Protein AF-A0A7R9JEZ6-F1 (afdb_monomer)

Mean predicted aligned error: 14.41 Å

Solvent-accessible surface area (backbone atoms only — not comparable to full-atom values): 34793 Å² total; per-residue (Å²): 112,79,79,60,68,73,66,76,79,74,76,56,50,63,34,74,40,75,50,72,48,70,44,98,86,70,51,74,44,49,34,39,36,42,35,44,41,56,74,39,32,42,36,40,36,55,45,48,84,86,49,89,56,50,50,27,62,48,76,48,73,52,80,99,43,62,64,50,47,42,46,36,68,46,82,54,100,70,31,49,39,39,42,44,51,43,76,38,36,46,51,51,71,42,77,93,61,84,51,25,67,49,52,76,70,44,72,68,62,64,67,28,66,74,34,28,44,74,63,80,74,88,66,91,84,65,77,74,64,78,37,41,31,43,46,76,42,98,83,64,37,37,36,38,40,36,20,24,79,73,36,50,36,39,38,35,41,31,36,55,88,79,54,52,71,49,76,45,68,50,39,78,70,58,91,67,79,84,80,76,84,78,86,82,75,91,82,62,96,59,74,56,64,51,56,16,48,60,22,54,48,70,49,72,63,90,96,44,46,31,38,37,30,37,25,71,66,51,31,41,37,32,28,35,62,89,75,31,31,40,74,48,71,47,77,68,71,65,98,80,72,90,60,90,70,54,71,22,102,52,75,44,44,55,47,70,29,63,24,88,89,77,68,46,81,45,76,51,59,42,42,39,29,69,89,54,58,51,36,99,73,73,78,98,52,53,74,65,35,61,40,55,54,76,53,35,41,37,40,35,30,35,42,98,86,72,43,81,44,41,34,37,28,51,58,70,92,83,54,99,69,72,50,72,77,42,76,54,92,70,87,77,79,80,64,74,66,83,83,75,83,55,87,87,55,55,55,70,57,53,53,55,49,52,59,69,32,89,87,67,52,60,68,70,39,51,42,51,29,48,22,58,75,70,72,37,85,84,48,75,84,60,93,68,53,72,68,61,47,52,53,52,51,51,54,51,45,52,52,48,40,60,61,73,51,66,94,58,92,66,52,74,66,58,45,50,56,46,46,38,52,46,50,47,55,53,50,32,39,33,45,52,49,42,56,64,31,61,39,77,56,39,54,44,78,47,97,86,77,40,39,36,43,34,24,70,75,51,69,45,80,47,67,86,74,50,72,69,55,45,48,65,77,40,65,58,92,80,62,58,49,77,80,31,54,85,39,95,79,40,36,82,43,58,69,54,28,46,32,35,50,52,51,40,38,55,51,46,54,47,60,76,68,50,57,65,70,54,55,52,52,43,50,50,38,49,74,71,66,45,57,65,74,58,44,51,50,52,50,52,51,51,35,65,73,68,61,70,61,59,69,70,57,54,53,52,53,51,53,56,60,69,70,39,90,51,64,66,61,22,51,52,48,51,52,50,63,77,39,41,70,83,75,44,79,78,62,79,82,72,84,78,133

Organism: Timema californicum (NCBI:txid61474)

pLDDT: mean 72.67, std 17.17, range [20.12, 94.19]

InterPro domains:
  IPR021717 Nucleoporin Nup120/160 [PTHR21286] (34-541)
  IPR056547 NUP160, helical domain [PF23345] (493-583)
  IPR059141 Nucleoporin Nup120/160, beta-propeller domain [PF11715] (38-469)

Radius of gyration: 29.45 Å; Cα contacts (8 Å, |Δi|>4): 927; chains: 1; bounding box: 60×65×95 Å

Foldseek 3Di:
DVVVVVPLFPPWQKEKDWDFDQDPVRDTWTKIWIWTDDFQKTKIAIDTPVADADQRIDMDGHPPKGWAHAWYWDDDPFAIFIFTDILKTFGAGDGDDSHHSRNPDDPCNGPDLLGMARDDDPPPDFDAFRHKHWDQAPVSWIWMWTWGLLLWIKIWTADSRVRDIDIDIQDEDDPPPPPDPPDDPDPDPDSPSQNTFPEWDWDDDPRWIKIWTQTNVQKIWITTPVVSYTDDIDHPDDPPPPDPFAAAPDDKYKDWEAAPVPRDIDIWIWGGTNVDTDGLDDDDFAWQEWDDYPFKIWTWGQHPVRDIWIWMWTDDPPDSDTGDIDTADDDDQDDLFDDPLDPVDQLLCRLLCQCLPPPRADPLLLQVLLCVLQVHPPRNPDPDDSVVSSVSVVVSLVVVLVVVCPPDPDDPVRSSVSSNVSSSSSSSSSSVSVVQQQQFNYKDDDPQAAIWTDGNNDIDGGHDAAPLRCLLPDDLVPDALVVCCLPPQSVPDRLLNNLLSLVSNLVNLCVVLDDSNLVVQLVVCVVVVHDSVVSVVVSVVVCVVVVSDDPVNVVVSVVSNVPRPDPVSSVVSVVCVVCVCVPCVPPVSPRDD

Nearest PDB structures (foldseek):
  7r5j-assembly1_R0  TM=8.105E-01  e=9.663E-37  Homo sapiens
  7wb4-assembly1_E  TM=8.056E-01  e=6.459E-35  Xenopus laevis
  7fik-assembly1_E  TM=7.883E-01  e=1.724E-33  Xenopus laevis
  7wb4-assembly1_e  TM=7.750E-01  e=3.337E-34  Xenopus laevis
  7tdz-assembly1_a  TM=7.354E-01  e=5.235E-30  Xenopus laevis

Sequence (593 aa):
MQRMLELSDLLLANALVVLSSTAEDGEIEVRISVGRISQDVLELVEHSLDLNLSGNTVRYKFQDTHILEGITIHETFNNVVILIATDHTFSLYPDLGTQSIFAGVTLDAAQNSSTFHVINHPVTNTCLPHACVTWLAMKEEALFALAYNTGLVLLIRLDPMSGMAVTQELKQDTLVPRFLSGIAGALRGKASDDLVAVSMVLHEIGLETYLFAVCQDGYLRMWSCSRAQLVAYTSLLSDGTEHGSTQGAQHHVIRKAICPKTSELLLGVFLCYESQSEFCIVKPADLVDFCLSPTEVWAVWISAQMETVVSRACITKEDGEGDTWHPVILEQPMESKLEITDPCLNPWRAYTNYIFHPGQFPVVIITKALSLFCRSTTLSDVNLSLSVLKDQVCVAVETEIRKEAKECELSDDEYLDLAESCWAKFYACCVHYHRAASKPVGLVLLRQTGLVLVKKHHFSLIRPMDALEHLFFTDPTKVFPEQFGQTLLLGDDPDMCADLIKIMGVLVDLEERLPEETKLAFNKELFHLSNPDEAMRDCVKEMVNSQSLETEFLDQFEESLLGLQDLHSGMMKLVEALTLDLNCPGRMVGGGE

Structure (mmCIF, N/CA/C/O backbone):
data_AF-A0A7R9JEZ6-F1
#
_entry.id   AF-A0A7R9JEZ6-F1
#
loop_
_atom_site.group_PDB
_atom_site.id
_atom_site.type_symbol
_atom_site.label_atom_id
_atom_site.label_alt_id
_atom_site.label_comp_id
_atom_site.label_asym_id
_atom_site.label_entity_id
_atom_site.label_seq_id
_atom_site.pdbx_PDB_ins_code
_atom_site.Cartn_x
_atom_site.Cartn_y
_atom_site.Cartn_z
_atom_site.occupancy
_atom_site.B_iso_or_equiv
_atom_site.auth_seq_id
_atom_site.auth_comp_id
_atom_site.auth_asym_id
_atom_site.auth_atom_id
_atom_site.pdbx_PDB_model_num
ATOM 1 N N . MET A 1 1 ? -21.093 18.553 -17.105 1.00 22.52 1 MET A N 1
ATOM 2 C CA . MET A 1 1 ? -19.945 19.424 -16.764 1.00 22.52 1 MET A CA 1
ATOM 3 C C . MET A 1 1 ? -19.412 19.157 -15.359 1.00 22.52 1 MET A C 1
ATOM 5 O O . MET A 1 1 ? -18.221 18.946 -15.241 1.00 22.52 1 MET A O 1
ATOM 9 N N . GLN A 1 2 ? -20.259 19.040 -14.330 1.00 20.12 2 GLN A N 1
ATOM 10 C CA . GLN A 1 2 ? -19.832 18.658 -12.968 1.00 20.12 2 GLN A CA 1
ATOM 11 C C . GLN A 1 2 ? -19.355 17.188 -12.857 1.00 20.12 2 GLN A C 1
ATOM 13 O O . GLN A 1 2 ? -18.426 16.904 -12.122 1.00 20.12 2 GLN A O 1
ATOM 18 N N . ARG A 1 3 ? -19.873 16.289 -13.711 1.00 20.81 3 ARG A N 1
ATOM 19 C CA . ARG A 1 3 ? -19.375 14.906 -13.904 1.00 20.81 3 ARG A CA 1
ATOM 20 C C . ARG A 1 3 ? -18.082 14.765 -14.733 1.00 20.81 3 ARG A C 1
ATOM 22 O O . ARG A 1 3 ? -17.578 13.660 -14.847 1.00 20.81 3 ARG A O 1
ATOM 29 N N . MET A 1 4 ? -17.558 15.840 -15.339 1.00 20.62 4 MET A N 1
ATOM 30 C CA . MET A 1 4 ? -16.272 15.798 -16.072 1.00 20.62 4 MET A CA 1
ATOM 31 C C . MET A 1 4 ? -15.078 16.251 -15.219 1.00 20.62 4 MET A C 1
ATOM 33 O O . MET A 1 4 ? -13.945 16.043 -15.627 1.00 20.62 4 MET A O 1
ATOM 37 N N . LEU A 1 5 ? -15.320 16.840 -14.043 1.00 22.58 5 LEU A N 1
ATOM 38 C CA . LEU A 1 5 ? -14.270 17.260 -13.106 1.00 22.58 5 LEU A CA 1
ATOM 39 C C . LEU A 1 5 ? -13.916 16.176 -12.072 1.00 22.58 5 LEU A C 1
ATOM 41 O O . LEU A 1 5 ? -12.908 16.296 -11.393 1.00 22.58 5 LEU A O 1
ATOM 45 N N . GLU A 1 6 ? -14.705 15.102 -11.976 1.00 23.45 6 GLU A N 1
ATOM 46 C CA . GLU A 1 6 ? -14.412 13.954 -11.099 1.00 23.45 6 GLU A CA 1
ATOM 47 C C . GLU A 1 6 ? -13.598 12.850 -11.803 1.00 23.45 6 GLU A C 1
ATOM 49 O O . GLU A 1 6 ? -13.118 11.931 -11.149 1.00 23.45 6 GLU A O 1
ATOM 54 N N . LEU A 1 7 ? -13.397 12.955 -13.124 1.00 22.20 7 LEU A N 1
ATOM 55 C CA . LEU A 1 7 ? -12.634 11.994 -13.938 1.00 22.20 7 LEU A CA 1
ATOM 56 C C . LEU A 1 7 ? -11.225 12.484 -14.322 1.00 22.20 7 LEU A C 1
ATOM 58 O O . LEU A 1 7 ? -10.460 11.723 -14.902 1.00 22.20 7 LEU A O 1
ATOM 62 N N . SER A 1 8 ? -10.844 13.718 -13.973 1.00 22.61 8 SER A N 1
ATOM 63 C CA . SER A 1 8 ? -9.495 14.262 -14.222 1.00 22.61 8 SER A CA 1
ATOM 64 C C . SER A 1 8 ? -8.471 13.938 -13.122 1.00 22.61 8 SER A C 1
ATOM 66 O O . SER A 1 8 ? -7.347 14.425 -13.174 1.00 22.61 8 SER A O 1
ATOM 68 N N . ASP A 1 9 ? -8.854 13.126 -12.134 1.00 23.98 9 ASP A N 1
ATOM 69 C CA . ASP A 1 9 ? -8.094 12.872 -10.900 1.00 23.98 9 ASP A CA 1
ATOM 70 C C . ASP A 1 9 ? -7.556 11.426 -10.788 1.00 23.98 9 ASP A C 1
ATOM 72 O O . ASP A 1 9 ? -7.153 10.999 -9.703 1.00 23.98 9 ASP A O 1
ATOM 76 N N . LEU A 1 10 ? -7.595 10.656 -11.886 1.00 24.81 10 LEU A N 1
ATOM 77 C CA . LEU A 1 10 ? -7.506 9.185 -11.869 1.00 24.81 10 LEU A CA 1
ATOM 78 C C . LEU A 1 10 ? -6.378 8.552 -12.705 1.00 24.81 10 LEU A C 1
ATOM 80 O O . LEU A 1 10 ? -6.354 7.335 -12.835 1.00 24.81 10 LEU A O 1
ATOM 84 N N . LEU A 1 11 ? -5.412 9.327 -13.199 1.00 27.28 11 LEU A N 1
ATOM 85 C CA . LEU A 1 11 ? -4.155 8.786 -13.743 1.00 27.28 11 LEU A CA 1
ATOM 86 C C . LEU A 1 11 ? -3.026 9.067 -12.746 1.00 27.28 11 LEU A C 1
ATOM 88 O O . LEU A 1 11 ? -2.280 10.035 -12.876 1.00 27.28 11 LEU A O 1
ATOM 92 N N . LEU A 1 12 ? -2.967 8.265 -11.682 1.00 33.06 12 LEU A N 1
ATOM 93 C CA . LEU A 1 12 ? -1.810 8.215 -10.790 1.00 33.06 12 LEU A CA 1
ATOM 94 C C . LEU A 1 12 ? -0.908 7.074 -11.263 1.00 33.06 12 LEU A C 1
ATOM 96 O O . LEU A 1 12 ? -1.033 5.946 -10.793 1.00 33.06 12 LEU A O 1
ATOM 100 N N . ALA A 1 13 ? 0.026 7.368 -12.166 1.00 38.94 13 ALA A N 1
ATOM 101 C CA . ALA A 1 13 ? 1.181 6.500 -12.326 1.00 38.94 13 ALA A CA 1
ATOM 102 C C . ALA A 1 13 ? 2.110 6.700 -11.131 1.00 38.94 13 ALA A C 1
ATOM 104 O O . ALA A 1 13 ? 2.686 7.770 -10.939 1.00 38.94 13 ALA A O 1
ATOM 105 N N . ASN A 1 14 ? 2.249 5.657 -10.323 1.00 46.59 14 ASN A N 1
ATOM 106 C CA . ASN A 1 14 ? 3.156 5.662 -9.189 1.00 46.59 14 ASN A CA 1
ATOM 107 C C . ASN A 1 14 ? 4.351 4.766 -9.498 1.00 46.59 14 ASN A C 1
ATOM 109 O O . ASN A 1 14 ? 4.194 3.605 -9.869 1.00 46.59 14 ASN A O 1
ATOM 113 N N . ALA A 1 15 ? 5.550 5.306 -9.307 1.00 46.75 15 ALA A N 1
ATOM 114 C CA . ALA A 1 15 ? 6.767 4.516 -9.214 1.00 46.75 15 ALA A CA 1
ATOM 115 C C . ALA A 1 15 ? 7.159 4.445 -7.743 1.00 46.75 15 ALA A C 1
ATOM 117 O O . ALA A 1 15 ? 7.379 5.475 -7.109 1.00 46.75 15 ALA A O 1
ATOM 118 N N . LEU A 1 16 ? 7.232 3.236 -7.197 1.00 46.56 16 LEU A N 1
ATOM 119 C CA . LEU A 1 16 ? 7.836 2.990 -5.895 1.00 46.56 16 LEU A CA 1
ATOM 120 C C . LEU A 1 16 ? 9.151 2.264 -6.133 1.00 46.56 16 LEU A C 1
ATOM 122 O O . LEU A 1 16 ? 9.181 1.281 -6.875 1.00 46.56 16 LEU A O 1
ATOM 126 N N . VAL A 1 17 ? 10.211 2.702 -5.466 1.00 49.78 17 VAL A N 1
ATOM 127 C CA . VAL A 1 17 ? 11.402 1.874 -5.302 1.00 49.78 17 VAL A CA 1
ATOM 128 C C . VAL A 1 17 ? 11.732 1.722 -3.845 1.00 49.78 17 VAL A C 1
ATOM 130 O O . VAL A 1 17 ? 11.617 2.644 -3.044 1.00 49.78 17 VAL A O 1
ATOM 133 N N . VAL A 1 18 ? 12.121 0.501 -3.528 1.00 47.81 18 VAL A N 1
ATOM 134 C CA . VAL A 1 18 ? 12.556 0.088 -2.211 1.00 47.81 18 VAL A CA 1
ATOM 135 C C . VAL A 1 18 ? 14.055 -0.081 -2.342 1.00 47.81 18 VAL A C 1
ATOM 137 O O . VAL A 1 18 ? 14.523 -0.998 -3.017 1.00 47.81 18 VAL A O 1
ATOM 140 N N . LEU A 1 19 ? 14.777 0.868 -1.768 1.00 49.47 19 LEU A N 1
ATOM 141 C CA . LEU A 1 19 ? 16.216 0.822 -1.598 1.00 49.47 19 LEU A CA 1
ATOM 142 C C . LEU A 1 19 ? 16.459 0.056 -0.296 1.00 49.47 19 LEU A C 1
ATOM 144 O O . LEU A 1 19 ? 15.976 0.447 0.765 1.00 49.47 19 LEU A O 1
ATOM 148 N N . SER A 1 20 ? 17.149 -1.074 -0.384 1.00 42.38 20 SER A N 1
ATOM 149 C CA . SER A 1 20 ? 17.608 -1.815 0.790 1.00 42.38 20 SER A CA 1
ATOM 150 C C . SER A 1 20 ? 19.124 -1.703 0.819 1.00 42.38 20 SER A C 1
ATOM 152 O O . SER A 1 20 ? 19.787 -2.385 0.033 1.00 42.38 20 SER A O 1
ATOM 154 N N . SER A 1 21 ? 19.673 -0.852 1.683 1.00 40.03 21 SER A N 1
ATOM 155 C CA . SER A 1 21 ? 21.123 -0.779 1.874 1.00 40.03 21 SER A CA 1
ATOM 156 C C . SER A 1 21 ? 21.502 -1.550 3.128 1.00 40.03 21 SER A C 1
ATOM 158 O O . SER A 1 21 ? 21.000 -1.266 4.211 1.00 40.03 21 SER A O 1
ATOM 160 N N . THR A 1 22 ? 22.406 -2.515 3.004 1.00 34.28 22 THR A N 1
ATOM 161 C CA . THR A 1 22 ? 23.068 -3.109 4.169 1.00 34.28 22 THR A CA 1
ATOM 162 C C . THR A 1 22 ? 24.071 -2.100 4.719 1.00 34.28 22 THR A C 1
ATOM 164 O O . THR A 1 22 ? 25.031 -1.765 4.021 1.00 34.28 22 THR A O 1
ATOM 167 N N . ALA A 1 23 ? 23.858 -1.613 5.940 1.00 35.91 23 ALA A N 1
ATOM 168 C CA . ALA A 1 23 ? 24.855 -0.830 6.660 1.00 35.91 23 ALA A CA 1
ATOM 169 C C . ALA A 1 23 ? 26.106 -1.689 6.941 1.00 35.91 23 ALA A C 1
ATOM 171 O O . ALA A 1 23 ? 26.022 -2.919 6.994 1.00 35.91 23 ALA A O 1
ATOM 172 N N . GLU A 1 24 ? 27.268 -1.051 7.140 1.00 35.72 24 GLU A N 1
ATOM 173 C CA . GLU A 1 24 ? 28.551 -1.735 7.414 1.00 35.72 24 GLU A CA 1
ATOM 174 C C . GLU A 1 24 ? 28.497 -2.674 8.640 1.00 35.72 24 GLU A C 1
ATOM 176 O O . GLU A 1 24 ? 29.283 -3.618 8.717 1.00 35.72 24 GLU A O 1
ATOM 181 N N . ASP A 1 25 ? 27.528 -2.475 9.541 1.00 34.50 25 ASP A N 1
ATOM 182 C CA . ASP A 1 25 ? 27.308 -3.284 10.747 1.00 34.50 25 ASP A CA 1
ATOM 183 C C . ASP A 1 25 ? 26.332 -4.468 10.553 1.00 34.50 25 ASP A C 1
ATOM 185 O O . ASP A 1 25 ? 26.047 -5.203 11.499 1.00 34.50 25 ASP A O 1
ATOM 189 N N . GLY A 1 26 ? 25.832 -4.702 9.334 1.00 31.62 26 GLY A N 1
ATOM 190 C CA . GLY A 1 26 ? 24.917 -5.810 9.033 1.00 31.62 26 GLY A CA 1
ATOM 191 C C . GLY A 1 26 ? 23.436 -5.533 9.320 1.00 31.62 26 GLY A C 1
ATOM 192 O O . GLY A 1 26 ? 22.615 -6.429 9.128 1.00 31.62 26 GLY A O 1
ATOM 193 N N . GLU A 1 27 ? 23.073 -4.312 9.725 1.00 37.22 27 GLU A N 1
ATOM 194 C CA . GLU A 1 27 ? 21.677 -3.856 9.761 1.00 37.22 27 GLU A CA 1
ATOM 195 C C . GLU A 1 27 ? 21.188 -3.532 8.338 1.00 37.22 27 GLU A C 1
ATOM 197 O O . GLU A 1 27 ? 21.860 -2.842 7.566 1.00 37.22 27 GLU A O 1
ATOM 202 N N . ILE A 1 28 ? 20.028 -4.075 7.962 1.00 41.41 28 ILE A N 1
ATOM 203 C CA . ILE A 1 28 ? 19.375 -3.792 6.679 1.00 41.41 28 ILE A CA 1
ATOM 204 C C . ILE A 1 28 ? 18.572 -2.507 6.861 1.00 41.41 28 ILE A C 1
ATOM 206 O O . ILE A 1 28 ? 17.538 -2.537 7.519 1.00 41.41 28 ILE A O 1
ATOM 210 N N . GLU A 1 29 ? 19.016 -1.406 6.258 1.00 53.06 29 GLU A N 1
ATOM 211 C CA . GLU A 1 29 ? 18.229 -0.176 6.228 1.00 53.06 29 GLU A CA 1
ATOM 212 C C . GLU A 1 29 ? 17.209 -0.256 5.084 1.00 53.06 29 GLU A C 1
ATOM 214 O O . GLU A 1 29 ? 17.583 -0.363 3.907 1.00 53.06 29 GLU A O 1
ATOM 219 N N . VAL A 1 30 ? 15.913 -0.220 5.413 1.00 50.88 30 VAL A N 1
ATOM 220 C CA . VAL A 1 30 ? 14.837 -0.248 4.407 1.00 50.88 30 VAL A CA 1
ATOM 221 C C . VAL A 1 30 ? 14.352 1.172 4.143 1.00 50.88 30 VAL A C 1
ATOM 223 O O . VAL A 1 30 ? 13.620 1.763 4.939 1.00 50.88 30 VAL A O 1
ATOM 226 N N . ARG A 1 31 ? 14.716 1.704 2.975 1.00 62.66 31 ARG A N 1
ATOM 227 C CA . ARG A 1 31 ? 14.286 3.014 2.481 1.00 62.66 31 ARG A CA 1
ATOM 228 C C . ARG A 1 31 ? 13.289 2.844 1.340 1.00 62.66 31 ARG A C 1
ATOM 230 O O . ARG A 1 31 ? 13.566 2.231 0.316 1.00 62.66 31 ARG A O 1
ATOM 237 N N . ILE A 1 32 ? 12.105 3.415 1.490 1.00 57.34 32 ILE A N 1
ATOM 238 C CA . ILE A 1 32 ? 11.022 3.369 0.511 1.00 57.34 32 ILE A CA 1
ATOM 239 C C . ILE A 1 32 ? 10.880 4.754 -0.114 1.00 57.34 32 ILE A C 1
ATOM 241 O O . ILE A 1 32 ? 10.501 5.709 0.557 1.00 57.34 32 ILE A O 1
ATOM 245 N N . SER A 1 33 ? 11.147 4.862 -1.412 1.00 57.50 33 SER A N 1
ATOM 246 C CA . SER A 1 33 ? 10.934 6.077 -2.199 1.00 57.50 33 SER A CA 1
ATOM 247 C C . SER A 1 33 ? 9.642 5.973 -3.006 1.00 57.50 33 SER A C 1
ATOM 249 O O . SER A 1 33 ? 9.534 5.135 -3.901 1.00 57.50 33 SER A O 1
ATOM 251 N N . VAL A 1 34 ? 8.669 6.834 -2.700 1.00 58.28 34 VAL A N 1
ATOM 252 C CA . VAL A 1 34 ? 7.345 6.915 -3.336 1.00 58.28 34 VAL A CA 1
ATOM 253 C C . VAL A 1 34 ? 7.295 8.093 -4.297 1.00 58.28 34 VAL A C 1
ATOM 255 O O . VAL A 1 34 ? 7.373 9.238 -3.863 1.00 58.28 34 VAL A O 1
ATOM 258 N N . GLY A 1 35 ? 7.093 7.818 -5.585 1.00 57.16 35 GLY A N 1
ATOM 259 C CA . GLY A 1 35 ? 6.707 8.803 -6.589 1.00 57.16 35 GLY A CA 1
ATOM 260 C C . GLY A 1 35 ? 5.193 8.897 -6.736 1.00 57.16 35 GLY A C 1
ATOM 261 O O . GLY A 1 35 ? 4.526 7.883 -6.939 1.00 57.16 35 GLY A O 1
ATOM 262 N N . ARG A 1 36 ? 4.660 10.116 -6.649 1.00 63.22 36 ARG A N 1
ATOM 263 C CA . ARG A 1 36 ? 3.255 10.454 -6.899 1.00 63.22 36 ARG A CA 1
ATOM 264 C C . ARG A 1 36 ? 3.172 11.476 -8.018 1.00 63.22 36 ARG A C 1
ATOM 266 O O . ARG A 1 36 ? 3.790 12.535 -7.929 1.00 63.22 36 ARG A O 1
ATOM 273 N N . ILE A 1 37 ? 2.375 11.184 -9.036 1.00 61.78 37 ILE A N 1
ATOM 274 C CA . ILE A 1 37 ? 2.090 12.125 -10.119 1.00 61.78 37 ILE A CA 1
ATOM 275 C C . ILE A 1 37 ? 0.716 12.750 -9.888 1.00 61.78 37 ILE A C 1
ATOM 277 O O . ILE A 1 37 ? -0.278 12.053 -9.704 1.00 61.78 37 ILE A O 1
ATOM 281 N N . SER A 1 38 ? 0.650 14.076 -9.928 1.00 63.50 38 SER A N 1
ATOM 282 C CA . SER A 1 38 ? -0.595 14.836 -9.943 1.00 63.50 38 SER A CA 1
ATOM 283 C C . SER A 1 38 ? -0.529 15.855 -11.072 1.00 63.50 38 SER A C 1
ATOM 285 O O . SER A 1 38 ? 0.020 16.938 -10.886 1.00 63.50 38 SER A O 1
ATOM 287 N N . GLN A 1 39 ? -1.111 15.518 -12.225 1.00 69.06 39 GLN A N 1
ATOM 288 C CA . GLN A 1 39 ? -1.108 16.344 -13.440 1.00 69.06 39 GLN A CA 1
ATOM 289 C C . GLN A 1 39 ? 0.311 16.691 -13.928 1.00 69.06 39 GLN A C 1
ATOM 291 O O . GLN A 1 39 ? 0.928 15.893 -14.629 1.00 69.06 39 GLN A O 1
ATOM 296 N N . ASP A 1 40 ? 0.805 17.875 -13.570 1.00 69.12 40 ASP A N 1
ATOM 297 C CA . ASP A 1 40 ? 2.101 18.443 -13.939 1.00 69.12 40 ASP A CA 1
ATOM 298 C C . ASP A 1 40 ? 3.118 18.390 -12.785 1.00 69.12 40 ASP A C 1
ATOM 300 O O . ASP A 1 40 ? 4.238 18.882 -12.912 1.00 69.12 40 ASP A O 1
ATOM 304 N N . VAL A 1 41 ? 2.747 17.806 -11.641 1.00 72.62 41 VAL A N 1
ATOM 305 C CA . VAL A 1 41 ? 3.602 17.709 -10.455 1.00 72.62 41 VAL A CA 1
ATOM 306 C C . VAL A 1 41 ? 4.012 16.265 -10.193 1.00 72.62 41 VAL A C 1
ATOM 308 O O . VAL A 1 41 ? 3.157 15.391 -10.061 1.00 72.62 41 VAL A O 1
ATOM 311 N N . LEU A 1 42 ? 5.316 16.032 -10.040 1.00 75.75 42 LEU A N 1
ATOM 312 C CA . LEU A 1 42 ? 5.873 14.809 -9.465 1.00 75.75 42 LEU A CA 1
ATOM 313 C C . LEU A 1 42 ? 6.335 15.088 -8.036 1.00 75.75 42 LEU A C 1
ATOM 315 O O . LEU A 1 42 ? 7.228 15.904 -7.815 1.00 75.75 42 LEU A O 1
ATOM 319 N N . GLU A 1 43 ? 5.763 14.382 -7.071 1.00 75.75 43 GLU A N 1
ATOM 320 C CA . GLU A 1 43 ? 6.213 14.371 -5.684 1.00 75.75 43 GLU A CA 1
ATOM 321 C C . GLU A 1 43 ? 6.956 13.068 -5.390 1.00 75.75 43 GLU A C 1
ATOM 323 O O . GLU A 1 43 ? 6.422 11.986 -5.607 1.00 75.75 43 GLU A O 1
ATOM 328 N N . LEU A 1 44 ? 8.182 13.177 -4.887 1.00 75.25 44 LEU A N 1
ATOM 329 C CA . LEU A 1 44 ? 9.005 12.063 -4.433 1.00 75.25 44 LEU A CA 1
ATOM 330 C C . LEU A 1 44 ? 9.157 12.160 -2.918 1.00 75.25 44 LEU A C 1
ATOM 332 O O . LEU A 1 44 ? 9.568 13.206 -2.411 1.00 75.25 44 LEU A O 1
ATOM 336 N N . VAL A 1 45 ? 8.830 11.087 -2.202 1.00 72.62 45 VAL A N 1
ATOM 337 C CA . VAL A 1 45 ? 8.945 11.010 -0.740 1.00 72.62 45 VAL A CA 1
ATOM 338 C C . VAL A 1 45 ? 9.752 9.786 -0.348 1.00 72.62 45 VAL A C 1
ATOM 340 O O . VAL A 1 45 ? 9.406 8.679 -0.745 1.00 72.62 45 VAL A O 1
ATOM 343 N N . GLU A 1 46 ? 10.797 9.980 0.449 1.00 73.25 46 GLU A N 1
ATOM 344 C CA . GLU A 1 46 ? 11.591 8.907 1.041 1.00 73.25 46 GLU A CA 1
ATOM 345 C C . GLU A 1 46 ? 11.097 8.622 2.464 1.00 73.25 46 GLU A C 1
ATOM 347 O O . GLU A 1 46 ? 10.909 9.528 3.280 1.00 73.25 46 GLU A O 1
ATOM 352 N N . HIS A 1 47 ? 10.896 7.349 2.768 1.00 71.12 47 HIS A N 1
ATOM 353 C CA . HIS A 1 47 ? 10.560 6.845 4.088 1.00 71.12 47 HIS A CA 1
ATOM 354 C C . HIS A 1 47 ? 11.631 5.841 4.506 1.00 71.12 47 HIS A C 1
ATOM 356 O O . HIS A 1 47 ? 11.857 4.882 3.781 1.00 71.12 47 HIS A O 1
ATOM 362 N N . SER A 1 48 ? 12.266 6.032 5.659 1.00 68.25 48 SER A N 1
ATOM 363 C CA . SER A 1 48 ? 13.079 4.993 6.302 1.00 68.25 48 SER A CA 1
ATOM 364 C C . SER A 1 48 ? 12.277 4.418 7.467 1.00 68.25 48 SER A C 1
ATOM 366 O O . SER A 1 48 ? 11.567 5.163 8.150 1.00 68.25 48 SER A O 1
ATOM 368 N N . LEU A 1 49 ? 12.326 3.097 7.644 1.00 65.94 49 LEU A N 1
ATOM 369 C CA . LEU A 1 49 ? 11.716 2.434 8.802 1.00 65.94 49 LEU A CA 1
ATOM 370 C C . LEU A 1 49 ? 12.611 2.528 10.047 1.00 65.94 49 LEU A C 1
ATOM 372 O O . LEU A 1 49 ? 12.112 2.423 11.164 1.00 65.94 49 LEU A O 1
ATOM 376 N N . ASP A 1 50 ? 13.900 2.796 9.842 1.00 62.09 50 ASP A N 1
ATOM 377 C CA . ASP A 1 50 ? 14.928 2.763 10.881 1.00 62.09 50 ASP A CA 1
ATOM 378 C C . ASP A 1 50 ? 15.294 4.174 11.366 1.00 62.09 50 ASP A C 1
ATOM 380 O O . ASP A 1 50 ? 15.617 4.386 12.537 1.00 62.09 50 ASP A O 1
ATOM 384 N N . LEU A 1 51 ? 15.212 5.172 10.475 1.00 62.75 51 LEU A N 1
ATOM 385 C CA . LEU A 1 51 ? 15.662 6.539 10.734 1.00 62.75 51 LEU A CA 1
ATOM 386 C C . LEU A 1 51 ? 14.595 7.594 10.420 1.00 62.75 51 LEU A C 1
ATOM 388 O O . LEU A 1 51 ? 13.916 7.576 9.395 1.00 62.75 51 LEU A O 1
ATOM 392 N N . ASN A 1 52 ? 14.531 8.619 11.271 1.00 64.44 52 ASN A N 1
ATOM 393 C CA . ASN A 1 52 ? 13.776 9.834 10.976 1.00 64.44 52 ASN A CA 1
ATOM 394 C C . ASN A 1 52 ? 14.573 10.718 10.008 1.00 64.44 52 ASN A C 1
ATOM 396 O O . ASN A 1 52 ? 15.428 11.503 10.423 1.00 64.44 52 ASN A O 1
ATOM 400 N N . LEU A 1 53 ? 14.290 10.590 8.713 1.00 67.56 53 LEU A N 1
ATOM 401 C CA . LEU A 1 53 ? 14.953 11.370 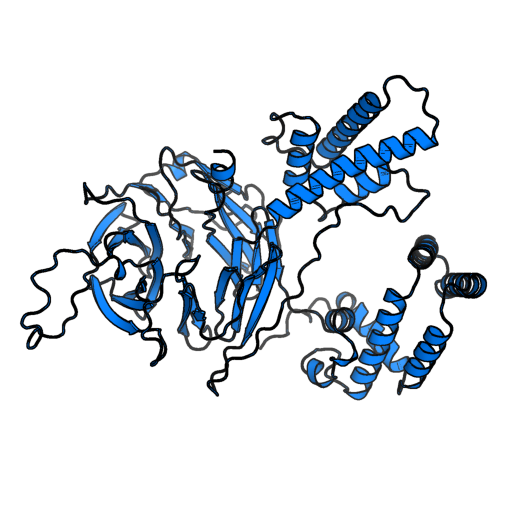7.671 1.00 67.56 53 LEU A CA 1
ATOM 402 C C . LEU A 1 53 ? 14.467 12.827 7.659 1.00 67.56 53 LEU A C 1
ATOM 404 O O . LEU A 1 53 ? 13.278 13.114 7.791 1.00 67.56 53 LEU A O 1
ATOM 408 N N . SER A 1 54 ? 15.393 13.760 7.434 1.00 67.00 54 SER A N 1
ATOM 409 C CA . SER A 1 54 ? 15.087 15.174 7.174 1.00 67.00 54 SER A CA 1
ATOM 410 C C . SER A 1 54 ? 15.364 15.517 5.711 1.00 67.00 54 SER A C 1
ATOM 412 O O . SER A 1 54 ? 16.292 14.972 5.117 1.00 67.00 54 SER A O 1
ATOM 414 N N . GLY A 1 55 ? 14.550 16.396 5.111 1.00 68.50 55 GLY A N 1
ATOM 415 C CA . GLY A 1 55 ? 14.657 16.712 3.678 1.00 68.50 55 GLY A CA 1
ATOM 416 C C . GLY A 1 55 ? 14.229 15.552 2.773 1.00 68.50 55 GLY A C 1
ATOM 417 O O . GLY A 1 55 ? 14.762 15.383 1.683 1.00 68.50 55 GLY A O 1
ATOM 418 N N . ASN A 1 56 ? 13.294 14.723 3.236 1.00 71.56 56 ASN A N 1
ATOM 419 C CA . ASN A 1 56 ? 12.840 13.479 2.610 1.00 71.56 56 ASN A CA 1
ATOM 420 C C . ASN A 1 56 ? 11.726 13.656 1.577 1.00 71.56 56 ASN A C 1
ATOM 422 O O . ASN A 1 56 ? 11.059 12.694 1.216 1.00 71.56 56 ASN A O 1
ATOM 426 N N . THR A 1 57 ? 11.475 14.879 1.116 1.00 74.94 57 THR A N 1
ATOM 427 C CA . THR A 1 57 ? 10.438 15.155 0.122 1.00 74.94 57 THR A CA 1
ATOM 428 C C . THR A 1 57 ? 10.926 16.172 -0.891 1.00 74.94 57 THR A C 1
ATOM 430 O O . THR A 1 57 ? 11.423 17.234 -0.519 1.00 74.94 57 THR A O 1
ATOM 433 N N . VAL A 1 58 ? 10.714 15.870 -2.169 1.00 75.00 58 VAL A N 1
ATOM 434 C CA . VAL A 1 58 ? 10.967 16.769 -3.296 1.00 75.00 58 VAL A CA 1
ATOM 435 C C . VAL A 1 58 ? 9.731 16.824 -4.182 1.00 75.00 58 VAL A C 1
ATOM 437 O O . VAL A 1 58 ? 9.096 15.807 -4.445 1.00 75.00 58 VAL A O 1
ATOM 440 N N . ARG A 1 59 ? 9.391 18.024 -4.664 1.00 77.06 59 ARG A N 1
ATOM 441 C CA . ARG A 1 59 ? 8.330 18.225 -5.656 1.00 77.06 59 ARG A CA 1
ATOM 442 C C . ARG A 1 59 ? 8.880 18.922 -6.888 1.00 77.06 59 ARG A C 1
ATOM 444 O O . ARG A 1 59 ? 9.396 20.034 -6.788 1.00 77.06 59 ARG A O 1
ATOM 451 N N . TYR A 1 60 ? 8.698 18.294 -8.040 1.00 74.75 60 TYR A N 1
ATOM 452 C CA . TYR A 1 60 ? 8.956 18.876 -9.349 1.00 74.75 60 TYR A CA 1
ATOM 453 C C . TYR A 1 60 ? 7.647 19.310 -9.978 1.00 74.75 60 TYR A C 1
ATOM 455 O O . TYR A 1 60 ? 6.703 18.529 -10.023 1.00 74.75 60 TYR A O 1
ATOM 463 N N . LYS A 1 61 ? 7.602 20.542 -10.483 1.00 78.81 61 LYS A N 1
ATOM 464 C CA . LYS A 1 61 ? 6.498 21.036 -11.302 1.00 78.81 61 LYS A CA 1
ATOM 465 C C . LYS A 1 61 ? 6.995 21.221 -12.728 1.00 78.81 61 LYS A C 1
ATOM 467 O O . LYS A 1 61 ? 7.864 22.059 -12.969 1.00 78.81 61 LYS A O 1
ATOM 472 N N . PHE A 1 62 ? 6.448 20.443 -13.646 1.00 73.81 62 PHE A N 1
ATOM 473 C CA . PHE A 1 62 ? 6.756 20.506 -15.064 1.00 73.81 62 PHE A CA 1
ATOM 474 C C . PHE A 1 62 ? 5.874 21.573 -15.713 1.00 73.81 62 PHE A C 1
ATOM 476 O O . PHE A 1 62 ? 4.676 21.638 -15.470 1.00 73.81 62 PHE A O 1
ATOM 483 N N . GLN A 1 63 ? 6.464 22.477 -16.492 1.00 70.31 63 GLN A N 1
ATOM 484 C CA . GLN A 1 63 ? 5.689 23.509 -17.182 1.00 70.31 63 GLN A CA 1
ATOM 485 C C . GLN A 1 63 ? 5.166 22.946 -18.504 1.00 70.31 63 GLN A C 1
ATOM 487 O O . GLN A 1 63 ? 5.929 22.343 -19.255 1.00 70.31 63 GLN A O 1
ATOM 492 N N . ASP A 1 64 ? 3.869 23.134 -18.758 1.00 64.69 64 ASP A N 1
ATOM 493 C CA . ASP A 1 64 ? 3.192 22.852 -20.033 1.00 64.69 64 ASP A CA 1
ATOM 494 C C . ASP A 1 64 ? 3.350 21.416 -20.581 1.00 64.69 64 ASP A C 1
ATOM 496 O O . ASP A 1 64 ? 3.159 21.183 -21.774 1.00 64.69 64 ASP A O 1
ATOM 500 N N . THR A 1 65 ? 3.672 20.438 -19.727 1.00 66.75 65 THR A N 1
ATOM 501 C CA . THR A 1 65 ? 3.935 19.045 -20.124 1.00 66.75 65 THR A CA 1
ATOM 502 C C . THR A 1 65 ? 3.252 18.055 -19.183 1.00 66.75 65 THR A C 1
ATOM 504 O O . THR A 1 65 ? 3.223 18.238 -17.966 1.00 66.75 65 THR A O 1
ATOM 507 N N . HIS A 1 66 ? 2.683 16.992 -19.756 1.00 66.94 66 HIS A N 1
ATOM 508 C CA . HIS A 1 66 ? 2.102 15.885 -18.998 1.00 66.94 66 HIS A CA 1
ATOM 509 C C . HIS A 1 66 ? 3.162 14.816 -18.733 1.00 66.94 66 HIS A C 1
ATOM 511 O O . HIS A 1 66 ? 3.955 14.483 -19.615 1.00 66.94 66 HIS A O 1
ATOM 517 N N . ILE A 1 67 ? 3.156 14.259 -17.523 1.00 70.25 67 ILE A N 1
ATOM 518 C CA . ILE A 1 67 ? 4.019 13.129 -17.177 1.00 70.25 67 ILE A CA 1
ATOM 519 C C . ILE A 1 67 ? 3.358 11.844 -17.671 1.00 70.25 67 ILE A C 1
ATOM 521 O O . ILE A 1 67 ? 2.213 11.564 -17.316 1.00 70.25 67 ILE A O 1
ATOM 525 N N . LEU A 1 68 ? 4.068 11.078 -18.503 1.00 72.88 68 LEU A N 1
ATOM 526 C CA . LEU A 1 68 ? 3.596 9.773 -18.957 1.00 72.88 68 LEU A CA 1
ATOM 527 C C . LEU A 1 68 ? 3.751 8.739 -17.843 1.00 72.88 68 LEU A C 1
ATOM 529 O O . LEU A 1 68 ? 4.687 8.782 -17.041 1.00 72.88 68 LEU A O 1
ATOM 533 N N . GLU A 1 69 ? 2.850 7.763 -17.835 1.00 69.38 69 GLU A N 1
ATOM 534 C CA . GLU A 1 69 ? 2.985 6.589 -16.981 1.00 69.38 69 GLU A CA 1
ATOM 535 C C . GLU A 1 69 ? 4.234 5.776 -17.363 1.00 69.38 69 GLU A C 1
ATOM 537 O O . GLU A 1 69 ? 4.611 5.740 -18.533 1.00 69.38 69 GLU A O 1
ATOM 542 N N . GLY A 1 70 ? 4.880 5.116 -16.394 1.00 69.38 70 GLY A N 1
ATOM 543 C CA . GLY A 1 70 ? 6.089 4.312 -16.645 1.00 69.38 70 GLY A CA 1
ATOM 544 C C . GLY A 1 70 ? 7.399 4.900 -16.110 1.00 69.38 70 GLY A C 1
ATOM 545 O O . GLY A 1 70 ? 8.475 4.571 -16.622 1.00 69.38 70 GLY A O 1
ATOM 546 N N . ILE A 1 71 ? 7.326 5.751 -15.078 1.00 74.00 71 ILE A N 1
ATOM 547 C CA . ILE A 1 71 ? 8.498 6.166 -14.293 1.00 74.00 71 ILE A CA 1
ATOM 548 C C . ILE A 1 71 ? 9.185 4.919 -13.724 1.00 74.00 71 ILE A C 1
ATOM 550 O O . ILE A 1 71 ? 8.527 4.035 -13.175 1.00 74.00 71 ILE A O 1
ATOM 554 N N . THR A 1 72 ? 10.511 4.856 -13.819 1.00 72.62 72 THR A N 1
ATOM 555 C CA . THR A 1 72 ? 11.303 3.841 -13.115 1.00 72.62 72 THR A CA 1
ATOM 556 C C . THR A 1 72 ? 12.397 4.493 -12.295 1.00 72.62 72 THR A C 1
ATOM 558 O O . THR A 1 72 ? 12.928 5.541 -12.653 1.00 72.62 72 THR A O 1
ATOM 561 N N . ILE A 1 73 ? 12.721 3.875 -11.168 1.00 71.12 73 ILE A N 1
ATOM 562 C CA . ILE A 1 73 ? 13.818 4.290 -10.302 1.00 71.12 73 ILE A CA 1
ATOM 563 C C . ILE A 1 73 ? 14.807 3.116 -10.269 1.00 71.12 73 ILE A C 1
ATOM 565 O O . ILE A 1 73 ? 14.396 1.957 -10.205 1.00 71.12 73 ILE A O 1
ATOM 569 N N . HIS A 1 74 ? 16.099 3.403 -10.371 1.00 70.19 74 HIS A N 1
ATOM 570 C CA . HIS A 1 74 ? 17.174 2.415 -10.429 1.00 70.19 74 HIS A CA 1
ATOM 571 C C . HIS A 1 74 ? 18.259 2.789 -9.436 1.00 70.19 74 HIS A C 1
ATOM 573 O O . HIS A 1 74 ? 18.657 3.948 -9.349 1.00 70.19 74 HIS A O 1
ATOM 579 N N . GLU A 1 75 ? 18.754 1.800 -8.710 1.00 66.44 75 GLU A N 1
ATOM 580 C CA . GLU A 1 75 ? 19.902 1.959 -7.826 1.00 66.44 75 GLU A CA 1
ATOM 581 C C . GLU A 1 75 ? 21.168 1.511 -8.563 1.00 66.44 75 GLU A C 1
ATOM 583 O O . GLU A 1 75 ? 21.212 0.436 -9.165 1.00 66.44 75 GLU A O 1
ATOM 588 N N . THR A 1 76 ? 22.188 2.358 -8.533 1.00 66.44 76 THR A N 1
ATOM 589 C CA . THR A 1 76 ? 23.544 2.084 -9.023 1.00 66.44 76 THR A CA 1
ATOM 590 C C . THR A 1 76 ? 24.505 2.109 -7.837 1.00 66.44 76 THR A C 1
ATOM 592 O O . THR A 1 76 ? 24.114 2.483 -6.737 1.00 66.44 76 THR A O 1
ATOM 595 N N . PHE A 1 77 ? 25.777 1.758 -8.046 1.00 61.97 77 PHE A N 1
ATOM 596 C CA . PHE A 1 77 ? 26.756 1.676 -6.953 1.00 61.97 77 PHE A CA 1
ATOM 597 C C . PHE A 1 77 ? 26.888 2.976 -6.136 1.00 61.97 77 PHE A C 1
ATOM 599 O O . PHE A 1 77 ? 27.153 2.912 -4.943 1.00 61.97 77 PHE A O 1
ATOM 606 N N . ASN A 1 78 ? 26.678 4.136 -6.769 1.00 61.12 78 ASN A N 1
ATOM 607 C CA . ASN A 1 78 ? 26.811 5.441 -6.115 1.00 61.12 78 ASN A CA 1
ATOM 608 C C . ASN A 1 78 ? 25.533 6.291 -6.143 1.00 61.12 78 ASN A C 1
ATOM 610 O O . ASN A 1 78 ? 25.492 7.311 -5.468 1.00 61.12 78 ASN A O 1
ATOM 614 N N . ASN A 1 79 ? 24.527 5.947 -6.958 1.00 63.53 79 ASN A N 1
ATOM 615 C CA . ASN A 1 79 ? 23.442 6.879 -7.292 1.00 63.53 79 ASN A CA 1
ATOM 616 C C . ASN A 1 79 ? 22.075 6.203 -7.394 1.00 63.53 79 ASN A C 1
ATOM 618 O O . ASN A 1 79 ? 21.967 5.048 -7.810 1.00 63.53 79 ASN A O 1
ATOM 622 N N . VAL A 1 80 ? 21.027 6.993 -7.156 1.00 67.00 80 VAL A N 1
ATOM 623 C CA . VAL A 1 80 ? 19.633 6.635 -7.444 1.00 67.00 80 VAL A CA 1
ATOM 624 C C . VAL A 1 80 ? 19.166 7.384 -8.693 1.00 67.00 80 VAL A C 1
ATOM 626 O O . VAL A 1 80 ? 18.939 8.592 -8.665 1.00 67.00 80 VAL A O 1
ATOM 629 N N . VAL A 1 81 ? 18.992 6.663 -9.797 1.00 70.06 81 VAL A N 1
ATOM 630 C CA . VAL A 1 81 ? 18.593 7.210 -11.099 1.00 70.06 81 VAL A CA 1
ATOM 631 C C . VAL A 1 81 ? 17.079 7.106 -11.263 1.00 70.06 81 VAL A C 1
ATOM 633 O O . VAL A 1 81 ? 16.525 6.011 -11.230 1.00 70.06 81 VAL A O 1
ATOM 636 N N . ILE A 1 82 ? 16.398 8.233 -11.480 1.00 73.31 82 ILE A N 1
ATOM 637 C CA . ILE A 1 82 ? 14.949 8.275 -11.726 1.00 73.31 82 ILE A CA 1
ATOM 638 C C . ILE A 1 82 ? 14.700 8.623 -13.187 1.00 73.31 82 ILE A C 1
ATOM 640 O O . ILE A 1 82 ? 14.929 9.756 -13.592 1.00 73.31 82 ILE A O 1
ATOM 644 N N . LEU A 1 83 ? 14.194 7.669 -13.963 1.00 74.06 83 LEU A N 1
ATOM 645 C CA . LEU A 1 83 ? 13.848 7.864 -15.365 1.00 74.06 83 LEU A CA 1
ATOM 646 C C . LEU A 1 83 ? 12.379 8.259 -15.482 1.00 74.06 83 LEU A C 1
ATOM 648 O O . LEU A 1 83 ? 11.481 7.503 -15.110 1.00 74.06 83 LEU A O 1
ATOM 652 N N . ILE A 1 84 ? 12.145 9.450 -16.022 1.00 73.88 84 ILE A N 1
ATOM 653 C CA . ILE A 1 84 ? 10.816 10.032 -16.208 1.00 73.88 84 ILE A CA 1
ATOM 654 C C . ILE A 1 84 ? 10.663 10.351 -17.688 1.00 73.88 84 ILE A C 1
ATOM 656 O O . ILE A 1 84 ? 11.535 10.996 -18.269 1.00 73.88 84 ILE A O 1
ATOM 660 N N . ALA A 1 85 ? 9.556 9.916 -18.283 1.00 71.50 85 ALA A N 1
ATOM 661 C CA . ALA A 1 85 ? 9.152 10.354 -19.608 1.00 71.50 85 ALA A CA 1
ATOM 662 C C . ALA A 1 85 ? 8.142 11.500 -19.469 1.00 71.50 85 ALA A C 1
ATOM 664 O O . ALA A 1 85 ? 6.958 11.298 -19.207 1.00 71.50 85 ALA A O 1
ATOM 665 N N . THR A 1 86 ? 8.638 12.718 -19.622 1.00 63.16 86 THR A N 1
ATOM 666 C CA . THR A 1 86 ? 7.832 13.864 -20.068 1.00 63.16 86 THR A CA 1
ATOM 667 C C . THR A 1 86 ? 8.250 14.139 -21.521 1.00 63.16 86 THR A C 1
ATOM 669 O O . THR A 1 86 ? 9.019 13.355 -22.080 1.00 63.16 86 THR A O 1
ATOM 672 N N . ASP A 1 87 ? 7.913 15.274 -22.134 1.00 49.50 87 ASP A N 1
ATOM 673 C CA . ASP A 1 87 ? 8.692 15.743 -23.305 1.00 49.50 87 ASP A CA 1
ATOM 674 C C . ASP A 1 87 ? 10.200 15.963 -22.964 1.00 49.50 87 ASP A C 1
ATOM 676 O O . ASP A 1 87 ? 11.009 16.397 -23.793 1.00 49.50 87 ASP A O 1
ATOM 680 N N . HIS A 1 88 ? 10.602 15.656 -21.723 1.00 39.97 88 HIS A N 1
ATOM 681 C CA . HIS A 1 88 ? 11.919 15.784 -21.127 1.00 39.97 88 HIS A CA 1
ATOM 682 C C . HIS A 1 88 ? 12.271 14.579 -20.215 1.00 39.97 88 HIS A C 1
ATOM 684 O O . HIS A 1 88 ? 11.393 13.870 -19.715 1.00 39.97 88 HIS A O 1
ATOM 690 N N . THR A 1 89 ? 13.564 14.359 -19.970 1.00 38.03 89 THR A N 1
ATOM 691 C CA . THR A 1 89 ? 14.124 13.280 -19.123 1.00 38.03 89 THR A CA 1
ATOM 692 C C . THR A 1 89 ? 14.928 13.855 -17.957 1.00 38.03 89 THR A C 1
ATOM 694 O O . THR A 1 89 ? 15.410 14.979 -18.068 1.00 38.03 89 THR A O 1
ATOM 697 N N . PHE A 1 90 ? 15.051 13.116 -16.846 1.00 43.91 90 PHE A N 1
ATOM 698 C CA . PHE A 1 90 ? 15.643 13.576 -15.577 1.00 43.91 90 PHE A CA 1
ATOM 699 C C . PHE A 1 90 ? 16.556 12.510 -14.931 1.00 43.91 90 PHE A C 1
ATOM 701 O O . PHE A 1 90 ? 16.462 11.338 -15.286 1.00 43.91 90 PHE A O 1
ATOM 708 N N . SER A 1 91 ? 17.434 12.890 -13.991 1.00 42.75 91 SER A N 1
ATOM 709 C CA . SER A 1 91 ? 18.274 11.989 -13.172 1.00 42.75 91 SER A CA 1
ATOM 710 C C . SER A 1 91 ? 18.703 12.664 -11.856 1.00 42.75 91 SER A C 1
ATOM 712 O O . SER A 1 91 ? 18.930 13.873 -11.831 1.00 42.75 91 SER A O 1
ATOM 714 N N . LEU A 1 92 ? 18.824 11.897 -10.762 1.00 44.56 92 LEU A N 1
ATOM 715 C CA . LEU A 1 92 ? 19.189 12.372 -9.413 1.00 44.56 92 LEU A CA 1
ATOM 716 C C . LEU A 1 92 ? 20.480 11.722 -8.889 1.00 44.56 92 LEU A C 1
ATOM 718 O O . LEU A 1 92 ? 20.857 10.643 -9.333 1.00 44.56 92 LEU A O 1
ATOM 722 N N . TYR A 1 93 ? 21.142 12.394 -7.939 1.00 45.84 93 TYR A N 1
ATOM 723 C CA . TYR A 1 93 ? 22.409 11.974 -7.321 1.00 45.84 93 TYR A CA 1
ATOM 724 C C . TYR A 1 93 ? 22.414 12.300 -5.821 1.00 45.84 93 TYR A C 1
ATOM 726 O O . TYR A 1 93 ? 22.237 13.473 -5.474 1.00 45.84 93 TYR A O 1
ATOM 734 N N . PRO A 1 94 ? 22.619 11.300 -4.944 1.00 46.56 94 PRO A N 1
ATOM 73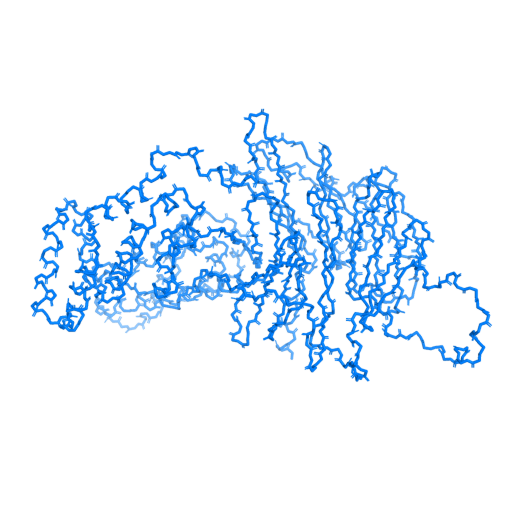5 C CA . PRO A 1 94 ? 23.113 11.601 -3.595 1.00 46.56 94 PRO A CA 1
ATOM 736 C C . PRO A 1 94 ? 24.004 10.520 -2.938 1.00 46.56 94 PRO A C 1
ATOM 738 O O . PRO A 1 94 ? 23.807 9.323 -3.124 1.00 46.56 94 PRO A O 1
ATOM 741 N N . ASP A 1 95 ? 24.929 10.988 -2.089 1.00 36.25 95 ASP A N 1
ATOM 742 C CA . ASP A 1 95 ? 25.748 10.201 -1.150 1.00 36.25 95 ASP A CA 1
ATOM 743 C C . ASP A 1 95 ? 24.922 9.725 0.065 1.00 36.25 95 ASP A C 1
ATOM 745 O O . ASP A 1 95 ? 24.084 10.462 0.595 1.00 36.25 95 ASP A O 1
ATOM 749 N N . LEU A 1 96 ? 25.197 8.507 0.543 1.00 44.00 96 LEU A N 1
ATOM 750 C CA . LEU A 1 96 ? 24.506 7.863 1.667 1.00 44.00 96 LEU A CA 1
ATOM 751 C C . LEU A 1 96 ? 24.981 8.415 3.027 1.00 44.00 96 LEU A C 1
ATOM 753 O O . LEU A 1 96 ? 26.127 8.231 3.433 1.00 44.00 96 LEU A O 1
ATOM 757 N N . GLY A 1 97 ? 24.068 9.059 3.761 1.00 53.00 97 GLY A N 1
ATOM 758 C CA . GLY A 1 97 ? 24.226 9.455 5.165 1.00 53.00 97 GLY A CA 1
ATOM 759 C C . GLY A 1 97 ? 22.888 9.419 5.923 1.00 53.00 97 GLY A C 1
ATOM 760 O O . GLY A 1 97 ? 21.889 8.923 5.407 1.00 53.00 97 GLY A O 1
ATOM 761 N N . THR A 1 98 ? 22.839 9.990 7.134 1.00 55.09 98 THR A N 1
ATOM 762 C CA . THR A 1 98 ? 21.610 10.192 7.949 1.00 55.09 98 THR A CA 1
ATOM 763 C C . THR A 1 98 ? 20.640 11.237 7.373 1.00 55.09 98 THR A C 1
ATOM 765 O O . THR A 1 98 ? 19.580 11.499 7.944 1.00 55.09 98 THR A O 1
ATOM 768 N N . GLN A 1 99 ? 21.003 11.870 6.257 1.00 59.91 99 GLN A N 1
ATOM 769 C CA . GLN A 1 99 ? 20.139 12.761 5.489 1.00 59.91 99 GLN A CA 1
ATOM 770 C C . GLN A 1 99 ? 19.445 11.978 4.373 1.00 59.91 99 GLN A C 1
ATOM 772 O O . GLN A 1 99 ? 19.983 10.999 3.862 1.00 59.91 99 GLN A O 1
ATOM 777 N N . SER A 1 100 ? 18.248 12.427 4.000 1.00 68.12 100 SER A N 1
ATOM 778 C CA . SER A 1 100 ? 17.512 11.854 2.871 1.00 68.12 100 SER A CA 1
ATOM 779 C C . SER A 1 100 ? 18.313 11.940 1.567 1.00 68.12 100 SER A C 1
ATOM 781 O O . SER A 1 100 ? 19.050 12.908 1.355 1.00 68.12 100 SER A O 1
ATOM 783 N N . ILE A 1 101 ? 18.083 10.997 0.648 1.00 66.50 101 ILE A N 1
ATOM 784 C CA . ILE A 1 101 ? 18.615 11.032 -0.725 1.00 66.50 101 ILE A CA 1
ATOM 785 C C . ILE A 1 101 ? 18.189 12.317 -1.461 1.00 66.50 101 ILE A C 1
ATOM 787 O O . ILE A 1 101 ? 18.862 12.813 -2.359 1.00 66.50 101 ILE A O 1
ATOM 791 N N . PHE A 1 102 ? 17.080 12.922 -1.051 1.00 68.12 102 PHE A N 1
ATOM 792 C CA . PHE A 1 102 ? 16.570 14.169 -1.607 1.00 68.12 102 PHE A CA 1
ATOM 793 C C . PHE A 1 102 ? 17.118 15.436 -0.934 1.00 68.12 102 PHE A C 1
ATOM 795 O O . PHE A 1 102 ? 16.889 16.533 -1.444 1.00 68.12 102 PHE A O 1
ATOM 802 N N . ALA A 1 103 ? 17.856 15.331 0.176 1.00 65.81 103 ALA A N 1
ATOM 803 C CA . ALA A 1 103 ? 18.284 16.498 0.952 1.00 65.81 103 ALA A CA 1
ATOM 804 C C . ALA A 1 103 ? 19.238 17.433 0.178 1.00 65.81 103 ALA A C 1
ATOM 806 O O . ALA A 1 103 ? 19.258 18.638 0.428 1.00 65.81 103 ALA A O 1
ATOM 807 N N . GLY A 1 104 ? 20.002 16.892 -0.779 1.00 64.38 104 GLY A N 1
ATOM 808 C CA . GLY A 1 104 ? 20.934 17.644 -1.630 1.00 64.38 104 GLY A CA 1
ATOM 809 C C . GLY A 1 104 ? 20.329 18.207 -2.922 1.00 64.38 104 GLY A C 1
ATOM 810 O O . GLY A 1 104 ? 21.044 18.824 -3.714 1.00 64.38 104 GLY A O 1
ATOM 811 N N . VAL A 1 105 ? 19.034 17.996 -3.172 1.00 68.88 105 VAL A N 1
ATOM 812 C CA . VAL A 1 105 ? 18.393 18.403 -4.428 1.00 68.88 105 VAL A CA 1
ATOM 813 C C . VAL A 1 105 ? 18.218 19.918 -4.474 1.00 68.88 105 VAL A C 1
ATOM 815 O O . VAL A 1 105 ? 17.575 20.523 -3.619 1.00 68.88 105 VAL A O 1
ATOM 818 N N . THR A 1 106 ? 18.755 20.538 -5.523 1.00 69.06 106 THR A N 1
ATOM 819 C CA . THR A 1 106 ? 18.631 21.977 -5.783 1.00 69.06 106 THR A CA 1
ATOM 820 C C . THR A 1 106 ? 17.998 22.230 -7.146 1.00 69.06 106 THR A C 1
ATOM 822 O O . THR A 1 106 ? 18.055 21.382 -8.038 1.00 69.06 106 THR A O 1
ATOM 825 N N . LEU A 1 107 ? 17.414 23.419 -7.328 1.00 69.12 107 LEU A N 1
ATOM 826 C CA . LEU A 1 107 ? 16.852 23.830 -8.618 1.00 69.12 107 LEU A CA 1
ATOM 827 C C . LEU A 1 107 ? 17.917 23.820 -9.727 1.00 69.12 107 LEU A C 1
ATOM 829 O O . LEU A 1 107 ? 17.636 23.377 -10.836 1.00 69.12 107 LEU A O 1
ATOM 83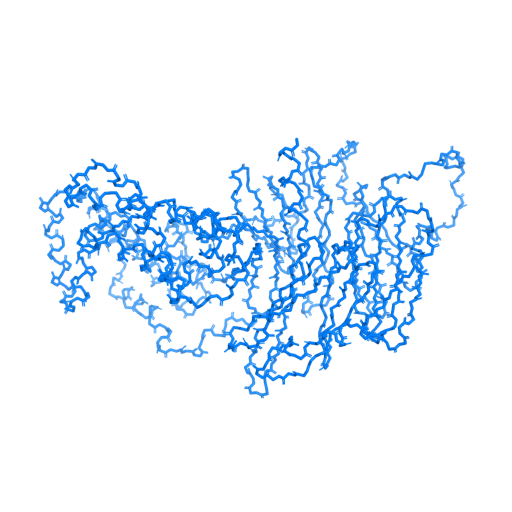3 N N . ASP A 1 108 ? 19.143 24.239 -9.406 1.00 67.81 108 ASP A N 1
ATOM 834 C CA . ASP A 1 108 ? 20.261 24.267 -10.353 1.00 67.81 108 ASP A CA 1
ATOM 835 C C . ASP A 1 108 ? 20.687 22.853 -10.771 1.00 67.81 108 ASP A C 1
ATOM 837 O O . ASP A 1 108 ? 20.930 22.606 -11.950 1.00 67.81 108 ASP A O 1
ATOM 841 N N . ALA A 1 109 ? 20.717 21.898 -9.831 1.00 67.12 109 ALA A N 1
ATOM 842 C CA . ALA A 1 109 ? 20.976 20.491 -10.144 1.00 67.12 109 ALA A CA 1
ATOM 843 C C . ALA A 1 109 ? 19.855 19.874 -10.996 1.00 67.12 109 ALA A C 1
ATOM 845 O O . ALA A 1 109 ? 20.127 19.030 -11.850 1.00 67.12 109 ALA A O 1
ATOM 846 N N . ALA A 1 110 ? 18.610 20.316 -10.793 1.00 65.25 110 ALA A N 1
ATOM 847 C CA . ALA A 1 110 ? 17.461 19.828 -11.542 1.00 65.25 110 ALA A CA 1
ATOM 848 C C . ALA A 1 110 ? 17.368 20.396 -12.974 1.00 65.25 110 ALA A C 1
ATOM 850 O O . ALA A 1 110 ? 16.796 19.769 -13.860 1.00 65.25 110 ALA A O 1
ATOM 851 N N . GLN A 1 111 ? 17.928 21.580 -13.215 1.00 66.12 111 GLN A N 1
ATOM 852 C CA . GLN A 1 111 ? 17.989 22.200 -14.545 1.00 66.12 111 GLN A CA 1
ATOM 853 C C . GLN A 1 111 ? 19.318 21.938 -15.260 1.00 66.12 111 GLN A C 1
ATOM 855 O O . GLN A 1 111 ? 19.548 22.449 -16.359 1.00 66.12 111 GLN A O 1
ATOM 860 N N . ASN A 1 112 ? 20.208 21.159 -14.645 1.00 65.56 112 ASN A N 1
ATOM 861 C CA . ASN A 1 112 ? 21.500 20.850 -15.221 1.00 65.56 112 ASN A CA 1
ATOM 862 C C . ASN A 1 112 ? 21.323 19.979 -16.471 1.00 65.56 112 ASN A C 1
ATOM 864 O O . ASN A 1 112 ? 20.753 18.895 -16.427 1.00 65.56 112 ASN A O 1
ATOM 868 N N . SER A 1 113 ? 21.869 20.423 -17.599 1.00 57.88 113 SER A N 1
ATOM 869 C CA . SER A 1 113 ? 21.803 19.694 -18.867 1.00 57.88 113 SER A CA 1
ATOM 870 C C . SER A 1 113 ? 22.562 18.360 -18.866 1.00 57.88 113 SER A C 1
ATOM 872 O O . SER A 1 113 ? 22.511 17.645 -19.860 1.00 57.88 113 SER A O 1
ATOM 874 N N . SER A 1 114 ? 23.320 18.048 -17.807 1.00 55.78 114 SER A N 1
ATOM 875 C CA . SER A 1 114 ? 23.943 16.733 -17.594 1.00 55.78 114 SER A CA 1
ATOM 876 C C . SER A 1 114 ? 23.027 15.725 -16.888 1.00 55.78 114 SER A C 1
ATOM 878 O O . SER A 1 114 ? 23.408 14.574 -16.724 1.00 55.78 114 SER A O 1
ATOM 880 N N . THR A 1 115 ? 21.871 16.163 -16.389 1.00 58.19 115 THR A N 1
ATOM 881 C CA . THR A 1 115 ? 20.880 15.329 -15.685 1.00 58.19 115 THR A CA 1
ATOM 882 C C . THR A 1 115 ? 19.494 15.448 -16.310 1.00 58.19 115 THR A C 1
ATOM 884 O O . THR A 1 115 ? 18.667 14.553 -16.156 1.00 58.19 115 THR A O 1
ATOM 887 N N . PHE A 1 116 ? 19.254 16.539 -17.040 1.00 62.25 116 PHE A N 1
ATOM 888 C CA . PHE A 1 116 ? 18.027 16.839 -17.751 1.00 62.25 116 PHE A CA 1
ATOM 889 C C . PHE A 1 116 ? 18.259 16.886 -19.264 1.00 62.25 116 PHE A C 1
ATOM 891 O O . PHE A 1 116 ? 19.054 17.696 -19.751 1.00 62.25 116 PHE A O 1
ATOM 898 N N . HIS A 1 117 ? 17.523 16.067 -20.024 1.00 61.78 117 HIS A N 1
ATOM 899 C CA . HIS A 1 117 ? 17.620 16.051 -21.487 1.00 61.78 117 HIS A CA 1
ATOM 900 C C . HIS A 1 117 ? 16.252 16.191 -22.154 1.00 61.78 117 HIS A C 1
ATOM 902 O O . HIS A 1 117 ? 15.307 15.456 -21.863 1.00 61.78 117 HIS A O 1
ATOM 908 N N . VAL A 1 118 ? 16.156 17.132 -23.093 1.00 59.34 118 VAL A N 1
ATOM 909 C CA . VAL A 1 118 ? 14.964 17.349 -23.919 1.00 59.34 118 VAL A CA 1
ATOM 910 C C . VAL A 1 118 ? 15.125 16.579 -25.219 1.00 59.34 118 VAL A C 1
ATOM 912 O O . VAL A 1 118 ? 16.014 16.880 -26.018 1.00 59.34 118 VAL A O 1
ATOM 915 N N . ILE A 1 119 ? 14.262 15.592 -25.446 1.00 61.47 119 ILE A N 1
ATOM 916 C CA . ILE A 1 119 ? 14.279 14.811 -26.681 1.00 61.47 119 ILE A CA 1
ATOM 917 C C . ILE A 1 119 ? 13.233 15.409 -27.617 1.00 61.47 119 ILE A C 1
ATOM 919 O O . ILE A 1 119 ? 12.040 15.157 -27.490 1.00 61.47 119 ILE A O 1
ATOM 923 N N . ASN A 1 120 ? 13.684 16.215 -28.579 1.00 54.53 120 ASN A N 1
ATOM 924 C CA . ASN A 1 120 ? 12.792 16.761 -29.598 1.00 54.53 120 ASN A CA 1
ATOM 925 C C . ASN A 1 120 ? 12.288 15.627 -30.498 1.00 54.53 120 ASN A C 1
ATOM 927 O O . ASN A 1 120 ? 13.071 15.000 -31.217 1.00 54.53 120 ASN A O 1
ATOM 931 N N . HIS A 1 121 ? 10.980 15.372 -30.467 1.00 56.47 121 HIS A N 1
ATOM 932 C CA . HIS A 1 121 ? 10.353 14.349 -31.295 1.00 56.47 121 HIS A CA 1
ATOM 933 C C . HIS A 1 121 ? 10.607 14.608 -32.795 1.00 56.47 121 HIS A C 1
ATOM 935 O O . HIS A 1 121 ? 10.255 15.674 -33.304 1.00 56.47 121 HIS A O 1
ATOM 941 N N . PRO A 1 122 ? 11.162 13.637 -33.548 1.00 50.62 122 PRO A N 1
ATOM 942 C CA . PRO A 1 122 ? 11.390 13.796 -34.985 1.00 50.62 122 PRO A CA 1
ATOM 943 C C . PRO A 1 122 ? 10.107 13.639 -35.821 1.00 50.62 122 PRO A C 1
ATOM 945 O O . PRO A 1 122 ? 10.107 13.949 -37.013 1.00 50.62 122 PRO A O 1
ATOM 948 N N . VAL A 1 123 ? 9.011 13.152 -35.226 1.00 54.06 123 VAL A N 1
ATOM 949 C CA . VAL A 1 123 ? 7.761 12.852 -35.936 1.00 54.06 123 VAL A CA 1
ATOM 950 C C . VAL A 1 123 ? 6.796 14.028 -35.798 1.00 54.06 123 VAL A C 1
ATOM 952 O O . VAL A 1 123 ? 5.993 14.110 -34.878 1.00 54.06 123 VAL A O 1
ATOM 955 N N . THR A 1 124 ? 6.877 14.963 -36.739 1.00 47.81 124 THR A N 1
ATOM 956 C CA . THR A 1 124 ? 6.190 16.266 -36.710 1.00 47.81 124 THR A CA 1
ATOM 957 C C . THR A 1 124 ? 4.662 16.229 -36.890 1.00 47.81 124 THR A C 1
ATOM 959 O O . THR A 1 124 ? 4.066 17.284 -37.067 1.00 47.81 124 THR A O 1
ATOM 962 N N . ASN A 1 125 ? 4.004 15.060 -36.853 1.00 52.03 125 ASN A N 1
ATOM 963 C CA . ASN A 1 125 ? 2.563 14.922 -37.146 1.00 52.03 125 ASN A CA 1
ATOM 964 C C . ASN A 1 125 ? 1.836 13.770 -36.410 1.00 52.03 125 ASN A C 1
ATOM 966 O O . ASN A 1 125 ? 0.715 13.431 -36.790 1.00 52.03 125 ASN A O 1
ATOM 970 N N . THR A 1 126 ? 2.431 13.126 -35.401 1.00 55.69 126 THR A N 1
ATOM 971 C CA . THR A 1 126 ? 1.766 12.038 -34.649 1.00 55.69 126 THR A CA 1
ATOM 972 C C . THR A 1 126 ? 1.138 12.533 -33.348 1.00 55.69 126 THR A C 1
ATOM 974 O O . THR A 1 126 ? 1.645 13.468 -32.733 1.00 55.69 126 THR A O 1
ATOM 977 N N . CYS A 1 127 ? 0.035 11.899 -32.929 1.00 63.94 127 CYS A N 1
ATOM 978 C CA . CYS A 1 127 ? -0.567 12.093 -31.606 1.00 63.94 127 CYS A CA 1
ATOM 979 C C . CYS A 1 127 ? 0.462 11.857 -30.486 1.00 63.94 127 CYS A C 1
ATOM 981 O O . CYS A 1 127 ? 1.460 11.174 -30.700 1.00 63.94 127 CYS A O 1
ATOM 983 N N . LEU A 1 128 ? 0.209 12.408 -29.297 1.00 74.19 128 LEU A N 1
ATOM 984 C CA . LEU A 1 128 ? 1.022 12.142 -28.107 1.00 74.19 128 LEU A CA 1
ATOM 985 C C . LEU A 1 128 ? 1.078 10.628 -27.817 1.00 74.19 128 LEU A C 1
ATOM 987 O O . LEU A 1 128 ? 0.084 9.935 -28.067 1.00 74.19 128 LEU A O 1
ATOM 991 N N . PRO A 1 129 ? 2.214 10.105 -27.318 1.00 80.25 129 PRO A N 1
ATOM 992 C CA . PRO A 1 129 ? 2.293 8.714 -26.885 1.00 80.25 129 PRO A CA 1
ATOM 993 C C . PRO A 1 129 ? 1.282 8.456 -25.760 1.00 80.25 129 PRO A C 1
ATOM 995 O O . PRO A 1 129 ? 1.082 9.307 -24.894 1.00 80.25 129 PRO A O 1
ATOM 998 N N . HIS A 1 130 ? 0.636 7.289 -25.774 1.00 82.06 130 HIS A N 1
ATOM 999 C CA . HIS A 1 130 ? -0.370 6.921 -24.767 1.00 82.06 130 HIS A CA 1
ATOM 1000 C C . HIS A 1 130 ? 0.175 5.983 -23.686 1.00 82.06 130 HIS A C 1
ATOM 1002 O O . HIS A 1 130 ? -0.448 5.857 -22.640 1.00 82.06 130 HIS A O 1
ATOM 1008 N N . ALA A 1 131 ? 1.317 5.330 -23.921 1.00 84.19 131 ALA A N 1
ATOM 1009 C CA . ALA A 1 131 ? 1.987 4.489 -22.931 1.00 84.19 131 ALA A CA 1
ATOM 1010 C C . ALA A 1 131 ? 3.512 4.607 -23.051 1.00 84.19 131 ALA A C 1
ATOM 1012 O O . ALA A 1 131 ? 4.055 4.744 -24.152 1.00 84.19 131 ALA A O 1
ATOM 1013 N N . CYS A 1 132 ? 4.209 4.517 -21.918 1.00 86.38 132 CYS A N 1
ATOM 1014 C CA . CYS A 1 132 ? 5.664 4.535 -21.853 1.00 86.38 132 CYS A CA 1
ATOM 1015 C C . CYS A 1 132 ? 6.190 3.441 -20.914 1.00 86.38 132 CYS A C 1
ATOM 1017 O O . CYS A 1 132 ? 5.523 3.016 -19.974 1.00 86.38 132 CYS A O 1
ATOM 1019 N N . VAL A 1 133 ? 7.406 2.970 -21.183 1.00 87.69 133 VAL A N 1
ATOM 1020 C CA . VAL A 1 133 ? 8.214 2.222 -20.220 1.00 87.69 133 VAL A CA 1
ATOM 1021 C C . VAL A 1 133 ? 9.660 2.698 -20.279 1.00 87.69 133 VAL A C 1
ATOM 1023 O O . VAL A 1 133 ? 10.186 2.987 -21.356 1.00 87.69 133 VAL A O 1
ATOM 1026 N N . THR A 1 134 ? 10.307 2.757 -19.118 1.00 87.12 134 THR A N 1
ATOM 1027 C CA . THR A 1 134 ? 11.703 3.178 -18.973 1.00 87.12 134 THR A CA 1
ATOM 1028 C C . THR A 1 134 ? 12.565 2.069 -18.362 1.00 87.12 134 THR A C 1
ATOM 1030 O O . THR A 1 134 ? 12.055 1.177 -17.681 1.00 87.12 134 THR A O 1
ATOM 1033 N N . TRP A 1 135 ? 13.868 2.059 -18.655 1.00 87.25 135 TRP A N 1
ATOM 1034 C CA . TRP A 1 135 ? 14.815 1.063 -18.134 1.00 87.25 135 TRP A CA 1
ATOM 1035 C C . TRP A 1 135 ? 16.245 1.599 -18.139 1.00 87.25 135 TRP A C 1
ATOM 1037 O O . TRP A 1 135 ? 16.656 2.215 -19.119 1.00 87.25 135 TRP A O 1
ATOM 1047 N N . LEU A 1 136 ? 17.019 1.312 -17.093 1.00 84.50 136 LEU A N 1
ATOM 1048 C CA . LEU A 1 136 ? 18.463 1.529 -17.080 1.00 84.50 136 LEU A CA 1
ATOM 1049 C C . LEU A 1 136 ? 19.164 0.213 -17.445 1.00 84.50 136 LEU A C 1
ATOM 1051 O O . LEU A 1 136 ? 19.079 -0.767 -16.708 1.00 84.50 136 LEU A O 1
ATOM 1055 N N . ALA A 1 137 ? 19.808 0.163 -18.611 1.00 84.38 137 ALA A N 1
ATOM 1056 C CA . ALA A 1 137 ? 20.532 -1.024 -19.068 1.00 84.38 137 ALA A CA 1
ATOM 1057 C C . ALA A 1 137 ? 21.889 -1.177 -18.355 1.00 84.38 137 ALA A C 1
ATOM 1059 O O . ALA A 1 137 ? 22.439 -0.200 -17.851 1.00 84.38 137 ALA A O 1
ATOM 1060 N N . MET A 1 138 ? 22.485 -2.377 -18.389 1.00 72.94 138 MET A N 1
ATOM 1061 C CA . MET A 1 138 ? 23.784 -2.695 -17.754 1.00 72.94 138 MET A CA 1
ATOM 1062 C C . MET A 1 138 ? 24.948 -1.740 -18.086 1.00 72.94 138 MET A C 1
ATOM 1064 O O . MET A 1 138 ? 25.917 -1.668 -17.339 1.00 72.94 138 MET A O 1
ATOM 1068 N N . LYS A 1 139 ? 24.891 -1.021 -19.213 1.00 71.50 139 LYS A N 1
ATOM 1069 C CA . LYS A 1 139 ? 25.906 -0.026 -19.616 1.00 71.50 139 LYS A CA 1
ATOM 1070 C C . LYS A 1 139 ? 25.596 1.394 -19.131 1.00 71.50 139 LYS A C 1
ATOM 1072 O O . LYS A 1 139 ? 26.134 2.340 -19.694 1.00 71.50 139 LYS A O 1
ATOM 1077 N N . GLU A 1 140 ? 24.686 1.527 -18.169 1.00 75.19 140 GLU A N 1
ATOM 1078 C CA . GLU A 1 140 ? 24.119 2.802 -17.716 1.00 75.19 140 GLU A CA 1
ATOM 1079 C C . GLU A 1 140 ? 23.441 3.591 -18.853 1.00 75.19 140 GLU A C 1
ATOM 1081 O O . GLU A 1 140 ? 23.244 4.794 -18.767 1.00 75.19 140 GLU A O 1
ATOM 1086 N N . GLU A 1 141 ? 23.038 2.912 -19.932 1.00 83.81 141 GLU A N 1
ATOM 1087 C CA . GLU A 1 141 ? 22.255 3.508 -21.017 1.00 83.81 141 GLU A CA 1
ATOM 1088 C C . GLU A 1 141 ? 20.783 3.561 -20.592 1.00 83.81 141 GLU A C 1
ATOM 1090 O O . GLU A 1 141 ? 20.188 2.533 -20.250 1.00 83.81 141 GLU A O 1
ATOM 1095 N N . ALA A 1 142 ? 20.183 4.750 -20.624 1.00 85.44 142 ALA A N 1
ATOM 1096 C CA . ALA A 1 142 ? 18.775 4.932 -20.307 1.00 85.44 142 ALA A CA 1
ATOM 1097 C C . ALA A 1 142 ? 17.915 4.665 -21.550 1.00 85.44 142 ALA A C 1
ATOM 1099 O O . ALA A 1 142 ? 18.105 5.257 -22.614 1.00 85.44 142 ALA A O 1
ATOM 1100 N N . LEU A 1 143 ? 16.949 3.762 -21.418 1.00 88.81 143 LEU A N 1
ATOM 1101 C CA . LEU A 1 143 ? 16.036 3.358 -22.478 1.00 88.81 143 LEU A CA 1
ATOM 1102 C C . LEU A 1 143 ? 14.626 3.857 -22.184 1.00 88.81 143 LEU A C 1
ATOM 1104 O O . LEU A 1 143 ? 14.131 3.710 -21.068 1.00 88.81 143 LEU A O 1
ATOM 1108 N N . PHE A 1 144 ? 13.959 4.365 -23.216 1.00 88.12 144 PHE A N 1
ATOM 1109 C CA . PHE A 1 144 ? 12.559 4.777 -23.174 1.00 88.12 144 PHE A CA 1
ATOM 1110 C C . PHE A 1 144 ? 11.839 4.148 -24.362 1.00 88.12 144 PHE A C 1
ATOM 1112 O O . PHE A 1 144 ? 12.238 4.366 -25.502 1.00 88.12 144 PHE A O 1
ATOM 1119 N N . ALA A 1 145 ? 10.786 3.372 -24.130 1.00 90.88 145 ALA A N 1
ATOM 1120 C CA . ALA A 1 145 ? 9.905 2.911 -25.197 1.00 90.88 145 ALA A CA 1
ATOM 1121 C C . ALA A 1 145 ? 8.568 3.648 -25.097 1.00 90.88 145 ALA A C 1
ATOM 1123 O O . ALA A 1 145 ? 7.933 3.638 -24.045 1.00 90.88 145 ALA A O 1
ATOM 1124 N N . LEU A 1 146 ? 8.161 4.296 -26.188 1.00 89.06 146 LEU A N 1
ATOM 1125 C CA . LEU A 1 146 ? 6.941 5.092 -26.301 1.00 89.06 146 LEU A CA 1
ATOM 1126 C C . LEU A 1 146 ? 5.997 4.430 -27.300 1.00 89.06 146 LEU A C 1
ATOM 1128 O O . LEU A 1 146 ? 6.362 4.249 -28.462 1.00 89.06 146 LEU A O 1
ATOM 1132 N N . ALA A 1 147 ? 4.794 4.080 -26.857 1.00 89.00 147 ALA A N 1
ATOM 1133 C CA . ALA A 1 147 ? 3.750 3.530 -27.710 1.00 89.00 147 ALA A CA 1
ATOM 1134 C C . ALA A 1 147 ? 2.759 4.620 -28.122 1.00 89.00 147 ALA A C 1
ATOM 1136 O O . ALA A 1 147 ? 2.385 5.481 -27.324 1.00 89.00 147 ALA A O 1
ATOM 1137 N N . TYR A 1 148 ? 2.322 4.550 -29.376 1.00 86.56 148 TYR A N 1
ATOM 1138 C CA . TYR A 1 148 ? 1.372 5.479 -29.973 1.00 86.56 148 TYR A CA 1
ATOM 1139 C C . TYR A 1 148 ? 0.092 4.760 -30.386 1.00 86.56 148 TYR A C 1
ATOM 1141 O O . TYR A 1 148 ? 0.102 3.581 -30.751 1.00 86.56 148 TYR A O 1
ATOM 1149 N N . ASN A 1 149 ? -1.003 5.516 -30.441 1.00 83.00 149 ASN A N 1
ATOM 1150 C CA . ASN A 1 149 ? -2.299 5.050 -30.939 1.00 83.00 149 ASN A CA 1
ATOM 1151 C C . ASN A 1 149 ? -2.281 4.626 -32.421 1.00 83.00 149 ASN A C 1
ATOM 1153 O O . ASN A 1 149 ? -3.231 4.024 -32.898 1.00 83.00 149 ASN A O 1
ATOM 1157 N N . THR A 1 150 ? -1.203 4.914 -33.152 1.00 81.00 150 THR A N 1
ATOM 1158 C CA . THR A 1 150 ? -0.982 4.455 -34.529 1.00 81.00 150 THR A CA 1
ATOM 1159 C C . THR A 1 150 ? -0.433 3.026 -34.618 1.00 81.00 150 THR A C 1
ATOM 1161 O O . THR A 1 150 ? -0.245 2.522 -35.725 1.00 81.00 150 THR A O 1
ATOM 1164 N N . GLY A 1 151 ? -0.115 2.386 -33.484 1.00 81.06 151 GLY A N 1
ATOM 1165 C CA . GLY A 1 151 ? 0.595 1.102 -33.423 1.00 81.06 151 GLY A CA 1
ATOM 1166 C C . GLY A 1 151 ? 2.122 1.229 -33.496 1.00 81.06 151 GLY A C 1
ATOM 1167 O O . GLY A 1 151 ? 2.833 0.228 -33.386 1.00 81.06 151 GLY A O 1
ATOM 1168 N N . LEU A 1 152 ? 2.639 2.453 -33.658 1.00 86.31 152 LEU A N 1
ATOM 1169 C CA . LEU A 1 152 ? 4.067 2.753 -33.608 1.00 86.31 152 LEU A CA 1
ATOM 1170 C C . LEU A 1 152 ? 4.601 2.565 -32.183 1.00 86.31 152 LEU A C 1
ATOM 1172 O O . LEU A 1 152 ? 4.016 3.076 -31.227 1.00 86.31 152 LEU A O 1
ATOM 1176 N N . VAL A 1 153 ? 5.758 1.909 -32.062 1.00 90.25 153 VAL A N 1
ATOM 1177 C CA . VAL A 1 153 ? 6.556 1.907 -30.831 1.00 90.25 153 VAL A CA 1
ATOM 1178 C C . VAL A 1 153 ? 7.936 2.486 -31.128 1.00 90.25 153 VAL A C 1
ATOM 1180 O O . VAL A 1 153 ? 8.690 1.957 -31.948 1.00 90.25 153 VAL A O 1
ATOM 1183 N N . LEU A 1 154 ? 8.258 3.592 -30.465 1.00 90.06 154 LEU A N 1
ATOM 1184 C CA . LEU A 1 154 ? 9.510 4.321 -30.611 1.00 90.06 154 LEU A CA 1
ATOM 1185 C C . LEU A 1 154 ? 10.426 4.005 -29.429 1.00 90.06 154 LEU A C 1
ATOM 1187 O O . LEU A 1 154 ? 10.059 4.243 -28.284 1.00 90.06 154 LEU A O 1
ATOM 1191 N N . LEU A 1 155 ? 11.620 3.493 -29.707 1.00 90.69 155 LEU A N 1
ATOM 1192 C CA . LEU A 1 155 ? 12.672 3.287 -28.721 1.00 90.69 155 LEU A CA 1
ATOM 1193 C C . LEU A 1 155 ? 13.629 4.481 -28.739 1.00 90.69 155 LEU A C 1
ATOM 1195 O O . LEU A 1 155 ? 14.158 4.851 -29.787 1.00 90.69 155 LEU A O 1
ATOM 1199 N N . ILE A 1 156 ? 13.885 5.051 -27.571 1.00 88.12 156 ILE A N 1
ATOM 1200 C CA . ILE A 1 156 ? 14.858 6.109 -27.349 1.00 88.12 156 ILE A CA 1
ATOM 1201 C C . ILE A 1 156 ? 15.962 5.564 -26.457 1.00 88.12 156 ILE A C 1
ATOM 1203 O O . ILE A 1 156 ? 15.701 4.928 -25.438 1.00 88.12 156 ILE A O 1
ATOM 1207 N N . ARG A 1 157 ? 17.193 5.822 -26.874 1.00 87.44 157 ARG A N 1
ATOM 1208 C CA . ARG A 1 157 ? 18.432 5.445 -26.211 1.00 87.44 157 ARG A CA 1
ATOM 1209 C C . ARG A 1 157 ? 19.155 6.708 -25.809 1.00 87.44 157 ARG A C 1
ATOM 1211 O O . ARG A 1 157 ? 19.554 7.465 -26.690 1.00 87.44 157 ARG A O 1
ATOM 1218 N N . LEU A 1 158 ? 19.280 6.945 -24.518 1.00 84.25 158 LEU A N 1
ATOM 1219 C CA . LEU A 1 158 ? 19.931 8.115 -23.962 1.00 84.25 158 LEU A CA 1
ATOM 1220 C C . LEU A 1 158 ? 21.214 7.675 -23.264 1.00 84.25 158 LEU A C 1
ATOM 1222 O O . LEU A 1 158 ? 21.183 6.875 -22.330 1.00 84.25 158 LEU A O 1
ATOM 1226 N N . ASP A 1 159 ? 22.334 8.219 -23.724 1.00 81.12 159 ASP A N 1
ATOM 1227 C CA . ASP A 1 159 ? 23.588 8.156 -22.984 1.00 81.12 159 ASP A CA 1
ATOM 1228 C C . ASP A 1 159 ? 23.582 9.281 -21.934 1.00 81.12 159 ASP A C 1
ATOM 1230 O O . ASP A 1 159 ? 23.634 10.454 -22.319 1.00 81.12 159 ASP A O 1
ATOM 1234 N N . PRO A 1 160 ? 23.509 8.963 -20.629 1.00 70.62 160 PRO A N 1
ATOM 1235 C CA . PRO A 1 160 ? 23.422 9.977 -19.581 1.00 70.62 160 PRO A CA 1
ATOM 1236 C C . PRO A 1 160 ? 24.703 10.810 -19.454 1.00 70.62 160 PRO A C 1
ATOM 1238 O O . PRO A 1 160 ? 24.655 11.931 -18.960 1.00 70.62 160 PRO A O 1
ATOM 1241 N N . MET A 1 161 ? 25.851 10.306 -19.924 1.00 71.38 161 MET A N 1
ATOM 1242 C CA . MET A 1 161 ? 27.123 11.025 -19.819 1.00 71.38 161 MET A CA 1
ATOM 1243 C C . MET A 1 161 ? 27.273 12.085 -20.909 1.00 71.38 161 MET A C 1
ATOM 1245 O O . MET A 1 161 ? 27.782 13.177 -20.652 1.00 71.38 161 MET A O 1
ATOM 1249 N N . SER A 1 162 ? 26.854 11.771 -22.138 1.00 74.88 162 SER A N 1
ATOM 1250 C CA . SER A 1 162 ? 26.923 12.710 -23.266 1.00 74.88 162 SER A CA 1
ATOM 1251 C C . SER A 1 162 ? 25.642 13.518 -23.473 1.00 74.88 162 SER A C 1
ATOM 1253 O O . SER A 1 162 ? 25.670 14.536 -24.167 1.00 74.88 162 SER A O 1
ATOM 1255 N N . GLY A 1 163 ? 24.518 13.062 -22.918 1.00 72.00 163 GLY A N 1
ATOM 1256 C CA . GLY A 1 163 ? 23.189 13.607 -23.177 1.00 72.00 163 GLY A CA 1
ATOM 1257 C C . GLY A 1 163 ? 22.683 13.375 -24.600 1.00 72.00 163 GLY A C 1
ATOM 1258 O O . GLY A 1 163 ? 21.679 13.965 -25.004 1.00 72.00 163 GLY A O 1
ATOM 1259 N N . MET A 1 164 ? 23.378 12.552 -25.392 1.00 76.06 164 MET A N 1
ATOM 1260 C CA . MET A 1 164 ? 22.961 12.231 -26.750 1.00 76.06 164 MET A CA 1
ATOM 1261 C C . MET A 1 164 ? 21.851 11.183 -26.731 1.00 76.06 164 MET A C 1
ATOM 1263 O O . MET A 1 164 ? 22.009 10.100 -26.168 1.00 76.06 164 MET A O 1
ATOM 1267 N N . ALA A 1 165 ? 20.749 11.497 -27.411 1.00 80.69 165 ALA A N 1
ATOM 1268 C CA . ALA A 1 165 ? 19.636 10.582 -27.603 1.00 80.69 165 ALA A CA 1
ATOM 1269 C C . ALA A 1 165 ? 19.597 10.047 -29.041 1.00 80.69 165 ALA A C 1
ATOM 1271 O O . ALA A 1 165 ? 19.645 10.813 -30.007 1.00 80.69 165 ALA A O 1
ATOM 1272 N N . VAL A 1 166 ? 19.459 8.731 -29.189 1.00 84.81 166 VAL A N 1
ATOM 1273 C CA . VAL A 1 166 ? 19.210 8.053 -30.465 1.00 84.81 166 VAL A CA 1
ATOM 1274 C C . VAL A 1 166 ? 17.794 7.497 -30.455 1.00 84.81 166 VAL A C 1
ATOM 1276 O O 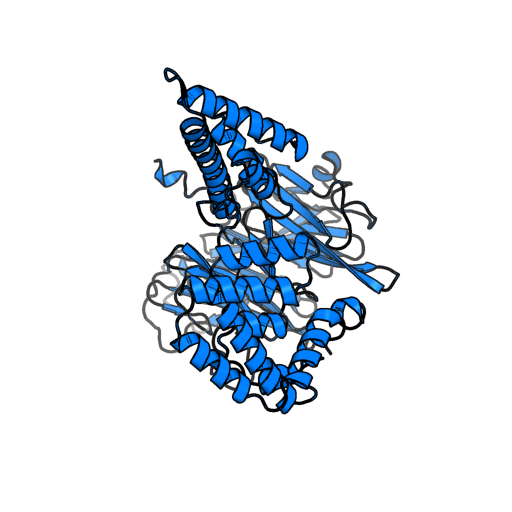. VAL A 1 166 ? 17.401 6.777 -29.543 1.00 84.81 166 VAL A O 1
ATOM 1279 N N . THR A 1 167 ? 17.024 7.829 -31.486 1.00 85.44 167 THR A N 1
ATOM 1280 C CA . THR A 1 167 ? 15.632 7.400 -31.654 1.00 85.44 167 THR A CA 1
ATOM 1281 C C . THR A 1 167 ? 15.531 6.334 -32.740 1.00 85.44 167 THR A C 1
ATOM 1283 O O . THR A 1 167 ? 16.100 6.490 -33.822 1.00 85.44 167 THR A O 1
ATOM 1286 N N . GLN A 1 168 ? 14.784 5.263 -32.483 1.00 89.00 168 GLN A N 1
ATOM 1287 C CA . GLN A 1 168 ? 14.603 4.159 -33.419 1.00 89.00 168 GLN A CA 1
ATOM 1288 C C . GLN A 1 168 ? 13.191 3.576 -33.335 1.00 89.00 168 GLN A C 1
ATOM 1290 O O . GLN A 1 168 ? 12.705 3.236 -32.263 1.00 89.00 168 GLN A O 1
ATOM 1295 N N . GLU A 1 169 ? 12.534 3.417 -34.480 1.00 90.25 169 GLU A N 1
ATOM 1296 C CA . GLU A 1 169 ? 11.250 2.718 -34.572 1.00 90.25 169 GLU A CA 1
ATOM 1297 C C . GLU A 1 169 ? 11.443 1.198 -3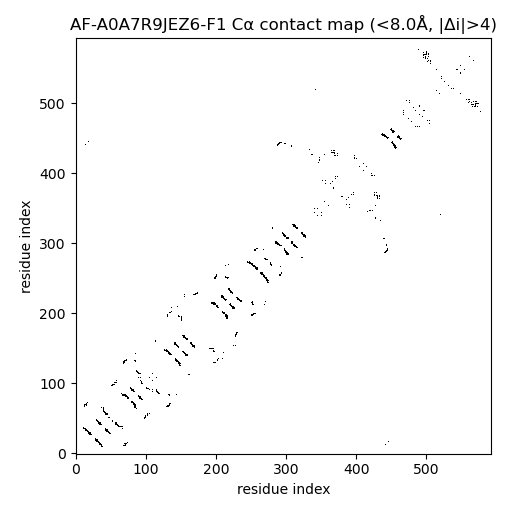4.470 1.00 90.25 169 GLU A C 1
ATOM 1299 O O . GLU A 1 169 ? 12.275 0.618 -35.179 1.00 90.25 169 GLU A O 1
ATOM 1304 N N . LEU A 1 170 ? 10.651 0.550 -33.611 1.00 89.94 170 LEU A N 1
ATOM 1305 C CA . LEU A 1 170 ? 10.619 -0.903 -33.482 1.00 89.94 170 LEU A CA 1
ATOM 1306 C C . LEU A 1 170 ? 9.757 -1.509 -34.591 1.00 89.94 170 LEU A C 1
ATOM 1308 O O . LEU A 1 170 ? 8.530 -1.421 -34.583 1.00 89.94 170 LEU A O 1
ATOM 1312 N N . LYS A 1 171 ? 10.410 -2.160 -35.555 1.00 86.75 171 LYS A N 1
ATOM 1313 C CA . LYS A 1 171 ? 9.734 -2.720 -36.728 1.00 86.75 171 LYS A CA 1
ATOM 1314 C C . LYS A 1 171 ? 8.975 -3.994 -36.380 1.00 86.75 171 LYS A C 1
ATOM 1316 O O . LYS A 1 171 ? 9.476 -4.855 -35.655 1.00 86.75 171 LYS A O 1
ATOM 1321 N N . GLN A 1 172 ? 7.793 -4.140 -36.973 1.00 75.12 172 GLN A N 1
ATOM 1322 C CA . GLN A 1 172 ? 6.948 -5.328 -36.821 1.00 75.12 172 GLN A CA 1
ATOM 1323 C C . GLN A 1 172 ? 7.228 -6.439 -37.852 1.00 75.12 172 GLN A C 1
ATOM 1325 O O . GLN A 1 172 ? 6.725 -7.549 -37.702 1.00 75.12 172 GLN A O 1
ATOM 1330 N N . ASP A 1 173 ? 8.029 -6.176 -38.892 1.00 65.69 173 ASP A N 1
ATOM 1331 C CA . ASP A 1 173 ? 8.345 -7.175 -39.920 1.00 65.69 173 ASP A CA 1
ATOM 1332 C C . ASP A 1 173 ? 9.163 -8.346 -39.335 1.00 65.69 173 ASP A C 1
ATOM 1334 O O . ASP A 1 173 ? 10.269 -8.160 -38.824 1.00 65.69 173 ASP A O 1
ATOM 1338 N N . THR A 1 174 ? 8.638 -9.569 -39.455 1.00 54.50 174 THR A N 1
ATOM 1339 C CA . THR A 1 174 ? 9.344 -10.810 -39.102 1.00 54.50 174 THR A CA 1
ATOM 1340 C C . THR A 1 174 ? 10.262 -11.262 -40.244 1.00 54.50 174 THR A C 1
ATOM 1342 O O . THR A 1 174 ? 9.925 -11.142 -41.420 1.00 54.50 174 THR A O 1
ATOM 1345 N N . LEU A 1 175 ? 11.424 -11.845 -39.919 1.00 49.44 175 LEU A N 1
ATOM 1346 C CA . LEU A 1 175 ? 12.389 -12.407 -40.887 1.00 49.44 175 LEU A CA 1
ATOM 1347 C C . LEU A 1 175 ? 11.910 -13.704 -41.574 1.00 49.44 175 LEU A C 1
ATOM 1349 O O . LEU A 1 175 ? 12.731 -14.462 -42.091 1.00 49.44 175 LEU A O 1
ATOM 1353 N N . VAL A 1 176 ? 10.606 -13.991 -41.609 1.00 45.47 176 VAL A N 1
ATOM 1354 C CA . VAL A 1 176 ? 10.103 -15.114 -42.408 1.00 45.47 176 VAL A CA 1
ATOM 1355 C C . VAL A 1 176 ? 10.113 -14.669 -43.876 1.00 45.47 176 VAL A C 1
ATOM 1357 O O . VAL A 1 176 ? 9.418 -13.708 -44.220 1.00 45.47 176 VAL A O 1
ATOM 1360 N N . PRO A 1 177 ? 10.891 -15.312 -44.770 1.00 38.12 177 PRO A N 1
ATOM 1361 C CA . PRO A 1 177 ? 10.929 -14.926 -46.174 1.00 38.12 177 PRO A CA 1
ATOM 1362 C C . PRO A 1 177 ? 9.514 -14.984 -46.756 1.00 38.12 177 PRO A C 1
ATOM 1364 O O . PRO A 1 177 ? 8.859 -16.026 -46.708 1.00 38.12 177 PRO A O 1
ATOM 1367 N N . ARG A 1 178 ? 9.037 -13.858 -47.301 1.00 48.41 178 ARG A N 1
ATOM 1368 C CA . ARG A 1 178 ? 7.721 -13.708 -47.943 1.00 48.41 178 ARG A CA 1
ATOM 1369 C C . ARG A 1 178 ? 7.615 -14.554 -49.217 1.00 48.41 178 ARG A C 1
ATOM 1371 O O . ARG A 1 178 ? 7.601 -14.011 -50.316 1.00 48.41 178 ARG A O 1
ATOM 1378 N N . PHE A 1 179 ? 7.499 -15.871 -49.081 1.00 45.81 179 PHE A N 1
ATOM 1379 C CA . PHE A 1 179 ? 7.214 -16.754 -50.213 1.00 45.81 179 PHE A CA 1
ATOM 1380 C C . PHE A 1 179 ? 5.766 -17.248 -50.291 1.00 45.81 179 PHE A C 1
ATOM 1382 O O . PHE A 1 179 ? 5.446 -17.935 -51.252 1.00 45.81 179 PHE A O 1
ATOM 1389 N N . LEU A 1 180 ? 4.862 -16.842 -49.385 1.00 49.16 180 LEU A N 1
ATOM 1390 C CA . LEU A 1 180 ? 3.428 -17.183 -49.492 1.00 49.16 180 LEU A CA 1
ATOM 1391 C C . LEU A 1 180 ? 2.427 -16.055 -49.146 1.00 49.16 180 LEU A C 1
ATOM 1393 O O . LEU A 1 180 ? 1.226 -16.295 -49.171 1.00 49.16 180 LEU A O 1
ATOM 1397 N N . SER A 1 181 ? 2.856 -14.806 -48.916 1.00 42.97 181 SER A N 1
ATOM 1398 C CA . SER A 1 181 ? 1.928 -13.664 -48.717 1.00 42.97 181 SER A CA 1
ATOM 1399 C C . SER A 1 181 ? 1.518 -13.019 -50.051 1.00 42.97 181 SER A C 1
ATOM 1401 O O . SER A 1 181 ? 1.707 -11.830 -50.307 1.00 42.97 181 SER A O 1
ATOM 1403 N N . GLY A 1 182 ? 1.020 -13.844 -50.969 1.00 46.12 182 GLY A N 1
ATOM 1404 C CA . GLY A 1 182 ? 0.477 -13.382 -52.238 1.00 46.12 182 GLY A CA 1
ATOM 1405 C C . GLY A 1 182 ? -1.002 -13.028 -52.098 1.00 46.12 182 GLY A C 1
ATOM 1406 O O . GLY A 1 182 ? -1.827 -13.922 -51.983 1.00 46.12 182 GLY A O 1
ATOM 1407 N N . ILE A 1 183 ? -1.319 -11.733 -52.227 1.00 48.91 183 ILE A N 1
ATOM 1408 C CA . ILE A 1 183 ? -2.584 -11.170 -52.763 1.00 48.91 183 ILE A CA 1
ATOM 1409 C C . ILE A 1 183 ? -3.648 -10.626 -51.770 1.00 48.91 183 ILE A C 1
ATOM 1411 O O . ILE A 1 183 ? -4.531 -9.906 -52.222 1.00 48.91 183 ILE A O 1
ATOM 1415 N N . ALA A 1 184 ? -3.556 -10.765 -50.440 1.00 38.59 184 ALA A N 1
ATOM 1416 C CA . ALA A 1 184 ? -4.611 -10.204 -49.555 1.00 38.59 184 ALA A CA 1
ATOM 1417 C C . ALA A 1 184 ? -4.286 -8.875 -48.826 1.00 38.59 184 ALA A C 1
ATOM 1419 O O . ALA A 1 184 ? -5.203 -8.132 -48.486 1.00 38.59 184 ALA A O 1
ATOM 1420 N N . GLY A 1 185 ? -3.013 -8.535 -48.587 1.00 42.47 185 GLY A N 1
ATOM 1421 C CA . GLY A 1 185 ? -2.656 -7.436 -47.666 1.00 42.47 185 GLY A CA 1
ATOM 1422 C C . GLY A 1 185 ? -2.412 -6.052 -48.285 1.00 42.47 185 GLY A C 1
ATOM 1423 O O . GLY A 1 185 ? -2.370 -5.059 -47.569 1.00 42.47 185 GLY A O 1
ATOM 1424 N N . ALA A 1 186 ? -2.244 -5.944 -49.605 1.00 37.00 186 ALA A N 1
ATOM 1425 C CA . ALA A 1 186 ? -1.690 -4.734 -50.230 1.00 37.00 186 ALA A CA 1
ATOM 1426 C C . ALA A 1 186 ? -2.716 -3.633 -50.587 1.00 37.00 186 ALA A C 1
ATOM 1428 O O . ALA A 1 186 ? -2.346 -2.648 -51.220 1.00 37.00 186 ALA A O 1
ATOM 1429 N N . LEU A 1 187 ? -3.995 -3.772 -50.211 1.00 36.78 187 LEU A N 1
ATOM 1430 C CA . LEU A 1 187 ? -5.058 -2.825 -50.604 1.00 36.78 187 LEU A CA 1
ATOM 1431 C C . LEU A 1 187 ? -5.857 -2.212 -49.446 1.00 36.78 187 LEU A C 1
ATOM 1433 O O . LEU A 1 187 ? -6.818 -1.484 -49.691 1.00 36.78 187 LEU A O 1
ATOM 1437 N N . ARG A 1 188 ? -5.459 -2.423 -48.188 1.00 39.91 188 ARG A N 1
ATOM 1438 C CA . ARG A 1 188 ? -6.104 -1.758 -47.048 1.00 39.91 188 ARG A CA 1
ATOM 1439 C C . ARG A 1 188 ? -5.067 -1.003 -46.231 1.00 39.91 188 ARG A C 1
ATOM 1441 O O . ARG A 1 188 ? -4.579 -1.494 -45.227 1.00 39.91 188 ARG A O 1
ATOM 1448 N N . GLY A 1 189 ? -4.757 0.217 -46.667 1.00 36.72 189 GLY A N 1
ATOM 1449 C CA . GLY A 1 189 ? -3.999 1.210 -45.900 1.00 36.72 189 GLY A CA 1
ATOM 1450 C C . GLY A 1 189 ? -4.763 1.737 -44.678 1.00 36.72 189 GLY A C 1
ATOM 1451 O O . GLY A 1 189 ? -4.892 2.944 -44.513 1.00 36.72 189 GLY A O 1
ATOM 1452 N N . LYS A 1 190 ? -5.310 0.844 -43.847 1.00 37.72 190 LYS A N 1
ATOM 1453 C CA . LYS A 1 190 ? -5.676 1.163 -42.469 1.00 37.72 190 LYS A CA 1
ATOM 1454 C C . LYS A 1 190 ? -4.507 0.697 -41.611 1.00 37.72 190 LYS A C 1
ATOM 1456 O O . LYS A 1 190 ? -4.208 -0.493 -41.629 1.00 37.72 190 LYS A O 1
ATOM 1461 N N . ALA A 1 191 ? -3.857 1.613 -40.892 1.00 40.94 191 ALA A N 1
ATOM 1462 C CA . ALA A 1 191 ? -3.165 1.221 -39.669 1.00 40.94 191 ALA A CA 1
ATOM 1463 C C . ALA A 1 191 ? -4.196 0.420 -38.859 1.00 40.94 191 ALA A C 1
ATOM 1465 O O . ALA A 1 191 ? -5.301 0.914 -38.638 1.00 40.94 191 ALA A O 1
ATOM 1466 N N . SER A 1 192 ? -3.944 -0.863 -38.610 1.00 53.16 192 SER A N 1
ATOM 1467 C CA . SER A 1 192 ? -4.885 -1.665 -37.837 1.00 53.16 192 SER A CA 1
ATOM 1468 C C . SER A 1 192 ? -4.732 -1.237 -36.386 1.00 53.16 192 SER A C 1
ATOM 1470 O O . SER A 1 192 ? -3.703 -1.536 -35.778 1.00 53.16 192 SER A O 1
ATOM 1472 N N . ASP A 1 193 ? -5.735 -0.524 -35.871 1.00 54.34 193 ASP A N 1
ATOM 1473 C CA . ASP A 1 193 ? -5.839 -0.094 -34.469 1.00 54.34 193 ASP A CA 1
ATOM 1474 C C . ASP A 1 193 ? -5.552 -1.261 -33.489 1.00 54.34 193 ASP A C 1
ATOM 1476 O O . ASP A 1 193 ? -4.984 -1.064 -32.422 1.00 54.34 193 ASP A O 1
ATOM 1480 N N . ASP A 1 194 ? -5.794 -2.501 -33.920 1.00 61.28 194 ASP A N 1
ATOM 1481 C CA . ASP A 1 194 ? -5.532 -3.750 -33.193 1.00 61.28 194 ASP A CA 1
ATOM 1482 C C . ASP A 1 194 ? -4.050 -3.971 -32.784 1.00 61.28 194 ASP A C 1
ATOM 1484 O O . ASP A 1 194 ? -3.758 -4.721 -31.853 1.00 61.28 194 ASP A O 1
ATOM 1488 N N . LEU A 1 195 ? -3.086 -3.304 -33.438 1.00 74.88 195 LEU A N 1
ATOM 1489 C CA . LEU A 1 195 ? -1.642 -3.457 -33.169 1.00 74.88 195 LEU A CA 1
ATOM 1490 C C . LEU A 1 195 ? -1.103 -2.508 -32.089 1.00 74.88 195 LEU A C 1
ATOM 1492 O O . LEU A 1 195 ? 0.102 -2.487 -31.821 1.00 74.88 195 LEU A O 1
ATOM 1496 N N . VAL A 1 196 ? -1.967 -1.697 -31.482 1.00 86.75 196 VAL A N 1
ATOM 1497 C CA . VAL A 1 196 ? -1.576 -0.722 -30.464 1.00 86.75 196 VAL A CA 1
ATOM 1498 C C . VAL A 1 196 ? -1.103 -1.444 -29.203 1.00 86.75 196 VAL A C 1
ATOM 1500 O O . VAL A 1 196 ? -1.865 -2.162 -28.559 1.00 86.75 196 VAL A O 1
ATOM 1503 N N . ALA A 1 197 ? 0.168 -1.251 -28.837 1.00 88.62 197 ALA A N 1
ATOM 1504 C CA . ALA A 1 197 ? 0.714 -1.706 -27.560 1.00 88.62 197 ALA A CA 1
ATOM 1505 C C . ALA A 1 197 ? 0.046 -0.939 -26.410 1.00 88.62 197 ALA A C 1
ATOM 1507 O O . ALA A 1 197 ? 0.137 0.286 -26.357 1.00 88.62 197 ALA A O 1
ATOM 1508 N N . VAL A 1 198 ? -0.628 -1.644 -25.501 1.00 88.44 198 VAL A N 1
ATOM 1509 C CA . VAL A 1 198 ? -1.366 -1.035 -24.377 1.00 88.44 198 VAL A CA 1
ATOM 1510 C C . VAL A 1 198 ? -0.594 -1.083 -23.067 1.00 88.44 198 VAL A C 1
ATOM 1512 O O . VAL A 1 198 ? -0.739 -0.189 -22.243 1.00 88.44 198 VAL A O 1
ATOM 1515 N N . SER A 1 199 ? 0.267 -2.083 -22.887 1.00 88.62 199 SER A N 1
ATOM 1516 C CA . SER A 1 199 ? 1.124 -2.204 -21.710 1.00 88.62 199 SER A CA 1
ATOM 1517 C C . SER A 1 199 ? 2.456 -2.835 -22.101 1.00 88.62 199 SER A C 1
ATOM 1519 O O . SER A 1 199 ? 2.498 -3.727 -22.952 1.00 88.62 199 SER A O 1
ATOM 1521 N N . MET A 1 200 ? 3.552 -2.345 -21.518 1.00 91.62 200 MET A N 1
ATOM 1522 C CA . MET A 1 200 ? 4.915 -2.689 -21.921 1.00 91.62 200 MET A CA 1
ATOM 1523 C C . MET A 1 200 ? 5.830 -2.920 -20.719 1.00 91.62 200 MET A C 1
ATOM 1525 O O . MET A 1 200 ? 5.732 -2.222 -19.713 1.00 91.62 200 MET A O 1
ATOM 1529 N N . VAL A 1 201 ? 6.781 -3.845 -20.858 1.00 89.50 201 VAL A N 1
ATOM 1530 C CA . VAL A 1 201 ? 7.888 -4.050 -19.915 1.00 89.50 201 VAL A CA 1
ATOM 1531 C C . VAL A 1 201 ? 9.208 -4.226 -20.668 1.00 89.50 201 VAL A C 1
ATOM 1533 O O . VAL A 1 201 ? 9.295 -4.983 -21.632 1.00 89.50 201 VAL A O 1
ATOM 1536 N N . LEU A 1 202 ? 10.259 -3.541 -20.220 1.00 90.38 202 LEU A N 1
ATOM 1537 C CA . LEU A 1 202 ? 11.631 -3.740 -20.700 1.00 90.38 202 LEU A CA 1
ATOM 1538 C C . LEU A 1 202 ? 12.365 -4.692 -19.763 1.00 90.38 202 LEU A C 1
ATOM 1540 O O . LEU A 1 202 ? 12.227 -4.564 -18.550 1.00 90.38 202 LEU A O 1
ATOM 1544 N N . HIS A 1 203 ? 13.155 -5.628 -20.281 1.00 87.12 203 HIS A N 1
ATOM 1545 C CA . HIS A 1 203 ? 14.010 -6.483 -19.458 1.00 87.12 203 HIS A CA 1
ATOM 1546 C C . HIS A 1 203 ? 15.256 -6.942 -20.214 1.00 87.12 203 HIS A C 1
ATOM 1548 O O . HIS A 1 203 ? 15.230 -7.124 -21.429 1.00 87.12 203 HIS A O 1
ATOM 1554 N N . GLU A 1 204 ? 16.348 -7.133 -19.484 1.00 86.38 204 GLU A N 1
ATOM 1555 C CA . GLU A 1 204 ? 17.626 -7.567 -20.033 1.00 86.38 204 GLU A CA 1
ATOM 1556 C C . GLU A 1 204 ? 17.804 -9.073 -19.838 1.00 86.38 204 GLU A C 1
ATOM 1558 O O . GLU A 1 204 ? 17.733 -9.572 -18.719 1.00 86.38 204 GLU A O 1
ATOM 1563 N N . ILE A 1 205 ? 18.016 -9.795 -20.941 1.00 81.31 205 ILE A N 1
ATOM 1564 C CA . ILE A 1 205 ? 18.285 -11.235 -20.943 1.00 81.31 205 ILE A CA 1
ATOM 1565 C C . ILE A 1 205 ? 19.687 -11.424 -21.523 1.00 81.31 205 ILE A C 1
ATOM 1567 O O . ILE A 1 205 ? 19.915 -11.239 -22.722 1.00 81.31 205 ILE A O 1
ATOM 1571 N N . GLY A 1 206 ? 20.645 -11.779 -20.667 1.00 80.81 206 GLY A N 1
ATOM 1572 C CA . GLY A 1 206 ? 22.060 -11.799 -21.037 1.00 80.81 206 GLY A CA 1
ATOM 1573 C C . GLY A 1 206 ? 22.609 -10.379 -21.202 1.00 80.81 206 GLY A C 1
ATOM 1574 O O . GLY A 1 206 ? 22.646 -9.635 -20.234 1.00 80.81 206 GLY A O 1
ATOM 1575 N N . LEU A 1 207 ? 23.047 -10.023 -22.415 1.00 83.19 207 LEU A N 1
ATOM 1576 C CA . LEU A 1 207 ? 23.572 -8.687 -22.768 1.00 83.19 207 LEU A CA 1
ATOM 1577 C C . LEU A 1 207 ? 22.625 -7.903 -23.695 1.00 83.19 207 LEU A C 1
ATOM 1579 O O . LEU A 1 207 ? 23.009 -6.904 -24.303 1.00 83.19 207 LEU A O 1
ATOM 1583 N N . GLU A 1 208 ? 21.415 -8.421 -23.890 1.00 87.00 208 GLU A N 1
ATOM 1584 C CA . GLU A 1 208 ? 20.432 -7.908 -24.835 1.00 87.00 208 GLU A CA 1
ATOM 1585 C C . GLU A 1 208 ? 19.195 -7.447 -24.070 1.00 87.00 208 GLU A C 1
ATOM 1587 O O . GLU A 1 208 ? 18.596 -8.210 -23.308 1.00 87.00 208 GLU A O 1
ATOM 1592 N N . THR A 1 209 ? 18.777 -6.203 -24.299 1.00 91.06 209 THR A N 1
ATOM 1593 C CA . THR A 1 209 ? 17.499 -5.710 -23.786 1.00 91.06 209 THR A CA 1
ATOM 1594 C C . THR A 1 209 ? 16.370 -6.063 -24.745 1.00 91.06 209 THR A C 1
ATOM 1596 O O . THR A 1 209 ? 16.471 -5.863 -25.962 1.00 91.06 209 THR A O 1
ATOM 1599 N N . TYR A 1 210 ? 15.277 -6.554 -24.178 1.00 89.81 210 TYR A N 1
ATOM 1600 C CA . TYR A 1 210 ? 14.052 -6.887 -24.879 1.00 89.81 210 TYR A CA 1
ATOM 1601 C C . TYR A 1 210 ? 12.892 -6.051 -24.355 1.00 89.81 210 TYR A C 1
ATOM 1603 O O . TYR A 1 210 ? 12.765 -5.820 -23.151 1.00 89.81 210 TYR A O 1
ATOM 1611 N N . LEU A 1 211 ? 12.033 -5.625 -25.276 1.00 92.62 211 LEU A N 1
ATOM 1612 C CA . LEU A 1 211 ? 10.743 -5.026 -24.971 1.00 92.62 211 LEU A CA 1
ATOM 1613 C C . LEU A 1 211 ? 9.670 -6.095 -25.133 1.00 92.62 211 LEU A C 1
ATOM 1615 O O . LEU A 1 211 ? 9.541 -6.665 -26.215 1.00 92.62 211 LEU A O 1
ATOM 1619 N N . PHE A 1 212 ? 8.880 -6.320 -24.094 1.00 89.62 212 PHE A N 1
ATOM 1620 C CA . PHE A 1 212 ? 7.663 -7.116 -24.154 1.00 89.62 212 PHE A CA 1
ATOM 1621 C C . PHE A 1 212 ? 6.467 -6.172 -24.125 1.00 89.62 212 PHE A C 1
ATOM 1623 O O . PHE A 1 212 ? 6.430 -5.266 -23.292 1.00 89.62 212 PHE A O 1
ATOM 1630 N N . ALA A 1 213 ? 5.495 -6.371 -25.007 1.00 90.31 213 ALA A N 1
ATOM 1631 C CA . ALA A 1 213 ? 4.258 -5.603 -24.996 1.00 90.31 213 ALA A CA 1
ATOM 1632 C C . ALA A 1 213 ? 3.048 -6.502 -25.186 1.00 90.31 213 ALA A C 1
ATOM 1634 O O . ALA A 1 213 ? 3.074 -7.419 -26.007 1.00 90.31 213 ALA A O 1
ATOM 1635 N N . VAL A 1 214 ? 1.982 -6.183 -24.464 1.00 87.81 214 VAL A N 1
ATOM 1636 C CA . VAL A 1 214 ? 0.644 -6.690 -24.752 1.00 87.81 214 VAL A CA 1
ATOM 1637 C C . VAL A 1 214 ? -0.075 -5.632 -25.575 1.00 87.81 214 VAL A C 1
ATOM 1639 O O . VAL A 1 214 ? -0.048 -4.444 -25.238 1.00 87.81 214 VAL A O 1
ATOM 1642 N N . CYS A 1 215 ? -0.668 -6.054 -26.683 1.00 86.12 215 CYS A N 1
ATOM 1643 C CA . CYS A 1 215 ? -1.378 -5.187 -27.620 1.00 86.12 215 CYS A CA 1
ATOM 1644 C C . CYS A 1 215 ? -2.899 -5.343 -27.484 1.00 86.12 215 CYS A C 1
ATOM 1646 O O . CYS A 1 215 ? -3.361 -6.299 -26.867 1.00 86.12 215 CYS A O 1
ATOM 1648 N N . GLN A 1 216 ? -3.673 -4.414 -28.058 1.00 83.62 216 GLN A N 1
ATOM 1649 C CA . GLN A 1 216 ? -5.148 -4.451 -28.033 1.00 83.62 216 GLN A CA 1
ATOM 1650 C C . GLN A 1 216 ? -5.740 -5.744 -28.610 1.00 83.62 216 GLN A C 1
ATOM 1652 O O . GLN A 1 216 ? -6.810 -6.169 -28.191 1.00 83.62 216 GLN A O 1
ATOM 1657 N N . ASP A 1 217 ? -5.033 -6.393 -29.533 1.00 78.38 217 ASP A N 1
ATOM 1658 C CA . ASP A 1 217 ? -5.409 -7.687 -30.103 1.00 78.38 217 ASP A CA 1
ATOM 1659 C C . ASP A 1 217 ? -5.193 -8.899 -29.175 1.00 78.38 217 ASP A C 1
ATOM 1661 O O . ASP A 1 217 ? -5.418 -10.032 -29.596 1.00 78.38 217 ASP A O 1
ATOM 1665 N N . GLY A 1 218 ? -4.741 -8.697 -27.934 1.00 75.00 218 GLY A N 1
ATOM 1666 C CA . GLY A 1 218 ? -4.502 -9.778 -26.971 1.00 75.00 218 GLY A CA 1
ATOM 1667 C C . GLY A 1 218 ? -3.222 -10.582 -27.229 1.00 75.00 218 GLY A C 1
ATOM 1668 O O . GLY A 1 218 ? -2.997 -11.609 -26.587 1.00 75.00 218 GLY A O 1
ATOM 1669 N N . TYR A 1 219 ? -2.353 -10.137 -28.141 1.00 81.12 219 TYR A N 1
ATOM 1670 C CA . TYR A 1 219 ? -1.065 -10.789 -28.372 1.00 81.12 219 TYR A CA 1
ATOM 1671 C C . TYR A 1 219 ? 0.028 -10.215 -27.472 1.00 81.12 219 TYR A C 1
ATOM 1673 O O . TYR A 1 219 ? 0.176 -8.997 -27.327 1.00 81.12 219 TYR A O 1
ATOM 1681 N N . LEU A 1 220 ? 0.870 -11.113 -26.959 1.00 79.88 220 LEU A N 1
ATOM 1682 C CA . LEU A 1 220 ? 2.160 -10.768 -26.377 1.00 79.88 220 LEU A CA 1
ATOM 1683 C C . LEU A 1 220 ? 3.207 -10.722 -27.485 1.00 79.88 220 LEU A C 1
ATOM 1685 O O . LEU A 1 220 ? 3.400 -11.697 -28.212 1.00 79.88 220 LEU A O 1
ATOM 1689 N N . ARG A 1 221 ? 3.915 -9.603 -27.594 1.00 86.06 221 ARG A N 1
ATOM 1690 C CA . ARG A 1 221 ? 4.976 -9.371 -28.575 1.00 86.06 221 ARG A CA 1
ATOM 1691 C C . ARG A 1 221 ? 6.289 -9.055 -27.879 1.00 86.06 221 ARG A C 1
ATOM 1693 O O . ARG A 1 221 ? 6.305 -8.393 -26.847 1.00 86.06 221 ARG A O 1
ATOM 1700 N N . MET A 1 222 ? 7.389 -9.514 -28.465 1.00 86.12 222 MET A N 1
ATOM 1701 C CA . MET A 1 222 ? 8.743 -9.341 -27.950 1.00 86.12 222 MET A CA 1
ATOM 1702 C C . MET A 1 222 ? 9.641 -8.754 -29.037 1.00 86.12 222 MET A C 1
ATOM 1704 O O . MET A 1 222 ? 9.857 -9.386 -30.073 1.00 86.12 222 MET A O 1
ATOM 1708 N N . TRP A 1 223 ? 10.216 -7.581 -28.791 1.00 92.00 223 TRP A N 1
ATOM 1709 C CA . TRP A 1 223 ? 11.205 -6.945 -29.661 1.00 92.00 223 TRP A CA 1
ATOM 1710 C C . TRP A 1 223 ? 12.593 -7.009 -29.041 1.00 92.00 223 TRP A C 1
ATOM 1712 O O . TRP A 1 223 ? 12.760 -6.836 -27.838 1.00 92.00 223 TRP A O 1
ATOM 1722 N N . SER A 1 224 ? 13.608 -7.196 -29.881 1.00 89.94 224 SER A N 1
ATOM 1723 C CA . SER A 1 224 ? 15.006 -6.982 -29.503 1.00 89.94 224 SER A CA 1
ATOM 1724 C C . SER A 1 224 ? 15.320 -5.505 -29.684 1.00 89.94 224 SER A C 1
ATOM 1726 O O . SER A 1 224 ? 15.232 -4.982 -30.797 1.00 89.94 224 SER A O 1
ATOM 1728 N N . CYS A 1 225 ? 15.686 -4.826 -28.598 1.00 91.38 225 CYS A N 1
ATOM 1729 C CA . CYS A 1 225 ? 15.979 -3.398 -28.630 1.00 91.38 225 CYS A CA 1
ATOM 1730 C C . CYS A 1 225 ? 17.248 -3.103 -29.437 1.00 91.38 225 CYS A C 1
ATOM 1732 O O . CYS A 1 225 ? 17.343 -2.040 -30.044 1.00 91.38 225 CYS A O 1
ATOM 1734 N N . SER A 1 226 ? 18.234 -4.007 -29.454 1.00 88.94 226 SER A N 1
ATOM 1735 C CA . SER A 1 226 ? 19.482 -3.844 -30.222 1.00 88.94 226 SER A CA 1
ATOM 1736 C C . SER A 1 226 ? 19.240 -3.893 -31.737 1.00 88.94 226 SER A C 1
ATOM 1738 O O . SER A 1 226 ? 19.841 -3.136 -32.496 1.00 88.94 226 SER A O 1
ATOM 1740 N N . ARG A 1 227 ? 18.324 -4.767 -32.178 1.00 88.62 227 ARG A N 1
ATOM 1741 C CA . ARG A 1 227 ? 17.973 -4.971 -33.591 1.00 88.62 227 ARG A CA 1
ATOM 1742 C C . ARG A 1 227 ? 16.796 -4.117 -34.055 1.00 88.62 227 ARG A C 1
ATOM 1744 O O . ARG A 1 227 ? 16.585 -4.001 -35.259 1.00 88.62 227 ARG A O 1
ATOM 1751 N N . ALA A 1 228 ? 16.029 -3.557 -33.120 1.00 89.62 228 ALA A N 1
ATOM 1752 C CA . ALA A 1 228 ? 14.749 -2.882 -33.342 1.00 89.62 228 ALA A CA 1
ATOM 1753 C C . ALA A 1 228 ? 13.779 -3.680 -34.224 1.00 89.62 228 ALA A C 1
ATOM 1755 O O . ALA A 1 228 ? 13.176 -3.166 -35.169 1.00 89.62 228 ALA A O 1
ATOM 1756 N N . GLN A 1 229 ? 13.666 -4.971 -33.923 1.00 88.06 229 GLN A N 1
ATOM 1757 C CA . GLN A 1 229 ? 12.876 -5.931 -34.687 1.00 88.06 229 GLN A CA 1
ATOM 1758 C C . GLN A 1 229 ? 12.083 -6.838 -33.758 1.00 88.06 229 GLN A C 1
ATOM 1760 O O . GLN A 1 229 ? 12.560 -7.199 -32.676 1.00 88.06 229 GLN A O 1
ATOM 1765 N N . LEU A 1 230 ? 10.893 -7.225 -34.216 1.00 84.62 230 LEU A N 1
ATOM 1766 C CA . LEU A 1 230 ? 10.065 -8.235 -33.574 1.00 84.62 230 LEU A CA 1
ATOM 1767 C C . LEU A 1 230 ? 10.766 -9.601 -33.643 1.00 84.62 230 LEU A C 1
ATOM 1769 O O . LEU A 1 230 ? 11.124 -10.082 -34.719 1.00 84.62 230 LEU A O 1
ATOM 1773 N N . VAL A 1 231 ? 10.968 -10.215 -32.482 1.00 83.94 231 VAL A N 1
ATOM 1774 C CA . VAL A 1 231 ? 11.649 -11.507 -32.317 1.00 83.94 231 VAL A CA 1
ATOM 1775 C C . VAL A 1 231 ? 10.641 -12.630 -32.145 1.00 83.94 231 VAL A C 1
ATOM 1777 O O . VAL A 1 231 ? 10.811 -13.697 -32.730 1.00 83.94 231 VAL A O 1
ATOM 1780 N N . ALA A 1 232 ? 9.596 -12.392 -31.356 1.00 77.81 232 ALA A N 1
ATOM 1781 C CA . ALA A 1 232 ? 8.568 -13.379 -31.073 1.00 77.81 232 ALA A CA 1
ATOM 1782 C C . ALA A 1 232 ? 7.216 -12.706 -30.840 1.00 77.81 232 ALA A C 1
ATOM 1784 O O . ALA A 1 232 ? 7.142 -11.544 -30.435 1.00 77.81 232 ALA A O 1
ATOM 1785 N N . TYR A 1 233 ? 6.150 -13.458 -31.088 1.00 81.19 233 TYR A N 1
ATOM 1786 C CA . TYR A 1 233 ? 4.803 -13.108 -30.672 1.00 81.19 233 TYR A CA 1
ATOM 1787 C C . TYR A 1 233 ? 4.021 -14.385 -30.363 1.00 81.19 233 TYR A C 1
ATOM 1789 O O . TYR A 1 233 ? 4.283 -15.429 -30.961 1.00 81.19 233 TYR A O 1
ATOM 1797 N N . THR A 1 234 ? 3.074 -14.302 -29.437 1.00 73.31 234 THR A N 1
ATOM 1798 C CA . THR A 1 234 ? 2.155 -15.395 -29.116 1.00 73.31 234 THR A CA 1
ATOM 1799 C C . THR A 1 234 ? 0.769 -14.838 -28.833 1.00 73.31 234 THR A C 1
ATOM 1801 O O . THR A 1 234 ? 0.646 -13.755 -28.258 1.00 73.31 234 THR A O 1
ATOM 1804 N N . SER A 1 235 ? -0.265 -15.568 -29.255 1.00 75.62 235 SER A N 1
ATOM 1805 C CA . SER A 1 235 ? -1.626 -15.308 -28.780 1.00 75.62 235 SER A CA 1
ATOM 1806 C C . SER A 1 235 ? -1.702 -15.726 -27.316 1.00 75.62 235 SER A C 1
ATOM 1808 O O . SER A 1 235 ? -1.104 -16.741 -26.946 1.00 75.62 235 SER A O 1
ATOM 1810 N N . LEU A 1 236 ? -2.388 -14.935 -26.497 1.00 69.38 236 LEU A N 1
ATOM 1811 C CA . LEU A 1 236 ? -2.661 -15.273 -25.100 1.00 69.38 236 LEU A CA 1
ATOM 1812 C C . LEU A 1 236 ? -4.085 -15.804 -24.886 1.00 69.38 236 LEU A C 1
ATOM 1814 O O . LEU A 1 236 ? -4.399 -16.248 -23.789 1.00 69.38 236 LEU A O 1
ATOM 1818 N N . LEU A 1 237 ? -4.924 -15.781 -25.925 1.00 67.81 237 LEU A N 1
ATOM 1819 C CA . LEU A 1 237 ? -6.261 -16.364 -25.890 1.00 67.81 237 LEU A CA 1
ATOM 1820 C C . LEU A 1 237 ? -6.174 -17.892 -25.931 1.00 67.81 237 LEU A C 1
ATOM 1822 O O . LEU A 1 237 ? -5.413 -18.456 -26.725 1.00 67.81 237 LEU A O 1
ATOM 1826 N N . SER A 1 238 ? -6.966 -18.556 -25.091 1.00 57.84 238 SER A N 1
ATOM 1827 C CA . SER A 1 238 ? -7.106 -20.011 -25.113 1.00 57.84 238 SER A CA 1
ATOM 1828 C C . SER A 1 238 ? -7.771 -20.484 -26.417 1.00 57.84 238 SER A C 1
ATOM 1830 O O . SER A 1 238 ? -8.658 -19.829 -26.965 1.00 57.84 238 SER A O 1
ATOM 1832 N N . ASP A 1 239 ? -7.306 -21.617 -26.951 1.00 45.66 239 ASP A N 1
ATOM 1833 C CA . ASP A 1 239 ? -7.732 -22.174 -28.243 1.00 45.66 239 ASP A CA 1
ATOM 1834 C C . ASP A 1 239 ? -9.233 -22.555 -28.178 1.00 45.66 239 ASP A C 1
ATOM 1836 O O . ASP A 1 239 ? -9.605 -23.639 -27.727 1.00 45.66 239 ASP A O 1
ATOM 1840 N N . GLY A 1 240 ? -10.119 -21.618 -28.540 1.00 48.03 240 GLY A N 1
ATOM 1841 C CA . GLY A 1 240 ? -11.577 -21.780 -28.440 1.00 48.03 240 GLY A CA 1
ATOM 1842 C C . GLY A 1 240 ? -12.393 -20.484 -28.328 1.00 48.03 240 GLY A C 1
ATOM 1843 O O . GLY A 1 240 ? -13.585 -20.499 -28.640 1.00 48.03 240 GLY A O 1
ATOM 1844 N N . THR A 1 241 ? -11.788 -19.356 -27.946 1.00 51.09 241 THR A N 1
ATOM 1845 C CA . THR A 1 241 ? -12.456 -18.046 -27.808 1.00 51.09 241 THR A CA 1
ATOM 1846 C C . THR A 1 241 ? -12.305 -17.165 -29.062 1.00 51.09 241 THR A C 1
ATOM 1848 O O . THR A 1 241 ? -11.852 -16.029 -29.005 1.00 51.09 241 THR A O 1
ATOM 1851 N N . GLU A 1 242 ? -12.730 -17.648 -30.238 1.00 44.38 242 GLU A N 1
ATOM 1852 C CA . GLU A 1 242 ? -12.743 -16.856 -31.494 1.00 44.38 242 GLU A CA 1
ATOM 1853 C C . GLU A 1 242 ? -13.932 -15.872 -31.608 1.00 44.38 242 GLU A C 1
ATOM 1855 O O . GLU A 1 242 ? -14.531 -15.690 -32.674 1.00 44.38 242 GLU A O 1
ATOM 1860 N N . HIS A 1 243 ? -14.353 -15.230 -30.522 1.00 44.84 243 HIS A N 1
ATOM 1861 C CA . HIS A 1 243 ? -15.511 -14.335 -30.567 1.00 44.84 243 HIS A CA 1
ATOM 1862 C C . HIS A 1 243 ? -15.082 -12.910 -30.286 1.00 44.84 243 HIS A C 1
ATOM 1864 O O . HIS A 1 243 ? -14.640 -12.615 -29.185 1.00 44.84 243 HIS A O 1
ATOM 1870 N N . GLY A 1 244 ? -15.201 -12.070 -31.326 1.00 49.06 244 GLY A N 1
ATOM 1871 C CA . GLY A 1 244 ? -14.776 -10.672 -31.378 1.00 49.06 244 GLY A CA 1
ATOM 1872 C C . GLY A 1 244 ? -14.926 -9.972 -30.038 1.00 49.06 244 GLY A C 1
ATOM 1873 O O . GLY A 1 244 ? -16.017 -9.533 -29.680 1.00 49.06 244 GLY A O 1
ATOM 1874 N N . SER A 1 245 ? -13.826 -9.928 -29.294 1.00 53.72 245 SER A N 1
ATOM 1875 C CA . SER A 1 245 ? -13.828 -9.453 -27.928 1.00 53.72 245 SER A CA 1
ATOM 1876 C C . SER A 1 245 ? -13.720 -7.940 -27.972 1.00 53.72 245 SER A C 1
ATOM 1878 O O . SER A 1 245 ? -12.650 -7.371 -28.193 1.00 53.72 245 SER A O 1
ATOM 1880 N N . THR A 1 246 ? -14.850 -7.272 -27.809 1.00 56.56 246 THR A N 1
ATOM 1881 C CA . THR A 1 246 ? -14.860 -5.859 -27.459 1.00 56.56 246 THR A CA 1
ATOM 1882 C C . THR A 1 246 ? -14.055 -5.685 -26.168 1.00 56.56 246 THR A C 1
ATOM 1884 O O . THR A 1 246 ? -14.235 -6.423 -25.192 1.00 56.56 246 THR A O 1
ATOM 1887 N N . GLN A 1 247 ? -13.078 -4.775 -26.209 1.00 62.41 247 GLN A N 1
ATOM 1888 C CA . GLN A 1 247 ? -12.199 -4.501 -25.076 1.00 62.41 247 GLN A CA 1
ATOM 1889 C C . GLN A 1 247 ? -13.051 -4.109 -23.863 1.00 62.41 247 GLN A C 1
ATOM 1891 O O . GLN A 1 247 ? -13.973 -3.306 -23.996 1.00 62.41 247 GLN A O 1
ATOM 1896 N N . GLY A 1 248 ? -12.754 -4.695 -22.699 1.00 59.75 248 GLY A N 1
ATOM 1897 C CA . GLY A 1 248 ? -13.480 -4.409 -21.465 1.00 59.75 248 GLY A CA 1
ATOM 1898 C C . GLY A 1 248 ? -13.254 -2.980 -20.960 1.00 59.75 248 GLY A C 1
ATOM 1899 O O . GLY A 1 248 ? -12.593 -2.160 -21.596 1.00 59.75 248 GLY A O 1
ATOM 1900 N N . ALA A 1 249 ? -13.776 -2.681 -19.769 1.00 61.19 249 ALA A N 1
ATOM 1901 C CA . ALA A 1 249 ? -13.663 -1.354 -19.157 1.00 61.19 249 ALA A CA 1
ATOM 1902 C C . ALA A 1 249 ? -12.208 -0.909 -18.879 1.00 61.19 249 ALA A C 1
ATOM 1904 O O . ALA A 1 249 ? -11.972 0.276 -18.646 1.00 61.19 249 ALA A O 1
ATOM 1905 N N . GLN A 1 250 ? -11.244 -1.838 -18.908 1.00 68.94 250 GLN A N 1
ATOM 1906 C CA . GLN A 1 250 ? -9.824 -1.597 -18.650 1.00 68.94 250 GLN A CA 1
ATOM 1907 C C . GLN A 1 250 ? -8.928 -2.040 -19.824 1.00 68.94 250 GLN A C 1
ATOM 1909 O O . GLN A 1 250 ? -9.332 -2.791 -20.717 1.00 68.94 250 GLN A O 1
ATOM 1914 N N . HIS A 1 251 ? -7.680 -1.565 -19.832 1.00 76.19 251 HIS A N 1
ATOM 1915 C CA . HIS A 1 251 ? -6.643 -2.020 -20.764 1.00 76.19 251 HIS A CA 1
ATOM 1916 C C . HIS A 1 251 ? -6.016 -3.340 -20.307 1.00 76.19 251 HIS A C 1
ATOM 1918 O O . HIS A 1 251 ? -6.025 -3.668 -19.124 1.00 76.19 251 HIS A O 1
ATOM 1924 N N . HIS A 1 252 ? -5.446 -4.100 -21.245 1.00 83.06 252 HIS A N 1
ATOM 1925 C CA . HIS A 1 252 ? -4.607 -5.244 -20.891 1.00 83.06 252 HIS A CA 1
ATOM 1926 C C . HIS A 1 252 ? -3.325 -4.765 -20.204 1.00 83.06 252 HIS A C 1
ATOM 1928 O O . HIS A 1 252 ? -2.769 -3.730 -20.579 1.00 83.06 252 HIS A O 1
ATOM 1934 N N . VAL A 1 253 ? -2.834 -5.524 -19.226 1.00 84.44 253 VAL A N 1
ATOM 1935 C CA . VAL A 1 253 ? -1.695 -5.124 -18.388 1.00 84.44 253 VAL A CA 1
ATOM 1936 C C . VAL A 1 253 ? -0.648 -6.229 -18.356 1.00 84.44 253 VAL A C 1
ATOM 1938 O O . VAL A 1 253 ? -0.983 -7.392 -18.156 1.00 84.44 253 VAL A O 1
ATOM 1941 N N . ILE A 1 254 ? 0.629 -5.873 -18.511 1.00 82.06 254 ILE A N 1
ATOM 1942 C CA . ILE A 1 254 ? 1.761 -6.784 -18.307 1.00 82.06 254 ILE A CA 1
ATOM 1943 C C . ILE A 1 254 ? 2.618 -6.337 -17.120 1.00 82.06 254 ILE A C 1
ATOM 1945 O O . ILE A 1 254 ? 2.858 -5.145 -16.897 1.00 82.06 254 ILE A O 1
ATOM 1949 N N . ARG A 1 255 ? 3.092 -7.318 -16.351 1.00 83.06 255 ARG A N 1
ATOM 1950 C CA . ARG A 1 255 ? 4.068 -7.168 -15.267 1.00 83.06 255 ARG A CA 1
ATOM 1951 C C . ARG A 1 255 ? 5.123 -8.260 -15.385 1.00 83.06 255 ARG A C 1
ATOM 1953 O O . ARG A 1 255 ? 4.894 -9.299 -16.002 1.00 83.06 255 ARG A O 1
ATOM 1960 N N . LYS A 1 256 ? 6.288 -8.028 -14.783 1.00 78.50 256 LYS A N 1
ATOM 1961 C CA . LYS A 1 256 ? 7.388 -8.995 -14.760 1.00 78.50 256 LYS A CA 1
ATOM 1962 C C . LYS A 1 256 ? 7.877 -9.257 -13.339 1.00 78.50 256 LYS A C 1
ATOM 1964 O O . LYS A 1 256 ? 7.842 -8.353 -12.508 1.00 78.50 256 LYS A O 1
ATOM 1969 N N . ALA A 1 257 ? 8.404 -10.452 -13.112 1.00 70.88 257 ALA A N 1
ATOM 1970 C CA . ALA A 1 257 ? 9.162 -10.822 -11.922 1.00 70.88 257 ALA A CA 1
ATOM 1971 C C . ALA A 1 257 ? 10.397 -11.629 -12.305 1.00 70.88 257 ALA A C 1
ATOM 1973 O O . ALA A 1 257 ? 10.450 -12.236 -13.372 1.00 70.88 257 ALA A O 1
ATOM 1974 N N . ILE A 1 258 ? 11.393 -11.630 -11.426 1.00 69.50 258 ILE A N 1
ATOM 1975 C CA . ILE A 1 258 ? 12.614 -12.416 -11.597 1.00 69.50 258 ILE A CA 1
ATOM 1976 C C . ILE A 1 258 ? 12.734 -13.330 -10.390 1.00 69.50 258 ILE A C 1
ATOM 1978 O O . ILE A 1 258 ? 12.656 -12.858 -9.256 1.00 69.50 258 ILE A O 1
ATOM 1982 N N . CYS A 1 259 ? 12.943 -14.623 -10.624 1.00 61.38 259 CYS A N 1
ATOM 1983 C CA . CYS A 1 259 ? 13.254 -15.554 -9.550 1.00 61.38 259 CYS A CA 1
ATOM 1984 C C . CYS A 1 259 ? 14.667 -15.309 -9.008 1.00 61.38 259 CYS A C 1
ATOM 1986 O O . CYS A 1 259 ? 15.621 -15.506 -9.756 1.00 61.38 259 CYS A O 1
ATOM 1988 N N . PRO A 1 260 ? 14.853 -14.959 -7.719 1.00 59.81 260 PRO A N 1
ATOM 1989 C CA . PRO A 1 260 ? 16.190 -14.772 -7.158 1.00 59.81 260 PRO A CA 1
ATOM 1990 C C . PRO A 1 260 ? 17.035 -16.052 -7.203 1.00 59.81 260 PRO A C 1
ATOM 1992 O O . PRO A 1 260 ? 18.244 -15.980 -7.393 1.00 59.81 260 PRO A O 1
ATOM 1995 N N . LYS A 1 261 ? 16.401 -17.228 -7.058 1.00 57.47 261 LYS A N 1
ATOM 1996 C CA . LYS A 1 261 ? 17.089 -18.530 -7.011 1.00 57.47 261 LYS A CA 1
ATOM 1997 C C . LYS A 1 261 ? 17.472 -19.046 -8.404 1.00 57.47 261 LYS A C 1
ATOM 1999 O O . LYS A 1 261 ? 18.570 -19.566 -8.572 1.00 57.47 261 LYS A O 1
ATOM 2004 N N . THR A 1 262 ? 16.589 -18.916 -9.398 1.00 62.03 262 THR A N 1
ATOM 2005 C CA . THR A 1 262 ? 16.804 -19.479 -10.749 1.00 62.03 262 THR A CA 1
ATOM 2006 C C . THR A 1 262 ? 17.190 -18.440 -11.802 1.00 62.03 262 THR A C 1
ATOM 2008 O O . THR A 1 262 ? 17.593 -18.813 -12.899 1.00 62.03 262 THR A O 1
ATOM 2011 N N . SER A 1 263 ? 17.088 -17.143 -11.489 1.00 66.88 263 SER A N 1
ATOM 2012 C CA . SER A 1 263 ? 17.204 -16.032 -12.452 1.00 66.88 263 SER A CA 1
ATOM 2013 C C . SER A 1 263 ? 16.229 -16.129 -13.636 1.00 66.88 263 SER A C 1
ATOM 2015 O O . SER A 1 263 ? 16.436 -15.500 -14.672 1.00 66.88 263 SER A O 1
ATOM 2017 N N . GLU A 1 264 ? 15.153 -16.908 -13.497 1.00 66.69 264 GLU A N 1
ATOM 2018 C CA . GLU A 1 264 ? 14.110 -17.025 -14.515 1.00 66.69 264 GLU A CA 1
ATOM 2019 C C . GLU A 1 264 ? 13.231 -15.768 -14.535 1.00 66.69 264 GLU A C 1
ATOM 2021 O O . GLU A 1 264 ? 12.807 -15.272 -13.487 1.00 66.69 264 GLU A O 1
ATOM 2026 N N . LEU A 1 265 ? 12.941 -15.276 -15.742 1.00 72.06 265 LEU A N 1
ATOM 2027 C CA . LEU A 1 265 ? 11.978 -14.206 -15.984 1.00 72.06 265 LEU A CA 1
ATOM 2028 C C . LEU A 1 265 ? 10.564 -14.788 -16.038 1.00 72.06 265 LEU A C 1
ATOM 2030 O O . LEU A 1 265 ? 10.272 -15.642 -16.874 1.00 72.06 265 LEU A O 1
ATOM 2034 N N . LEU A 1 266 ? 9.675 -14.251 -15.211 1.00 70.81 266 LEU A N 1
ATOM 2035 C CA . LEU A 1 266 ? 8.240 -14.499 -15.266 1.00 70.81 266 LEU A CA 1
ATOM 2036 C C . LEU A 1 266 ? 7.532 -13.258 -15.807 1.00 70.81 266 LEU A C 1
ATOM 2038 O O . LEU A 1 266 ? 7.810 -12.139 -15.371 1.00 70.81 266 LEU A O 1
ATOM 2042 N N . LEU A 1 267 ? 6.604 -13.460 -16.740 1.00 75.81 267 LEU A N 1
ATOM 2043 C CA . LEU A 1 267 ? 5.712 -12.425 -17.256 1.00 75.81 267 LEU A CA 1
ATOM 2044 C C . LEU A 1 267 ? 4.286 -12.790 -16.857 1.00 75.81 267 LEU A C 1
ATOM 2046 O O . LEU A 1 267 ? 3.798 -13.851 -17.236 1.00 75.81 267 LEU A O 1
ATOM 2050 N N . GLY A 1 268 ? 3.625 -11.919 -16.102 1.00 73.69 268 GLY A N 1
ATOM 2051 C CA . GLY A 1 268 ? 2.197 -12.041 -15.825 1.00 73.69 268 GLY A CA 1
ATOM 2052 C C . GLY A 1 268 ? 1.434 -11.057 -16.690 1.00 73.69 268 GLY A C 1
ATOM 2053 O O . GLY A 1 268 ? 1.819 -9.889 -16.798 1.00 73.69 268 GLY A O 1
ATOM 2054 N N . VAL A 1 269 ? 0.367 -11.541 -17.318 1.00 75.56 269 VAL A N 1
ATOM 2055 C CA . VAL A 1 269 ? -0.491 -10.742 -18.189 1.00 75.56 269 VAL A CA 1
ATOM 2056 C C . VAL A 1 269 ? -1.928 -10.827 -17.700 1.00 75.56 269 VAL A C 1
ATOM 2058 O O . VAL A 1 269 ? -2.436 -11.914 -17.433 1.00 75.56 269 VAL A O 1
ATOM 2061 N N . PHE A 1 270 ? -2.564 -9.666 -17.614 1.00 77.50 270 PHE A N 1
ATOM 2062 C CA . PHE A 1 270 ? -3.993 -9.512 -17.415 1.00 77.50 270 PHE A CA 1
ATOM 2063 C C . PHE A 1 270 ? -4.663 -9.131 -18.733 1.00 77.50 270 PHE A C 1
ATOM 2065 O O . PHE A 1 270 ? -4.316 -8.099 -19.322 1.00 77.50 270 PHE A O 1
ATOM 2072 N N . LEU A 1 271 ? -5.638 -9.928 -19.173 1.00 75.00 271 LEU A N 1
ATOM 2073 C CA . LEU A 1 271 ? -6.507 -9.610 -20.301 1.00 75.00 271 LEU A CA 1
ATOM 2074 C C . LEU A 1 271 ? -7.898 -9.215 -19.789 1.00 75.00 271 LEU A C 1
ATOM 2076 O O . LEU A 1 271 ? -8.476 -9.867 -18.921 1.00 75.00 271 LEU A O 1
ATOM 2080 N N . CYS A 1 272 ? -8.453 -8.144 -20.354 1.00 71.81 272 CYS A N 1
ATOM 2081 C CA . CYS A 1 272 ? -9.743 -7.579 -19.958 1.00 71.81 272 CYS A CA 1
ATOM 2082 C C . CYS A 1 272 ? -10.657 -7.436 -21.182 1.00 71.81 272 CYS A C 1
ATOM 2084 O O . CYS A 1 272 ? -10.402 -6.598 -22.052 1.00 71.81 272 CYS A O 1
ATOM 2086 N N . TYR A 1 273 ? -11.728 -8.232 -21.238 1.00 69.19 273 TYR A N 1
ATOM 2087 C CA . TYR A 1 273 ? -12.752 -8.183 -22.286 1.00 69.19 273 TYR A CA 1
ATOM 2088 C C . TYR A 1 273 ? -14.145 -7.949 -21.681 1.00 69.19 273 TYR A C 1
ATOM 2090 O O . TYR A 1 273 ? -14.375 -8.273 -20.518 1.00 69.19 273 TYR A O 1
ATOM 2098 N N . GLU A 1 274 ? -15.091 -7.397 -22.453 1.00 56.97 274 GLU A N 1
ATOM 2099 C CA . GLU A 1 274 ? -16.443 -7.050 -21.958 1.00 56.97 274 GLU A CA 1
ATOM 2100 C C . GLU A 1 274 ? -17.204 -8.235 -21.339 1.00 56.97 274 GLU A C 1
ATOM 2102 O O . GLU A 1 274 ? -17.974 -8.053 -20.397 1.00 56.97 274 GLU A O 1
ATOM 2107 N N . SER A 1 275 ? -17.007 -9.447 -21.864 1.00 43.50 275 SER A N 1
ATOM 2108 C CA . SER A 1 275 ? -17.720 -10.652 -21.423 1.00 43.50 275 SER A CA 1
ATOM 2109 C C . SER A 1 275 ? -16.909 -11.565 -20.504 1.00 43.50 275 SER A C 1
ATOM 2111 O O . SER A 1 275 ? -17.505 -12.394 -19.817 1.00 43.50 275 SER A O 1
ATOM 2113 N N . GLN A 1 276 ? -15.574 -11.465 -20.516 1.00 46.88 276 GLN A N 1
ATOM 2114 C CA . GLN A 1 276 ? -14.655 -12.331 -19.770 1.00 46.88 276 GLN A CA 1
ATOM 2115 C C . GLN A 1 276 ? -13.338 -11.587 -19.499 1.00 46.88 276 GLN A C 1
ATOM 2117 O O . GLN A 1 276 ? -12.707 -11.086 -20.422 1.00 46.88 276 GLN A O 1
ATOM 2122 N N . SER A 1 277 ? -12.891 -11.537 -18.246 1.00 47.81 277 SER A N 1
ATOM 2123 C CA . SER A 1 277 ? -11.526 -11.108 -17.917 1.00 47.81 277 SER A CA 1
ATOM 2124 C C . SER A 1 277 ? -10.702 -12.357 -17.617 1.00 47.81 277 SER A C 1
ATOM 2126 O O . SER A 1 277 ? -10.951 -13.030 -16.616 1.00 47.81 277 SER A O 1
ATOM 2128 N N . GLU A 1 278 ? -9.759 -12.690 -18.498 1.00 50.19 278 GLU A N 1
ATOM 2129 C CA . GLU A 1 278 ? -8.818 -13.795 -18.307 1.00 50.19 278 GLU A CA 1
ATOM 2130 C C . GLU A 1 278 ? -7.511 -13.239 -17.723 1.00 50.19 278 GLU A C 1
ATOM 2132 O O . GLU A 1 278 ? -6.699 -12.598 -18.388 1.00 50.19 278 GLU A O 1
ATOM 2137 N N . PHE A 1 279 ? -7.295 -13.505 -16.441 1.00 53.31 279 PHE A N 1
ATOM 2138 C CA . PHE A 1 279 ? -5.964 -13.884 -15.988 1.00 53.31 279 PHE A CA 1
ATOM 2139 C C . PHE A 1 279 ? -5.835 -15.381 -16.276 1.00 53.31 279 PHE A C 1
ATOM 2141 O O . PHE A 1 279 ? -6.824 -16.113 -16.173 1.00 53.31 279 PHE A O 1
ATOM 2148 N N . CYS A 1 280 ? -4.624 -15.892 -16.473 1.00 52.91 280 CYS A N 1
ATOM 2149 C CA . CYS A 1 280 ? -4.376 -17.198 -15.874 1.00 52.91 280 CYS A CA 1
ATOM 2150 C C . CYS A 1 280 ? -4.606 -17.018 -14.349 1.00 52.91 280 CYS A C 1
ATOM 2152 O O . CYS A 1 280 ? -3.707 -16.555 -13.654 1.00 52.91 280 CYS A O 1
ATOM 2154 N N . ILE A 1 281 ? -5.846 -17.329 -13.905 1.00 34.31 281 ILE A N 1
ATOM 2155 C CA . ILE A 1 281 ? -6.534 -17.274 -12.582 1.00 34.31 281 ILE A CA 1
ATOM 2156 C C . ILE A 1 281 ? -7.447 -16.036 -12.278 1.00 34.31 281 ILE A C 1
ATOM 2158 O O . ILE A 1 281 ? -6.985 -14.947 -11.958 1.00 34.31 281 ILE A O 1
ATOM 2162 N N . VAL A 1 282 ? -8.782 -16.252 -12.265 1.00 26.77 282 VAL A N 1
ATOM 2163 C CA . VAL A 1 282 ? -9.922 -15.281 -12.323 1.00 26.77 282 VAL A CA 1
ATOM 2164 C C . VAL A 1 282 ? -10.589 -14.910 -10.966 1.00 26.77 282 VAL A C 1
ATOM 2166 O O . VAL A 1 282 ? -10.790 -15.785 -10.126 1.00 26.77 282 VAL A O 1
ATOM 2169 N N . LYS A 1 283 ? -11.096 -13.660 -10.825 1.00 26.41 283 LYS A N 1
ATOM 2170 C CA . LYS A 1 283 ? -12.412 -13.276 -10.219 1.00 26.41 283 LYS A CA 1
ATOM 2171 C C . LYS A 1 283 ? -12.894 -11.902 -10.772 1.00 26.41 283 LYS A C 1
ATOM 2173 O O . LYS A 1 283 ? -12.054 -11.127 -11.218 1.00 26.41 283 LYS A O 1
ATOM 2178 N N . PRO A 1 284 ? -14.209 -11.572 -10.778 1.00 37.97 284 PRO A N 1
ATOM 2179 C CA . PRO A 1 284 ? -14.740 -10.346 -11.379 1.00 37.97 284 PRO A CA 1
ATOM 2180 C C . PRO A 1 284 ? -14.688 -9.172 -10.387 1.00 37.97 284 PRO A C 1
ATOM 2182 O O . PRO A 1 284 ? -15.557 -9.037 -9.525 1.00 37.97 284 PRO A O 1
ATOM 2185 N N . ALA A 1 285 ? -13.661 -8.336 -10.500 1.00 53.81 285 ALA A N 1
ATOM 2186 C CA . ALA A 1 285 ? -13.534 -7.047 -9.822 1.00 53.81 285 ALA A CA 1
ATOM 2187 C C . ALA A 1 285 ? -12.660 -6.112 -10.676 1.00 53.81 285 ALA A C 1
ATOM 2189 O O . ALA A 1 285 ? -11.902 -6.592 -11.523 1.00 53.81 285 ALA A O 1
ATOM 2190 N N . ASP A 1 286 ? -12.755 -4.797 -10.460 1.00 64.69 286 ASP A N 1
ATOM 2191 C CA . ASP A 1 286 ? -11.905 -3.834 -11.163 1.00 64.69 286 ASP A CA 1
ATOM 2192 C C . ASP A 1 286 ? -10.485 -3.940 -10.595 1.00 64.69 286 ASP A C 1
ATOM 2194 O O . ASP A 1 286 ? -10.232 -3.562 -9.447 1.00 64.69 286 ASP A O 1
ATOM 2198 N N . LEU A 1 287 ? -9.560 -4.497 -11.380 1.00 73.12 287 LEU A N 1
ATOM 2199 C CA . LEU A 1 287 ? -8.155 -4.601 -10.997 1.00 73.12 287 LEU A CA 1
ATOM 2200 C C . LEU A 1 287 ? -7.563 -3.192 -10.902 1.00 73.12 287 LEU A C 1
ATOM 2202 O O . LEU A 1 287 ? -7.698 -2.396 -11.831 1.00 73.12 287 LEU A O 1
ATOM 2206 N N . VAL A 1 288 ? -6.904 -2.890 -9.786 1.00 76.75 288 VAL A N 1
ATOM 2207 C CA . VAL A 1 288 ? -6.145 -1.644 -9.619 1.00 76.75 288 VAL A CA 1
ATOM 2208 C C . VAL A 1 288 ? -4.691 -1.872 -10.012 1.00 76.75 288 VAL A C 1
ATOM 2210 O O . VAL A 1 288 ? -4.152 -1.129 -10.825 1.00 76.75 288 VAL A O 1
ATOM 2213 N N . ASP A 1 289 ? -4.062 -2.917 -9.472 1.00 78.50 289 ASP A N 1
ATOM 2214 C CA . ASP A 1 289 ? -2.685 -3.293 -9.791 1.00 78.50 289 ASP A CA 1
ATOM 2215 C C . ASP A 1 289 ? -2.402 -4.734 -9.354 1.00 78.50 289 ASP A C 1
ATOM 2217 O O . ASP A 1 289 ? -3.129 -5.319 -8.545 1.00 78.50 289 ASP A O 1
ATOM 2221 N N . PHE A 1 290 ? -1.319 -5.305 -9.868 1.00 82.38 290 PHE A N 1
ATOM 2222 C CA . PHE A 1 290 ? -0.813 -6.590 -9.413 1.00 82.38 290 PHE A CA 1
ATOM 2223 C C . PHE A 1 290 ? 0.707 -6.628 -9.480 1.00 82.38 290 PHE A C 1
ATOM 2225 O O . PHE A 1 290 ? 1.347 -5.971 -10.305 1.00 82.38 290 PHE A O 1
ATOM 2232 N N . CYS A 1 291 ? 1.289 -7.450 -8.623 1.00 79.50 291 CYS A N 1
ATOM 2233 C CA . CYS A 1 291 ? 2.714 -7.700 -8.590 1.00 79.50 291 CYS A CA 1
ATOM 2234 C C . CYS A 1 291 ? 2.980 -9.197 -8.472 1.00 79.50 291 CYS A C 1
ATOM 2236 O O . CYS A 1 291 ? 2.169 -9.974 -7.969 1.00 79.50 291 CYS A O 1
ATOM 2238 N N . LEU A 1 292 ? 4.138 -9.600 -8.976 1.00 75.06 292 LEU A N 1
ATOM 2239 C CA . LEU A 1 292 ? 4.511 -10.996 -9.115 1.00 75.06 292 LEU A CA 1
ATOM 2240 C C . LEU A 1 292 ? 5.748 -11.261 -8.269 1.00 75.06 292 LEU A C 1
ATOM 2242 O O . LEU A 1 292 ? 6.735 -10.527 -8.349 1.00 75.06 292 LEU A O 1
ATOM 2246 N N . SER A 1 293 ? 5.697 -12.330 -7.491 1.00 75.88 293 SER A N 1
ATOM 2247 C CA . SER A 1 293 ? 6.872 -12.984 -6.944 1.00 75.88 293 SER A CA 1
ATOM 2248 C C . SER A 1 293 ? 7.118 -14.283 -7.729 1.00 75.88 293 SER A C 1
ATOM 2250 O O . SER A 1 293 ? 6.317 -14.672 -8.581 1.00 75.88 293 SER A O 1
ATOM 2252 N N . PRO A 1 294 ? 8.241 -14.972 -7.498 1.00 71.50 294 PRO A N 1
ATOM 2253 C CA . PRO A 1 294 ? 8.528 -16.233 -8.179 1.00 71.50 294 PRO A CA 1
ATOM 2254 C C . PRO A 1 294 ? 7.576 -17.369 -7.796 1.00 71.50 294 PRO A C 1
ATOM 2256 O O . PRO A 1 294 ? 7.499 -18.362 -8.513 1.00 71.50 294 PRO A O 1
ATOM 2259 N N . THR A 1 295 ? 6.912 -17.240 -6.648 1.00 75.50 295 THR A N 1
ATOM 2260 C CA . THR A 1 295 ? 6.066 -18.272 -6.042 1.00 75.50 295 THR A CA 1
ATOM 2261 C C . THR A 1 295 ? 4.628 -17.818 -5.856 1.00 75.50 295 THR A C 1
ATOM 2263 O O . THR A 1 295 ? 3.776 -18.653 -5.586 1.00 75.50 295 THR A O 1
ATOM 2266 N N . GLU A 1 296 ? 4.336 -16.524 -5.976 1.00 81.50 296 GLU A N 1
ATOM 2267 C CA . GLU A 1 296 ? 3.025 -15.958 -5.672 1.00 81.50 296 GLU A CA 1
ATOM 2268 C C . GLU A 1 296 ? 2.663 -14.810 -6.616 1.00 81.50 296 GLU A C 1
ATOM 2270 O O . GLU A 1 296 ? 3.513 -14.040 -7.068 1.00 81.50 296 GLU A O 1
ATOM 2275 N N . VAL A 1 297 ? 1.366 -14.650 -6.848 1.00 82.44 297 VAL A N 1
ATOM 2276 C CA . VAL A 1 297 ? 0.763 -13.478 -7.478 1.00 82.44 297 VAL A CA 1
ATOM 2277 C C . VAL A 1 297 ? -0.001 -12.712 -6.411 1.00 82.44 297 VAL A C 1
ATOM 2279 O O . VAL A 1 297 ? -0.789 -13.298 -5.674 1.00 82.44 297 VAL A O 1
ATOM 2282 N N . TRP A 1 298 ? 0.198 -11.401 -6.359 1.00 85.88 298 TRP A N 1
ATOM 2283 C CA . TRP A 1 298 ? -0.532 -10.499 -5.476 1.00 85.88 298 TRP A CA 1
ATOM 2284 C C . TRP A 1 298 ? -1.306 -9.496 -6.315 1.00 85.88 298 TRP A C 1
ATOM 2286 O O . TRP A 1 298 ? -0.759 -8.935 -7.262 1.00 85.88 298 TRP A O 1
ATOM 2296 N N . ALA A 1 299 ? -2.562 -9.253 -5.965 1.00 82.88 299 ALA A N 1
ATOM 2297 C CA . ALA A 1 299 ? -3.428 -8.342 -6.697 1.00 82.88 299 ALA A CA 1
ATOM 2298 C C . ALA A 1 299 ? -4.262 -7.486 -5.746 1.00 82.88 299 ALA A C 1
ATOM 2300 O O . ALA A 1 299 ? -4.673 -7.939 -4.675 1.00 82.88 299 ALA A O 1
ATOM 2301 N N . VAL A 1 300 ? -4.508 -6.243 -6.153 1.00 84.62 300 VAL A N 1
ATOM 2302 C CA . VAL A 1 300 ? -5.418 -5.316 -5.483 1.00 84.62 300 VAL A CA 1
ATOM 2303 C C . VAL A 1 300 ? -6.570 -4.981 -6.418 1.00 84.62 300 VAL A C 1
ATOM 2305 O O . VAL A 1 300 ? -6.381 -4.661 -7.592 1.00 84.62 300 VAL A O 1
ATOM 2308 N N . TRP A 1 301 ? -7.773 -5.037 -5.868 1.00 81.62 301 TRP A N 1
ATOM 2309 C CA . TRP A 1 301 ? -9.029 -4.900 -6.581 1.00 81.62 301 TRP A CA 1
ATOM 2310 C C . TRP A 1 301 ? -9.918 -3.875 -5.890 1.00 81.62 301 TRP A C 1
ATOM 2312 O O . TRP A 1 301 ? -9.821 -3.659 -4.677 1.00 81.62 301 TRP A O 1
ATOM 2322 N N . ILE A 1 302 ? -10.835 -3.299 -6.657 1.00 75.75 302 ILE A N 1
ATOM 2323 C CA . ILE A 1 302 ? -11.983 -2.564 -6.136 1.00 75.75 302 ILE A CA 1
ATOM 2324 C C . ILE A 1 302 ? -13.232 -3.415 -6.374 1.00 75.75 302 ILE A C 1
ATOM 2326 O O . ILE A 1 302 ? -13.540 -3.798 -7.505 1.00 75.75 302 ILE A O 1
ATOM 2330 N N . SER A 1 303 ? -13.938 -3.744 -5.292 1.00 72.00 303 SER A N 1
ATOM 2331 C CA . SER A 1 303 ? -15.192 -4.496 -5.350 1.00 72.00 303 SER A CA 1
ATOM 2332 C C . SER A 1 303 ? -16.317 -3.657 -5.967 1.00 72.00 303 SER A C 1
ATOM 2334 O O . SER A 1 303 ? -16.237 -2.430 -6.049 1.00 72.00 303 SER A O 1
ATOM 2336 N N . ALA A 1 304 ? -17.432 -4.298 -6.332 1.00 66.69 304 ALA A N 1
ATOM 2337 C CA . ALA A 1 304 ? -18.632 -3.591 -6.791 1.00 66.69 304 ALA A CA 1
ATOM 2338 C C . ALA A 1 304 ? -19.186 -2.599 -5.743 1.00 66.69 304 ALA A C 1
ATOM 2340 O O . ALA A 1 304 ? -19.881 -1.646 -6.093 1.00 66.69 304 ALA A O 1
ATOM 2341 N N . GLN A 1 305 ? -18.866 -2.807 -4.462 1.00 74.75 305 GLN A N 1
ATOM 2342 C CA . GLN A 1 305 ? -19.212 -1.930 -3.341 1.00 74.75 305 GLN A CA 1
ATOM 2343 C C . GLN A 1 305 ? -18.192 -0.794 -3.129 1.00 74.75 305 GLN A C 1
ATOM 2345 O O . GLN A 1 305 ? -18.312 -0.036 -2.172 1.00 74.75 305 GLN A O 1
ATOM 2350 N N . MET A 1 306 ? -17.214 -0.638 -4.030 1.00 74.88 306 MET A N 1
ATOM 2351 C CA . MET A 1 306 ? -16.097 0.309 -3.933 1.00 74.88 306 MET A CA 1
ATOM 2352 C C . MET A 1 306 ? -15.146 0.055 -2.754 1.00 74.88 306 MET A C 1
ATOM 2354 O O . MET A 1 306 ? -14.449 0.970 -2.307 1.00 74.88 306 MET A O 1
ATOM 2358 N N . GLU A 1 307 ? -15.091 -1.180 -2.261 1.00 80.56 307 GLU A N 1
ATOM 2359 C CA . GLU A 1 307 ? -14.172 -1.577 -1.197 1.00 80.56 307 GLU A CA 1
ATOM 2360 C C . GLU A 1 307 ? -12.872 -2.122 -1.779 1.00 80.56 307 GLU A C 1
ATOM 2362 O O . GLU A 1 307 ? -12.851 -2.731 -2.848 1.00 80.56 307 GLU A O 1
ATOM 2367 N N . THR A 1 308 ? -11.771 -1.885 -1.071 1.00 84.50 308 THR A N 1
ATOM 2368 C CA . THR A 1 308 ? -10.460 -2.397 -1.474 1.00 84.50 308 THR A CA 1
ATOM 2369 C C . THR A 1 308 ? -10.325 -3.841 -1.034 1.00 84.50 308 THR A C 1
ATOM 2371 O O . THR A 1 308 ? -10.516 -4.145 0.139 1.00 84.50 308 THR A O 1
ATOM 2374 N N . VAL A 1 309 ? -9.952 -4.715 -1.962 1.00 84.44 309 VAL A N 1
ATOM 2375 C CA . VAL A 1 309 ? -9.655 -6.119 -1.682 1.00 84.44 309 VAL A CA 1
ATOM 2376 C C . VAL A 1 309 ? -8.237 -6.393 -2.144 1.00 84.44 309 VAL A C 1
ATOM 2378 O O . VAL A 1 309 ? -7.900 -6.107 -3.289 1.00 84.44 309 VAL A O 1
ATOM 2381 N N . VAL A 1 310 ? -7.402 -6.953 -1.274 1.00 87.25 310 VAL A N 1
ATOM 2382 C CA . VAL A 1 310 ? -6.080 -7.461 -1.657 1.00 87.25 310 VAL A CA 1
ATOM 2383 C C . VAL A 1 310 ? -6.113 -8.977 -1.548 1.00 87.25 310 VAL A C 1
ATOM 2385 O O . VAL A 1 310 ? -6.664 -9.518 -0.590 1.00 87.25 310 VAL A O 1
ATOM 2388 N N . SER A 1 311 ? -5.561 -9.669 -2.537 1.00 86.00 311 SER A N 1
ATOM 2389 C CA . SER A 1 311 ? -5.535 -11.129 -2.579 1.00 86.00 311 SER A CA 1
ATOM 2390 C C . SER A 1 311 ? -4.187 -11.654 -3.051 1.00 86.00 311 SER A C 1
ATOM 2392 O O . SER A 1 311 ? -3.495 -10.999 -3.834 1.00 86.00 311 SER A O 1
ATOM 2394 N N . ARG A 1 312 ? -3.847 -12.865 -2.605 1.00 85.75 312 ARG A N 1
ATOM 2395 C CA . ARG A 1 312 ? -2.671 -13.621 -3.049 1.00 85.75 312 ARG A CA 1
ATOM 2396 C C . ARG A 1 312 ? -3.067 -14.975 -3.633 1.00 85.75 312 ARG A C 1
ATOM 2398 O O . ARG A 1 312 ? -4.068 -15.542 -3.206 1.00 85.75 312 ARG A O 1
ATOM 2405 N N . ALA A 1 313 ? -2.287 -15.499 -4.566 1.00 81.50 313 ALA A N 1
ATOM 2406 C CA . ALA A 1 313 ? -2.426 -16.858 -5.093 1.00 81.50 313 ALA A CA 1
ATOM 2407 C C . ALA A 1 313 ? -1.037 -17.471 -5.305 1.00 81.50 313 ALA A C 1
ATOM 2409 O O . ALA A 1 313 ? -0.133 -16.767 -5.764 1.00 81.50 313 ALA A O 1
ATOM 2410 N N . CYS A 1 314 ? -0.846 -18.754 -4.990 1.00 78.19 314 CYS A N 1
ATOM 2411 C CA . CYS A 1 314 ? 0.435 -19.416 -5.231 1.00 78.19 314 CYS A CA 1
ATOM 2412 C C . CYS A 1 314 ? 0.581 -19.834 -6.701 1.00 78.19 314 CYS A C 1
ATOM 2414 O O . CYS A 1 314 ? -0.361 -20.271 -7.360 1.00 78.19 314 CYS A O 1
ATOM 2416 N N . ILE A 1 315 ? 1.803 -19.736 -7.214 1.00 73.00 315 ILE A N 1
ATOM 2417 C CA . ILE A 1 315 ? 2.190 -20.214 -8.539 1.00 73.00 315 ILE A CA 1
ATOM 2418 C C . ILE A 1 315 ? 2.693 -21.654 -8.368 1.00 73.00 315 ILE A C 1
ATOM 2420 O O . ILE A 1 315 ? 3.874 -21.889 -8.103 1.00 73.00 315 ILE A O 1
ATOM 2424 N N . THR A 1 316 ? 1.797 -22.635 -8.478 1.00 63.50 316 THR A N 1
ATOM 2425 C CA . THR A 1 316 ? 2.150 -24.062 -8.459 1.00 63.50 316 THR A CA 1
ATOM 2426 C C . THR A 1 316 ? 2.757 -24.473 -9.805 1.00 63.50 316 THR A C 1
ATOM 2428 O O . THR A 1 316 ? 2.223 -24.173 -10.870 1.00 63.50 316 THR A O 1
ATOM 2431 N N . LYS A 1 317 ? 3.919 -25.146 -9.780 1.00 55.00 317 LYS A N 1
ATOM 2432 C CA . LYS A 1 317 ? 4.607 -25.612 -11.001 1.00 55.00 317 LYS A CA 1
ATOM 2433 C C . LYS A 1 317 ? 4.071 -26.945 -11.541 1.00 55.00 317 LYS A C 1
ATOM 2435 O O . LYS A 1 317 ? 4.436 -27.300 -12.659 1.00 55.00 317 LYS A O 1
ATOM 2440 N N . GLU A 1 318 ? 3.272 -27.690 -10.772 1.00 52.06 318 GLU A N 1
ATOM 2441 C CA . GLU A 1 318 ? 3.123 -29.135 -11.014 1.00 52.06 318 GLU A CA 1
ATOM 2442 C C . GLU A 1 318 ? 1.787 -29.614 -11.583 1.00 52.06 318 GLU A C 1
ATOM 2444 O O . GLU A 1 318 ? 1.814 -30.627 -12.266 1.00 52.06 318 GLU A O 1
ATOM 2449 N N . ASP A 1 319 ? 0.677 -28.886 -11.484 1.00 42.09 319 ASP A N 1
ATOM 2450 C CA . ASP A 1 319 ? -0.568 -29.282 -12.153 1.00 42.09 319 ASP A CA 1
ATOM 2451 C C . ASP A 1 319 ? -1.333 -28.028 -12.568 1.00 42.09 319 ASP A C 1
ATOM 2453 O O . ASP A 1 319 ? -1.469 -27.101 -11.779 1.00 42.09 319 ASP A O 1
ATOM 2457 N N . GLY A 1 320 ? -1.811 -27.965 -13.813 1.00 45.12 320 GLY A N 1
ATOM 2458 C CA . GLY A 1 320 ? -2.468 -26.793 -14.414 1.00 45.12 320 GLY A CA 1
ATOM 2459 C C . GLY A 1 320 ? -3.781 -26.325 -13.759 1.00 45.12 320 GLY A C 1
ATOM 2460 O O . GLY A 1 320 ? -4.535 -25.594 -14.397 1.00 45.12 320 GLY A O 1
ATOM 2461 N N . GLU A 1 321 ? -4.067 -26.728 -12.521 1.00 49.81 321 GLU A N 1
ATOM 2462 C CA . GLU A 1 321 ? -5.044 -26.091 -11.644 1.00 49.81 321 GLU A CA 1
ATOM 2463 C C . GLU A 1 321 ? -4.335 -25.000 -10.835 1.00 49.81 321 GLU A C 1
ATOM 2465 O O . GLU A 1 321 ? -3.558 -25.262 -9.917 1.00 49.81 321 GLU A O 1
ATOM 2470 N N . GLY A 1 322 ? -4.582 -23.748 -11.222 1.00 54.31 322 GLY A N 1
ATOM 2471 C CA . GLY A 1 322 ? -4.109 -22.597 -10.466 1.00 54.31 322 GLY A CA 1
ATOM 2472 C C . GLY A 1 322 ? -4.665 -22.599 -9.042 1.00 54.31 322 GLY A C 1
ATOM 2473 O O . GLY A 1 322 ? -5.833 -22.927 -8.830 1.00 54.31 322 GLY A O 1
ATOM 2474 N N . ASP A 1 323 ? -3.823 -22.219 -8.083 1.00 62.34 323 ASP A N 1
ATOM 2475 C CA . ASP A 1 323 ? -4.198 -22.100 -6.676 1.00 62.34 323 ASP A CA 1
ATOM 2476 C C . ASP A 1 323 ? -5.370 -21.120 -6.476 1.00 62.34 323 ASP A C 1
ATOM 2478 O O . ASP A 1 323 ? -5.575 -20.170 -7.243 1.00 62.34 323 ASP A O 1
ATOM 2482 N N . THR A 1 324 ? -6.162 -21.349 -5.430 1.00 71.50 324 THR A N 1
ATOM 2483 C CA . THR A 1 324 ? -7.288 -20.477 -5.088 1.00 71.50 324 THR A CA 1
ATOM 2484 C C . THR A 1 324 ? -6.795 -19.145 -4.528 1.00 71.50 324 THR A C 1
ATOM 2486 O O . THR A 1 324 ? -5.886 -19.099 -3.709 1.00 71.50 324 THR A O 1
ATOM 2489 N N . TRP A 1 325 ? -7.420 -18.035 -4.930 1.00 77.31 325 TRP A N 1
ATOM 2490 C CA . TRP A 1 325 ? -7.104 -16.724 -4.361 1.00 77.31 325 TRP A CA 1
ATOM 2491 C C . TRP A 1 325 ? -7.453 -16.661 -2.869 1.00 77.31 325 TRP A C 1
ATOM 2493 O O . TRP A 1 325 ? -8.613 -16.827 -2.483 1.00 77.31 325 TRP A O 1
ATOM 2503 N N . HIS A 1 326 ? -6.464 -16.323 -2.048 1.00 79.25 326 HIS A N 1
ATOM 2504 C CA . HIS A 1 326 ? -6.607 -16.086 -0.619 1.00 79.25 326 HIS A CA 1
ATOM 2505 C C . HIS A 1 326 ? -6.707 -14.579 -0.336 1.00 79.25 326 HIS A C 1
ATOM 2507 O O . HIS A 1 326 ? -5.830 -13.823 -0.768 1.00 79.25 326 HIS A O 1
ATOM 2513 N N . PRO A 1 327 ? -7.756 -14.108 0.363 1.00 82.88 327 PRO A N 1
ATOM 2514 C CA . PRO A 1 327 ? -7.882 -12.702 0.722 1.00 82.88 327 PRO A CA 1
ATOM 2515 C C . PRO A 1 327 ? -6.868 -12.319 1.803 1.00 82.88 327 PRO A C 1
ATOM 2517 O O . PRO A 1 327 ? -6.523 -13.118 2.671 1.00 82.88 327 PRO A O 1
ATOM 2520 N N . VAL A 1 328 ? -6.422 -11.069 1.759 1.00 86.00 328 VAL A N 1
ATOM 2521 C CA . VAL A 1 328 ? -5.634 -10.434 2.814 1.00 86.00 328 VAL A CA 1
ATOM 2522 C C . VAL A 1 328 ? -6.588 -9.666 3.716 1.00 86.00 328 VAL A C 1
ATOM 2524 O O . VAL A 1 328 ? -7.431 -8.911 3.228 1.00 86.00 328 VAL A O 1
ATOM 2527 N N . ILE A 1 329 ? -6.445 -9.842 5.027 1.00 83.94 329 ILE A N 1
ATOM 2528 C CA . ILE A 1 329 ? -7.193 -9.062 6.013 1.00 83.94 329 ILE A CA 1
ATOM 2529 C C . ILE A 1 329 ? -6.628 -7.640 6.007 1.00 83.94 329 ILE A C 1
ATOM 2531 O O . ILE A 1 329 ? -5.435 -7.430 6.224 1.00 83.94 329 ILE A O 1
ATOM 2535 N N . LEU A 1 330 ? -7.483 -6.668 5.697 1.00 85.69 330 LEU A N 1
ATOM 2536 C CA . LEU A 1 330 ? -7.137 -5.250 5.681 1.00 85.69 330 LEU A CA 1
ATOM 2537 C C . LEU A 1 330 ? -7.702 -4.561 6.922 1.00 85.69 330 LEU A C 1
ATOM 2539 O O . LEU A 1 330 ? -8.702 -4.999 7.487 1.00 85.69 330 LEU A O 1
ATOM 2543 N N . GLU A 1 331 ? -7.076 -3.450 7.304 1.00 80.44 331 GLU A N 1
ATOM 2544 C CA . GLU A 1 331 ? -7.596 -2.559 8.340 1.00 80.44 331 GLU A CA 1
ATOM 2545 C C . GLU A 1 331 ? -9.029 -2.125 8.005 1.00 80.44 331 GLU A C 1
ATOM 2547 O O . GLU A 1 331 ? -9.325 -1.717 6.874 1.00 80.44 331 GLU A O 1
ATOM 2552 N N . GLN A 1 332 ? -9.917 -2.215 8.995 1.00 79.75 332 GLN A N 1
ATOM 2553 C CA . GLN A 1 332 ? -11.311 -1.845 8.812 1.00 79.75 332 GLN A CA 1
ATOM 2554 C C . GLN A 1 332 ? -11.444 -0.333 8.577 1.00 79.75 332 GLN A C 1
ATOM 2556 O O . GLN A 1 332 ? -10.751 0.471 9.210 1.00 79.75 332 GLN A O 1
ATOM 2561 N N . PRO A 1 333 ? -12.329 0.097 7.662 1.00 77.62 333 PRO A N 1
ATOM 2562 C CA . PRO A 1 333 ? -12.535 1.513 7.417 1.00 77.62 333 PRO A CA 1
ATOM 2563 C C . PRO A 1 333 ? -13.095 2.188 8.672 1.00 77.62 333 PRO A C 1
ATOM 2565 O O . PRO A 1 333 ? -14.105 1.749 9.211 1.00 77.62 333 PRO A O 1
ATOM 2568 N N . MET A 1 334 ? -12.489 3.310 9.077 1.00 83.88 334 MET A N 1
ATOM 2569 C CA . MET A 1 334 ? -12.997 4.116 10.192 1.00 83.88 334 MET A CA 1
ATOM 2570 C C . MET A 1 334 ? -14.487 4.424 10.040 1.00 83.88 334 MET A C 1
ATOM 2572 O O . MET A 1 334 ? -14.945 4.841 8.963 1.00 83.88 334 MET A O 1
ATOM 2576 N N . GLU A 1 335 ? -15.221 4.274 11.137 1.00 83.75 335 GLU A N 1
ATOM 2577 C CA . GLU A 1 335 ? -16.640 4.583 11.214 1.00 83.75 335 GLU A CA 1
ATOM 2578 C C . GLU A 1 335 ? -16.918 6.079 11.037 1.00 83.75 335 GLU A C 1
ATOM 2580 O O . GLU A 1 335 ? -16.057 6.940 11.200 1.00 83.75 335 GLU A O 1
ATOM 2585 N N . SER A 1 336 ? -18.148 6.419 10.647 1.00 77.69 336 SER A N 1
ATOM 2586 C CA . SER A 1 336 ? -18.537 7.825 10.467 1.00 77.69 336 SER A CA 1
ATOM 2587 C C . SER A 1 336 ? -18.826 8.556 11.777 1.00 77.69 336 SER A C 1
ATOM 2589 O O . SER A 1 336 ? -18.950 9.780 11.769 1.00 77.69 336 SER A O 1
ATOM 2591 N N . LYS A 1 337 ? -18.987 7.818 12.877 1.00 81.62 337 LYS A N 1
ATOM 2592 C CA . LYS A 1 337 ? -19.275 8.349 14.206 1.00 81.62 337 LYS A CA 1
ATOM 2593 C C . LYS A 1 337 ? -18.287 7.747 15.191 1.00 81.62 337 LYS A C 1
ATOM 2595 O O . LYS A 1 337 ? -17.900 6.600 15.032 1.00 81.62 337 LYS A O 1
ATOM 2600 N N . LEU A 1 338 ? -17.877 8.550 16.162 1.00 82.25 338 LEU A N 1
ATOM 2601 C CA . LEU A 1 338 ? -17.048 8.088 17.261 1.00 82.25 338 LEU A CA 1
ATOM 2602 C C . LEU A 1 338 ? -17.974 7.654 18.395 1.00 82.25 338 LEU A C 1
ATOM 2604 O O . LEU A 1 338 ? -18.765 8.469 18.870 1.00 82.25 338 LEU A O 1
ATOM 2608 N N . GLU A 1 339 ? -17.866 6.406 18.831 1.00 75.56 339 GLU A N 1
ATOM 2609 C CA . GLU A 1 339 ? -18.543 5.946 20.040 1.00 75.56 339 GLU A CA 1
ATOM 2610 C C . GLU A 1 339 ? -17.749 6.413 21.265 1.00 75.56 339 GLU A C 1
ATOM 2612 O O . GLU A 1 339 ? -16.602 6.017 21.484 1.00 75.56 339 GLU A O 1
ATOM 2617 N N . ILE A 1 340 ? -18.332 7.325 22.046 1.00 72.88 340 ILE A N 1
ATOM 2618 C CA . ILE A 1 340 ? -17.730 7.796 23.296 1.00 72.88 340 ILE A CA 1
ATOM 2619 C C . ILE A 1 340 ? -18.074 6.771 24.376 1.00 72.88 340 ILE A C 1
ATOM 2621 O O . ILE A 1 340 ? -19.162 6.792 24.941 1.00 72.88 340 ILE A O 1
ATOM 2625 N N . THR A 1 341 ? -17.138 5.865 24.646 1.00 65.62 341 THR A N 1
ATOM 2626 C CA . THR A 1 341 ? -17.315 4.774 25.614 1.00 65.62 341 THR A CA 1
ATOM 2627 C C . THR A 1 341 ? -17.335 5.248 27.066 1.00 65.62 341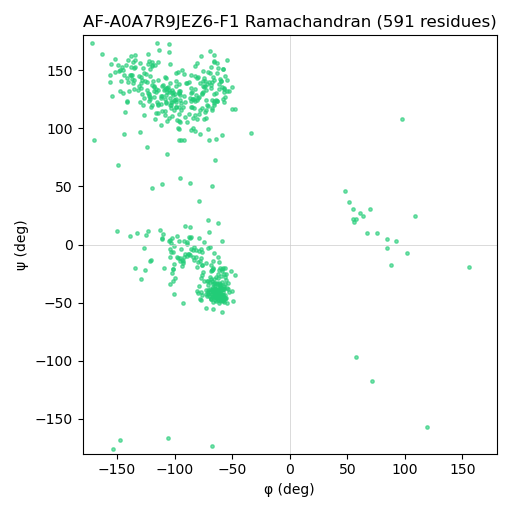 THR A C 1
ATOM 2629 O O . THR A 1 341 ? -18.040 4.659 27.876 1.00 65.62 341 THR A O 1
ATOM 2632 N N . ASP A 1 342 ? -16.615 6.321 27.416 1.00 68.38 342 ASP A N 1
ATOM 2633 C CA . ASP A 1 342 ? -16.633 6.887 28.772 1.00 68.38 342 ASP A CA 1
ATOM 2634 C C . ASP A 1 342 ? -17.638 8.052 28.884 1.00 68.38 342 ASP A C 1
ATOM 2636 O O . ASP A 1 342 ? -17.326 9.167 28.448 1.00 68.38 342 ASP A O 1
ATOM 2640 N N . PRO A 1 343 ? -18.810 7.852 29.521 1.00 64.50 343 PRO A N 1
ATOM 2641 C CA . PRO A 1 343 ? -19.814 8.903 29.698 1.00 64.50 343 PRO A CA 1
ATOM 2642 C C . PRO A 1 343 ? -19.342 10.038 30.618 1.00 64.50 343 PRO A C 1
ATO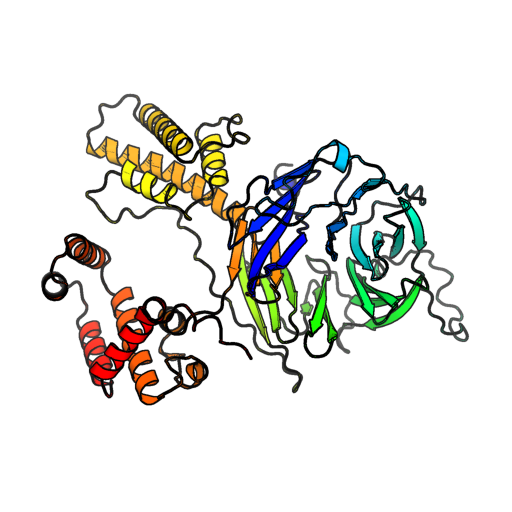M 2644 O O . PRO A 1 343 ? -19.952 11.105 30.648 1.00 64.50 343 PRO A O 1
ATOM 2647 N N . CYS A 1 344 ? -18.257 9.845 31.377 1.00 65.00 344 CYS A N 1
ATOM 2648 C CA . CYS A 1 344 ? -17.659 10.897 32.199 1.00 65.00 344 CYS A CA 1
ATOM 2649 C C . CYS A 1 344 ? -16.701 11.793 31.397 1.00 65.00 344 CYS A C 1
ATOM 2651 O O . CYS A 1 344 ? -16.249 12.828 31.905 1.00 65.00 344 CYS A O 1
ATOM 2653 N N . LEU A 1 345 ? -16.354 11.411 30.164 1.00 72.50 345 LEU A N 1
ATOM 2654 C CA . LEU A 1 345 ? -15.419 12.154 29.337 1.00 72.50 345 LEU A CA 1
ATOM 2655 C C . LEU A 1 345 ? -16.150 13.256 28.567 1.00 72.50 345 LEU A C 1
ATOM 2657 O O . LEU A 1 345 ? -17.064 13.013 27.788 1.00 72.50 345 LEU A O 1
ATOM 2661 N N . ASN A 1 346 ? -15.699 14.498 28.736 1.00 80.56 346 ASN A N 1
ATOM 2662 C CA . ASN A 1 346 ? -16.221 15.614 27.951 1.00 80.56 346 ASN A CA 1
ATOM 2663 C C . ASN A 1 346 ? -16.008 15.352 26.437 1.00 80.56 346 ASN A C 1
ATOM 2665 O O . ASN A 1 346 ? -14.876 15.003 26.067 1.00 80.56 346 ASN A O 1
ATOM 2669 N N . PRO A 1 347 ? -17.009 15.600 25.562 1.00 81.88 347 PRO A N 1
ATOM 2670 C CA . PRO A 1 347 ? -16.897 15.389 24.115 1.00 81.88 347 PRO A CA 1
ATOM 2671 C C . PRO A 1 347 ? -15.646 16.028 23.503 1.00 81.88 347 PRO A C 1
ATOM 2673 O O . PRO A 1 347 ? -14.946 15.406 22.706 1.00 81.88 347 PRO A O 1
ATOM 2676 N N . TRP A 1 348 ? -15.279 17.235 23.949 1.00 86.19 348 TRP A N 1
ATOM 2677 C CA . TRP A 1 348 ? -14.050 17.902 23.520 1.00 86.19 348 TRP A CA 1
ATOM 2678 C C . TRP A 1 348 ? -12.807 17.032 23.755 1.00 86.19 348 TRP A C 1
ATOM 2680 O O . TRP A 1 348 ? -11.969 16.896 22.863 1.00 86.19 348 TRP A O 1
ATOM 2690 N N . ARG A 1 349 ? -12.677 16.408 24.935 1.00 86.50 349 ARG A N 1
ATOM 2691 C CA . ARG A 1 349 ? -11.540 15.526 25.249 1.00 86.50 349 ARG A CA 1
ATOM 2692 C C . ARG A 1 349 ? -11.592 14.241 24.437 1.00 86.50 349 ARG A C 1
ATOM 2694 O O . ARG A 1 349 ? -10.545 13.828 23.952 1.00 86.50 349 ARG A O 1
ATOM 2701 N N . ALA A 1 350 ? -12.774 13.652 24.262 1.00 87.06 350 ALA A N 1
ATOM 2702 C CA . ALA A 1 350 ? -12.944 12.413 23.504 1.00 87.06 350 ALA A CA 1
ATOM 2703 C C . ALA A 1 350 ? -12.449 12.588 22.064 1.00 87.06 350 ALA A C 1
ATOM 2705 O O . ALA A 1 350 ? -11.490 11.941 21.639 1.00 87.06 350 ALA A O 1
ATOM 2706 N N . TYR A 1 351 ? -13.024 13.557 21.348 1.00 91.69 351 TYR A N 1
ATOM 2707 C CA . TYR A 1 351 ? -12.690 13.807 19.949 1.00 91.69 351 TYR A CA 1
ATOM 2708 C C . TYR A 1 351 ? -11.261 14.314 19.766 1.00 91.69 351 TYR A C 1
ATOM 2710 O O . TYR A 1 351 ? -10.571 13.879 18.846 1.00 91.69 351 TYR A O 1
ATOM 2718 N N . THR A 1 352 ? -10.776 15.214 20.628 1.00 91.50 352 THR A N 1
ATOM 2719 C CA . THR A 1 352 ? -9.405 15.723 20.478 1.00 91.50 352 THR A CA 1
ATOM 2720 C C . THR A 1 352 ? -8.340 14.695 20.829 1.00 91.50 352 THR A C 1
ATOM 2722 O O . THR A 1 352 ? -7.258 14.744 20.247 1.00 91.50 352 THR A O 1
ATOM 2725 N N . ASN A 1 353 ? -8.601 13.779 21.759 1.00 88.94 353 ASN A N 1
ATOM 2726 C CA . ASN A 1 353 ? -7.671 12.691 22.030 1.00 88.94 353 ASN A CA 1
ATOM 2727 C C . ASN A 1 353 ? -7.670 11.695 20.875 1.00 88.94 353 ASN A C 1
ATOM 2729 O O . ASN A 1 353 ? -6.591 11.323 20.436 1.00 88.94 353 ASN A O 1
ATOM 2733 N N . TYR A 1 354 ? -8.842 11.347 20.338 1.00 90.06 354 TYR A N 1
ATOM 2734 C CA . TYR A 1 354 ? -8.955 10.405 19.227 1.00 90.06 354 TYR A CA 1
ATOM 2735 C C . TYR A 1 354 ? -8.346 10.950 17.926 1.00 90.06 354 TYR A C 1
ATOM 2737 O O . TYR A 1 354 ? -7.435 10.351 17.365 1.00 90.06 354 TYR A O 1
ATOM 2745 N N . ILE A 1 355 ? -8.783 12.127 17.456 1.00 92.56 355 ILE A N 1
ATOM 2746 C CA . ILE A 1 355 ? -8.356 12.694 16.160 1.00 92.56 355 ILE A CA 1
ATOM 2747 C C . ILE A 1 355 ? -6.842 12.934 16.111 1.00 92.56 355 ILE A C 1
ATOM 2749 O O . ILE A 1 355 ? -6.221 12.747 15.066 1.00 92.56 355 ILE A O 1
ATOM 2753 N N . PHE A 1 356 ? -6.259 13.374 17.228 1.00 91.88 356 PHE A N 1
ATOM 2754 C CA . PHE A 1 356 ? -4.836 13.700 17.323 1.00 91.88 356 PHE A CA 1
ATOM 2755 C C . PHE A 1 356 ? -4.004 12.565 17.929 1.00 91.88 356 PHE A C 1
ATOM 2757 O O . PHE A 1 356 ? -2.814 12.768 18.186 1.00 91.88 356 PHE A O 1
ATOM 2764 N N . HIS A 1 357 ? -4.599 11.389 18.154 1.00 89.31 357 HIS A N 1
ATOM 2765 C CA . HIS A 1 357 ? -3.844 10.212 18.553 1.00 89.31 357 HIS A CA 1
ATOM 2766 C C . HIS A 1 357 ? -2.841 9.858 17.441 1.00 89.31 357 HIS A C 1
ATOM 2768 O O . HIS A 1 357 ? -3.210 9.857 16.259 1.00 89.31 357 HIS A O 1
ATOM 2774 N N . PRO A 1 358 ? -1.569 9.567 17.773 1.00 83.38 358 PRO A N 1
ATOM 2775 C CA . PRO A 1 358 ? -0.594 9.127 16.784 1.00 83.38 358 PRO A CA 1
ATOM 2776 C C . PRO A 1 358 ? -1.123 7.938 15.970 1.00 83.38 358 PRO A C 1
ATOM 2778 O O . PRO A 1 358 ? -1.658 6.986 16.528 1.00 83.38 358 PRO A O 1
ATOM 2781 N N . GLY A 1 359 ? -0.995 8.010 14.644 1.00 81.62 359 GLY A N 1
ATOM 2782 C CA . GLY A 1 359 ? -1.461 6.965 13.726 1.00 81.62 359 GLY A CA 1
ATOM 2783 C C . GLY A 1 359 ? -2.920 7.086 13.268 1.00 81.62 359 GLY A C 1
ATOM 2784 O O . GLY A 1 359 ? -3.240 6.531 12.225 1.00 81.62 359 GLY A O 1
ATOM 2785 N N . GLN A 1 360 ? -3.776 7.865 13.945 1.00 87.06 360 GLN A N 1
ATOM 2786 C CA . GLN A 1 360 ? -5.208 7.909 13.613 1.00 87.06 360 GLN A CA 1
ATOM 2787 C C . GLN A 1 360 ? -5.501 8.647 12.299 1.00 87.06 360 GLN A C 1
ATOM 2789 O O . GLN A 1 360 ? -6.139 8.125 11.387 1.00 87.06 360 GLN A O 1
ATOM 2794 N N . PHE A 1 361 ? -5.024 9.889 12.190 1.00 88.94 361 PHE A N 1
ATOM 2795 C CA . PHE A 1 361 ? -5.146 10.693 10.979 1.00 88.94 361 PHE A CA 1
ATOM 2796 C C . PHE A 1 361 ? -3.800 11.320 10.618 1.00 88.94 361 PHE A C 1
ATOM 2798 O O . PHE A 1 361 ? -3.159 11.946 11.467 1.00 88.94 361 PHE A O 1
ATOM 2805 N N . PRO A 1 362 ? -3.377 11.250 9.343 1.00 85.06 362 PRO A N 1
ATOM 2806 C CA . PRO A 1 362 ? -2.244 12.035 8.879 1.00 85.06 362 PRO A CA 1
ATOM 2807 C C . PRO A 1 362 ? -2.518 13.536 9.046 1.00 85.06 362 PRO A C 1
ATOM 2809 O O . PRO A 1 362 ? -3.622 14.005 8.765 1.00 85.06 362 PRO A O 1
ATOM 2812 N N . VAL A 1 363 ? -1.494 14.314 9.409 1.00 86.00 363 VAL A N 1
ATOM 2813 C CA . VAL A 1 363 ? -1.605 15.773 9.633 1.00 86.00 363 VAL A CA 1
ATOM 2814 C C . VAL A 1 363 ? -2.247 16.488 8.438 1.00 86.00 363 VAL A C 1
ATOM 2816 O O . VAL A 1 363 ? -3.126 17.327 8.612 1.00 86.00 363 VAL A O 1
ATOM 2819 N N . VAL A 1 364 ? -1.885 16.092 7.213 1.00 83.00 364 VAL A N 1
ATOM 2820 C CA . VAL A 1 364 ? -2.454 16.645 5.971 1.00 83.00 364 VAL A CA 1
ATOM 2821 C C . VAL A 1 364 ? -3.973 16.460 5.869 1.00 83.00 364 VAL A C 1
ATOM 2823 O O . VAL A 1 364 ? -4.659 17.315 5.310 1.00 83.00 364 VAL A O 1
ATOM 2826 N N . ILE A 1 365 ? -4.520 15.373 6.418 1.00 88.75 365 ILE A N 1
ATOM 2827 C CA . ILE A 1 365 ? -5.962 15.107 6.420 1.00 88.75 365 ILE A CA 1
ATOM 2828 C C . ILE A 1 365 ? -6.670 16.044 7.392 1.00 88.75 365 ILE A C 1
ATOM 2830 O O . ILE A 1 365 ? -7.670 16.653 7.018 1.00 88.75 365 ILE A O 1
ATOM 2834 N N . ILE A 1 366 ? -6.115 16.229 8.591 1.00 91.62 366 ILE A N 1
ATOM 2835 C CA . ILE A 1 366 ? -6.664 17.145 9.597 1.00 91.62 366 ILE A CA 1
ATOM 2836 C C . ILE A 1 366 ? -6.637 18.589 9.068 1.00 91.62 366 ILE A C 1
ATOM 2838 O O . ILE A 1 366 ? -7.635 19.302 9.168 1.00 91.62 366 ILE A O 1
ATOM 2842 N N . THR A 1 367 ? -5.545 19.010 8.421 1.00 89.06 367 THR A N 1
ATOM 2843 C CA . THR A 1 367 ? -5.438 20.343 7.803 1.00 89.06 367 THR A CA 1
ATOM 2844 C C . THR A 1 367 ? -6.463 20.548 6.681 1.00 89.06 367 THR A C 1
ATOM 2846 O O . THR A 1 367 ? -7.091 21.606 6.610 1.00 89.06 367 THR A O 1
ATOM 2849 N N . LYS A 1 368 ? -6.682 19.541 5.820 1.00 87.56 368 LYS A N 1
ATOM 2850 C CA . LYS A 1 368 ? -7.714 19.583 4.763 1.00 87.56 368 LYS A CA 1
ATOM 2851 C C . LYS A 1 368 ? -9.135 19.610 5.334 1.00 87.56 368 LYS A C 1
ATOM 2853 O O . LYS A 1 368 ? -9.988 20.329 4.823 1.00 87.56 368 LYS A O 1
ATOM 2858 N N . ALA A 1 369 ? -9.396 18.859 6.401 1.00 90.88 369 ALA A N 1
ATOM 2859 C CA . ALA A 1 369 ? -10.684 18.899 7.083 1.00 90.88 369 ALA A CA 1
ATOM 2860 C C . ALA A 1 369 ? -10.938 20.283 7.704 1.00 90.88 369 ALA A C 1
ATOM 2862 O O . ALA A 1 369 ? -12.020 20.844 7.533 1.00 90.88 369 ALA A O 1
ATOM 2863 N N . LEU A 1 370 ? -9.925 20.876 8.345 1.00 90.69 370 LEU A N 1
ATOM 2864 C CA . LEU A 1 370 ? -9.997 22.216 8.931 1.00 90.69 370 LEU A CA 1
ATOM 2865 C C . LEU A 1 370 ? -10.250 23.305 7.884 1.00 90.69 370 LEU A C 1
ATOM 2867 O O . LEU A 1 370 ? -11.083 24.184 8.107 1.00 90.69 370 LEU A O 1
ATOM 2871 N N . SER A 1 371 ? -9.572 23.251 6.736 1.00 87.12 371 SER A N 1
ATOM 2872 C CA . SER A 1 371 ? -9.766 24.233 5.664 1.00 87.12 371 SER A CA 1
ATOM 2873 C C . SER A 1 371 ? -11.205 24.217 5.132 1.00 87.12 371 SER A C 1
ATOM 2875 O O . SER A 1 371 ? -11.809 25.278 4.954 1.00 87.12 371 SER A O 1
ATOM 2877 N N . LEU A 1 372 ? -11.799 23.029 4.968 1.00 85.00 372 LEU A N 1
ATOM 2878 C CA . LEU A 1 372 ? -13.196 22.879 4.560 1.00 85.00 372 LEU A CA 1
ATOM 2879 C C . LEU A 1 372 ? -14.168 23.342 5.653 1.00 85.00 372 LEU A C 1
ATOM 2881 O O . LEU A 1 372 ? -15.104 24.088 5.360 1.00 85.00 372 LEU A O 1
ATOM 2885 N N . PHE A 1 373 ? -13.933 22.932 6.902 1.00 85.50 373 PHE A N 1
ATOM 2886 C CA . PHE A 1 373 ? -14.784 23.270 8.043 1.00 85.50 373 PHE A CA 1
ATOM 2887 C C . PHE A 1 373 ? -14.859 24.790 8.255 1.00 85.50 373 PHE A C 1
ATOM 2889 O O . PHE A 1 373 ? -15.942 25.356 8.387 1.00 85.50 373 PHE A O 1
ATOM 2896 N N . CYS A 1 374 ? -13.717 25.475 8.155 1.00 81.50 374 CYS A N 1
ATOM 2897 C CA . CYS A 1 374 ? -13.623 26.934 8.228 1.00 81.50 374 CYS A CA 1
ATOM 2898 C C . CYS A 1 374 ? -14.009 27.654 6.925 1.00 81.50 374 CYS A C 1
ATOM 2900 O O . CYS A 1 374 ? -14.028 28.885 6.899 1.00 81.50 374 CYS A O 1
ATOM 2902 N N . ARG A 1 375 ? -14.271 26.921 5.829 1.00 79.12 375 ARG A N 1
ATOM 2903 C CA . ARG A 1 375 ? -14.449 27.464 4.467 1.00 79.12 375 ARG A CA 1
ATOM 2904 C C . ARG A 1 375 ? -13.306 28.396 4.037 1.00 79.12 375 ARG A C 1
ATOM 2906 O O . ARG A 1 375 ? -13.534 29.394 3.356 1.00 79.12 375 ARG A O 1
ATOM 2913 N N . SER A 1 376 ? -12.080 28.079 4.449 1.00 69.69 376 SER A N 1
ATOM 2914 C CA . SER A 1 376 ? -10.888 28.889 4.205 1.00 69.69 376 SER A CA 1
ATOM 2915 C C . SER A 1 376 ? -9.857 28.102 3.406 1.00 69.69 376 SER A C 1
ATOM 2917 O O . SER A 1 376 ? -9.351 27.086 3.868 1.00 69.69 376 SER A O 1
ATOM 2919 N N . THR A 1 377 ? -9.495 28.591 2.222 1.00 60.56 377 THR A N 1
ATOM 2920 C CA . THR A 1 377 ? -8.505 27.953 1.337 1.00 60.56 377 THR A CA 1
ATOM 2921 C C . THR A 1 377 ? -7.053 28.296 1.683 1.00 60.56 377 THR A C 1
ATOM 2923 O O . THR A 1 377 ? -6.147 27.801 1.029 1.00 60.56 377 THR A O 1
ATOM 2926 N N . THR A 1 378 ? -6.793 29.139 2.688 1.00 55.25 378 THR A N 1
ATOM 2927 C CA . THR A 1 378 ? -5.436 29.639 2.994 1.00 55.25 378 THR A CA 1
ATOM 2928 C C . THR A 1 378 ? -4.563 28.678 3.806 1.00 55.25 378 THR A C 1
ATOM 2930 O O . THR A 1 378 ? -3.370 28.928 3.944 1.00 55.25 378 THR A O 1
ATOM 2933 N N . LEU A 1 379 ? -5.129 27.596 4.351 1.00 58.84 379 LEU A N 1
ATOM 2934 C CA . LEU A 1 379 ? -4.424 26.684 5.264 1.00 58.84 379 LEU A CA 1
ATOM 2935 C C . LEU A 1 379 ? -3.842 25.433 4.590 1.00 58.84 379 LEU A C 1
ATOM 2937 O O . LEU A 1 379 ? -3.064 24.727 5.222 1.00 58.84 379 LEU A O 1
ATOM 2941 N N . SER A 1 380 ? -4.189 25.138 3.333 1.00 55.34 380 SER A N 1
ATOM 2942 C CA . SER A 1 380 ? -3.819 23.869 2.685 1.00 55.34 380 SER A CA 1
ATOM 2943 C C . SER A 1 380 ? -2.317 23.685 2.442 1.00 55.34 380 SER A C 1
ATOM 2945 O O . SER A 1 380 ? -1.879 22.543 2.338 1.00 55.34 380 SER A O 1
ATOM 2947 N N . ASP A 1 381 ? -1.539 24.772 2.406 1.00 53.12 381 ASP A N 1
ATOM 2948 C CA . ASP A 1 381 ? -0.110 24.750 2.049 1.00 53.12 381 ASP A CA 1
ATOM 2949 C C . ASP A 1 381 ? 0.838 25.055 3.224 1.00 53.12 381 ASP A C 1
ATOM 2951 O O . ASP A 1 381 ? 2.051 25.160 3.035 1.00 53.12 381 ASP A O 1
ATOM 2955 N N . VAL A 1 382 ? 0.318 25.203 4.450 1.00 61.06 382 VAL A N 1
ATOM 2956 C CA . VAL A 1 382 ? 1.140 25.516 5.629 1.00 61.06 382 VAL A CA 1
ATOM 2957 C C . VAL A 1 382 ? 1.441 24.241 6.417 1.00 61.06 382 VAL A C 1
ATOM 2959 O O . VAL A 1 382 ? 0.537 23.607 6.960 1.00 61.06 382 VAL A O 1
ATOM 2962 N N . ASN A 1 383 ? 2.726 23.896 6.541 1.00 65.94 383 ASN A N 1
ATOM 2963 C CA . ASN A 1 383 ? 3.192 22.849 7.454 1.00 65.94 383 ASN A CA 1
ATOM 2964 C C . ASN A 1 383 ? 3.051 23.331 8.906 1.00 65.94 383 ASN A C 1
ATOM 2966 O O . ASN A 1 383 ? 3.950 23.966 9.458 1.00 65.94 383 ASN A O 1
ATOM 2970 N N . LEU A 1 384 ? 1.896 23.063 9.512 1.00 73.88 384 LEU A N 1
ATOM 2971 C CA . LEU A 1 384 ? 1.624 23.345 10.921 1.00 73.88 384 LEU A CA 1
ATOM 2972 C C . LEU A 1 384 ? 2.112 22.191 11.804 1.00 73.88 384 LEU A C 1
ATOM 2974 O O . LEU A 1 384 ? 2.019 21.023 11.424 1.00 73.88 384 LEU A O 1
ATOM 2978 N N . SER A 1 385 ? 2.594 22.508 13.009 1.00 80.62 385 SER A N 1
ATOM 2979 C CA . SER A 1 385 ? 2.830 21.479 14.024 1.00 80.62 385 SER A CA 1
ATOM 2980 C C . SER A 1 385 ? 1.500 20.894 14.507 1.00 80.62 385 SER A C 1
ATOM 2982 O O . SER A 1 385 ? 0.477 21.582 14.525 1.00 80.62 385 SER A O 1
ATOM 2984 N N . LEU A 1 386 ? 1.519 19.636 14.961 1.00 84.25 386 LEU A N 1
ATOM 2985 C CA . LEU A 1 386 ? 0.323 18.953 15.465 1.00 84.25 386 LEU A CA 1
ATOM 2986 C C . LEU A 1 386 ? -0.342 19.717 16.626 1.00 84.25 386 LEU A C 1
ATOM 2988 O O . LEU A 1 386 ? -1.565 19.791 16.694 1.00 84.25 386 LEU A O 1
ATOM 2992 N N . SER A 1 387 ? 0.457 20.334 17.503 1.00 86.00 387 SER A N 1
ATOM 2993 C CA . SER A 1 387 ? -0.033 21.150 18.621 1.00 86.00 387 SER A CA 1
ATOM 2994 C C . SER A 1 387 ? -0.778 22.402 18.157 1.00 86.00 387 SER A C 1
ATOM 2996 O O . SER A 1 387 ? -1.894 22.652 18.599 1.00 86.00 387 SER A O 1
ATOM 2998 N N . VAL A 1 388 ? -0.202 23.152 17.214 1.00 87.19 388 VAL A N 1
ATOM 2999 C CA . VAL A 1 388 ? -0.832 24.359 16.663 1.00 87.19 388 VAL A CA 1
ATOM 3000 C C . VAL A 1 388 ? -2.095 23.992 15.891 1.00 87.19 388 VAL A C 1
ATOM 3002 O O . VAL A 1 388 ? -3.101 24.693 15.980 1.00 87.19 388 VAL A O 1
ATOM 3005 N N . LEU A 1 389 ? -2.068 22.878 15.158 1.00 88.62 389 LEU A N 1
ATOM 3006 C CA . LEU A 1 389 ? -3.236 22.384 14.441 1.00 88.62 389 LEU A CA 1
ATOM 3007 C C . LEU A 1 389 ? -4.364 21.993 15.405 1.00 88.62 389 LEU A C 1
ATOM 3009 O O . LEU A 1 389 ? -5.517 22.339 15.159 1.00 88.62 389 LEU A O 1
ATOM 3013 N N . LYS A 1 390 ? -4.033 21.346 16.530 1.00 92.00 390 LYS A N 1
ATOM 3014 C CA . LYS A 1 390 ? -4.993 21.023 17.593 1.00 92.00 390 LYS A CA 1
ATOM 3015 C C . LYS A 1 390 ? -5.674 22.271 18.143 1.00 92.00 390 LYS A C 1
ATOM 3017 O O . LYS A 1 390 ? -6.903 22.301 18.218 1.00 92.00 390 LYS A O 1
ATOM 3022 N N . ASP A 1 391 ? -4.905 23.311 18.451 1.00 90.75 391 ASP A N 1
ATOM 3023 C CA . ASP A 1 391 ? -5.449 24.576 18.952 1.00 90.75 391 ASP A CA 1
ATOM 3024 C C . ASP A 1 391 ? -6.363 25.249 17.917 1.00 90.75 391 ASP A C 1
ATOM 3026 O O . ASP A 1 391 ? -7.464 25.692 18.249 1.00 90.75 391 ASP A O 1
ATOM 3030 N N . GLN A 1 392 ? -5.955 25.276 16.643 1.00 90.38 392 GLN A N 1
ATOM 3031 C CA . GLN A 1 392 ? -6.766 25.854 15.567 1.00 90.38 392 GLN A CA 1
ATOM 3032 C C . GLN A 1 392 ? -8.085 25.106 15.358 1.00 90.38 392 GLN A C 1
ATOM 3034 O O . GLN A 1 392 ? -9.121 25.746 15.179 1.00 90.38 392 GLN A O 1
ATOM 3039 N N . VAL A 1 393 ? -8.067 23.772 15.415 1.00 93.19 393 VAL A N 1
ATOM 3040 C CA . VAL A 1 393 ? -9.286 22.956 15.343 1.00 93.19 393 VAL A CA 1
ATOM 3041 C C . VAL A 1 393 ? -10.202 23.261 16.527 1.00 93.19 393 VAL A C 1
ATOM 3043 O O . VAL A 1 393 ? -11.392 23.486 16.323 1.00 93.19 393 VAL A O 1
ATOM 3046 N N . CYS A 1 394 ? -9.662 23.353 17.746 1.00 92.25 394 CYS A N 1
ATOM 3047 C CA . CYS A 1 394 ? -10.460 23.688 18.927 1.00 92.25 394 CYS A CA 1
ATOM 3048 C C . CYS A 1 394 ? -11.146 25.053 18.777 1.00 92.25 394 CYS A C 1
ATOM 3050 O O . CYS A 1 394 ? -12.343 25.169 19.024 1.00 92.25 394 CYS A O 1
ATOM 3052 N N . VAL A 1 395 ? -10.420 26.073 18.311 1.00 92.19 395 VAL A N 1
ATOM 3053 C CA . VAL A 1 395 ? -10.977 27.415 18.064 1.00 92.19 395 VAL A CA 1
ATOM 3054 C C . VAL A 1 395 ? -12.033 27.403 16.954 1.00 92.19 395 VAL A C 1
ATOM 3056 O O . VAL A 1 395 ? -13.041 28.108 17.056 1.00 92.19 395 VAL A O 1
ATOM 3059 N N . ALA A 1 396 ? -11.823 26.614 15.900 1.00 91.56 396 ALA A N 1
ATOM 3060 C CA . ALA A 1 396 ? -12.755 26.504 14.784 1.00 91.56 396 ALA A CA 1
ATOM 3061 C C . ALA A 1 396 ? -14.080 25.861 15.212 1.00 91.56 396 ALA A C 1
ATOM 3063 O O . ALA A 1 396 ? -15.144 26.423 14.951 1.00 91.56 396 ALA A O 1
ATOM 3064 N N . VAL A 1 397 ? -14.017 24.727 15.915 1.00 93.25 397 VAL A N 1
ATOM 3065 C CA . VAL A 1 397 ? -15.209 24.036 16.423 1.00 93.25 397 VAL A CA 1
ATOM 3066 C C . VAL A 1 397 ? -15.944 24.913 17.438 1.00 93.25 397 VAL A C 1
ATOM 3068 O O . VAL A 1 397 ? -17.150 25.092 17.321 1.00 93.25 397 VAL A O 1
ATOM 3071 N N . GLU A 1 398 ? -15.226 25.566 18.353 1.00 91.38 398 GLU A N 1
ATOM 3072 C CA . GLU A 1 398 ? -15.798 26.500 19.334 1.00 91.38 398 GLU A CA 1
ATOM 3073 C C . GLU A 1 398 ? -16.498 27.702 18.673 1.00 91.38 398 GLU A C 1
ATOM 3075 O O . GLU A 1 398 ? -17.525 28.203 19.137 1.00 91.38 398 GLU A O 1
ATOM 3080 N N . THR A 1 399 ? -15.954 28.188 17.558 1.00 90.62 399 THR A N 1
ATOM 3081 C CA . THR A 1 399 ? -16.595 29.235 16.754 1.00 90.62 399 THR A CA 1
ATOM 3082 C C . THR A 1 399 ? -17.900 28.750 16.129 1.00 90.62 399 THR A C 1
ATOM 3084 O O . THR A 1 399 ? -18.869 29.514 16.099 1.00 90.62 399 THR A O 1
ATOM 3087 N N . GLU A 1 400 ? -17.947 27.503 15.656 1.00 90.44 400 GLU A N 1
ATOM 3088 C CA . GLU A 1 400 ? -19.162 26.919 15.082 1.00 90.44 400 GLU A CA 1
ATOM 3089 C C . GLU A 1 400 ? -20.219 26.634 16.161 1.00 90.44 400 GLU A C 1
ATOM 3091 O O . GLU A 1 400 ? -21.370 27.016 15.965 1.00 90.44 400 GLU A O 1
ATOM 3096 N N . ILE A 1 401 ? -19.828 26.127 17.338 1.00 90.94 401 ILE A N 1
ATOM 3097 C CA . ILE A 1 401 ? -20.720 25.974 18.505 1.00 90.94 401 ILE A CA 1
ATOM 3098 C C . ILE A 1 401 ? -21.370 27.320 18.841 1.00 90.94 401 ILE A C 1
ATOM 3100 O O . ILE A 1 401 ? -22.592 27.432 18.900 1.00 90.94 401 ILE A O 1
ATOM 3104 N N . ARG A 1 402 ? -20.573 28.390 18.965 1.00 88.56 402 ARG A N 1
ATOM 3105 C CA . ARG A 1 402 ? -21.086 29.745 19.243 1.00 88.56 402 ARG A CA 1
ATOM 3106 C C . ARG A 1 402 ? -22.007 30.276 18.142 1.00 88.56 402 ARG A C 1
ATOM 3108 O O . ARG A 1 402 ? -22.853 31.128 18.408 1.00 88.56 402 ARG A O 1
ATOM 3115 N N . LYS A 1 403 ? -21.814 29.844 16.895 1.00 87.94 403 LYS A N 1
ATOM 3116 C CA . LYS A 1 403 ? -22.644 30.242 15.754 1.00 87.94 403 LYS A CA 1
ATOM 3117 C C . LYS A 1 403 ? -23.981 29.502 15.743 1.00 87.94 403 LYS A C 1
ATOM 3119 O O . LYS A 1 403 ? -24.985 30.150 15.457 1.00 87.94 403 LYS A O 1
ATOM 3124 N N . GLU A 1 404 ? -23.989 28.210 16.063 1.00 86.50 404 GLU A N 1
ATOM 3125 C CA . GLU A 1 404 ? -25.200 27.383 16.165 1.00 86.50 404 GLU A CA 1
ATOM 3126 C C . GLU A 1 404 ? -26.005 27.683 17.440 1.00 86.50 404 GLU A C 1
ATOM 3128 O O . GLU A 1 404 ? -27.229 27.681 17.395 1.00 86.50 404 GLU A O 1
ATOM 3133 N N . ALA A 1 405 ? -25.344 28.062 18.537 1.00 85.88 405 ALA A N 1
ATOM 3134 C CA . ALA A 1 405 ? -25.982 28.430 19.804 1.00 85.88 405 ALA A CA 1
ATOM 3135 C C . ALA A 1 405 ? -26.742 29.776 19.774 1.00 85.88 405 ALA A C 1
ATOM 3137 O O . ALA A 1 405 ? -27.306 30.197 20.786 1.00 85.88 405 ALA A O 1
ATOM 3138 N N . LYS A 1 406 ? -26.724 30.516 18.656 1.00 72.44 406 LYS A N 1
ATOM 3139 C CA . LYS A 1 406 ? -27.281 31.875 18.613 1.00 72.44 406 LYS A CA 1
ATOM 3140 C C . LYS A 1 406 ? -28.793 31.888 18.885 1.00 72.44 406 LYS A C 1
ATOM 3142 O O . LYS A 1 406 ? -29.563 31.318 18.124 1.00 72.44 406 LYS A O 1
ATOM 3147 N N . GLU A 1 407 ? -29.153 32.678 19.906 1.00 57.97 407 GLU A N 1
ATOM 3148 C CA . GLU A 1 407 ? -30.495 33.068 20.395 1.00 57.97 407 GLU A CA 1
ATOM 3149 C C . GLU A 1 407 ? -31.145 32.212 21.505 1.00 57.97 407 GLU A C 1
ATOM 3151 O O . GLU A 1 407 ? -32.227 32.579 21.962 1.00 57.97 407 GLU A O 1
ATOM 3156 N N . CYS A 1 408 ? -30.477 31.184 22.045 1.00 63.06 408 CYS A N 1
ATOM 3157 C CA . CYS A 1 408 ? -30.977 30.420 23.202 1.00 63.06 408 CYS A CA 1
ATOM 3158 C C . CYS A 1 408 ? -30.027 30.486 24.409 1.00 63.06 408 CYS A C 1
ATOM 3160 O O . CYS A 1 408 ? -28.815 30.338 24.268 1.00 63.06 408 CYS A O 1
ATOM 3162 N N . GLU A 1 409 ? -30.582 30.665 25.612 1.00 73.69 409 GLU A N 1
ATOM 3163 C CA . GLU A 1 409 ? -29.917 30.232 26.846 1.00 73.69 409 GLU A CA 1
ATOM 3164 C C . GLU A 1 409 ? -29.976 28.701 26.862 1.00 73.69 409 GLU A C 1
ATOM 3166 O O . GLU A 1 409 ? -31.032 28.131 27.126 1.00 73.69 409 GLU A O 1
ATOM 3171 N N . LEU A 1 410 ? -28.878 28.050 26.478 1.00 80.69 410 LEU A N 1
ATOM 3172 C CA . LEU A 1 410 ? -28.769 26.593 26.508 1.00 80.69 410 LEU A CA 1
ATOM 3173 C C . LEU A 1 410 ? -28.506 26.133 27.944 1.00 80.69 410 LEU A C 1
ATOM 3175 O O . LEU A 1 410 ? -27.709 26.745 28.659 1.00 80.69 410 LEU A O 1
ATOM 3179 N N . SER A 1 411 ? -29.157 25.048 28.350 1.00 84.88 411 SER A N 1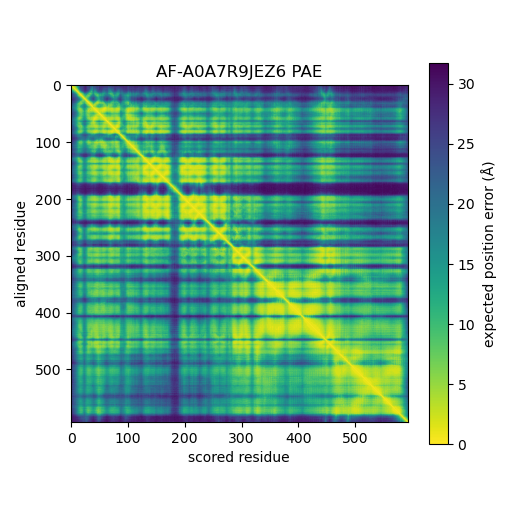
ATOM 3180 C CA . SER A 1 411 ? -28.732 24.279 29.521 1.00 84.88 411 SER A CA 1
ATOM 3181 C C . SER A 1 411 ? -27.367 23.620 29.284 1.00 84.88 411 SER A C 1
ATOM 3183 O O . SER A 1 411 ? -26.912 23.501 28.144 1.00 84.88 411 SER A O 1
ATOM 3185 N N . ASP A 1 412 ? -26.709 23.182 30.360 1.00 83.06 412 ASP A N 1
ATOM 3186 C CA . ASP A 1 412 ? -25.414 22.496 30.265 1.00 83.06 412 ASP A CA 1
ATOM 3187 C C . ASP A 1 412 ? -25.511 21.223 29.398 1.00 83.06 412 ASP A C 1
ATOM 3189 O O . ASP A 1 412 ? -24.618 20.970 28.592 1.00 83.06 412 ASP A O 1
ATOM 3193 N N . ASP A 1 413 ? -26.618 20.478 29.494 1.00 85.00 413 ASP A N 1
ATOM 3194 C CA . ASP A 1 413 ? -26.856 19.264 28.700 1.00 85.00 413 ASP A CA 1
ATOM 3195 C C . ASP A 1 413 ? -27.060 19.594 27.211 1.00 85.00 413 ASP A C 1
ATOM 3197 O O . ASP A 1 413 ? -26.399 19.021 26.348 1.00 85.00 413 ASP A O 1
ATOM 3201 N N . GLU A 1 414 ? -27.888 20.597 26.891 1.00 86.00 414 GLU A N 1
ATOM 3202 C CA . GLU A 1 414 ? -28.085 21.047 25.503 1.00 86.00 414 GLU A CA 1
ATOM 3203 C C . GLU A 1 414 ? -26.792 21.605 24.889 1.00 86.00 414 GLU A C 1
ATOM 3205 O O . GLU A 1 414 ? -26.553 21.473 23.685 1.00 86.00 414 GLU A O 1
ATOM 3210 N N . TYR A 1 415 ? -25.941 22.233 25.706 1.00 87.00 415 TYR A N 1
ATOM 3211 C CA . TYR A 1 415 ? -24.623 22.679 25.272 1.00 87.00 415 TYR A CA 1
ATOM 3212 C C . TYR A 1 415 ? -23.698 21.496 24.962 1.00 87.00 415 TYR A C 1
ATOM 3214 O O . TYR A 1 415 ? -22.987 21.539 23.956 1.00 87.00 415 TYR A O 1
ATOM 3222 N N . LEU A 1 416 ? -23.695 20.452 25.798 1.00 87.12 416 LEU A N 1
ATOM 3223 C CA . LEU A 1 416 ? -22.894 19.247 25.571 1.00 87.12 416 LEU A CA 1
ATOM 3224 C C . LEU A 1 416 ? -23.330 18.513 24.299 1.00 87.12 416 LEU A C 1
ATOM 3226 O O . LEU A 1 416 ? -22.463 18.196 23.483 1.00 87.12 416 LEU A O 1
ATOM 3230 N N . ASP A 1 417 ? -24.635 18.350 24.075 1.00 88.00 417 ASP A N 1
ATOM 3231 C CA . ASP A 1 417 ? -25.188 17.741 22.857 1.00 88.00 417 ASP A CA 1
ATOM 3232 C C . ASP A 1 417 ? -24.809 18.543 21.601 1.00 88.00 417 ASP A C 1
ATOM 3234 O O . ASP A 1 417 ? -24.417 17.994 20.563 1.00 88.00 417 ASP A O 1
ATOM 3238 N N . LEU A 1 418 ? -24.887 19.878 21.683 1.00 89.38 418 LEU A N 1
ATOM 3239 C CA . LEU A 1 418 ? -24.474 20.753 20.589 1.00 89.38 418 LEU A CA 1
ATOM 3240 C C . LEU A 1 418 ? -22.967 20.645 20.325 1.00 89.38 418 LEU A C 1
ATOM 3242 O O . LEU A 1 418 ? -22.544 20.548 19.169 1.00 89.38 418 LEU A O 1
ATOM 3246 N N . ALA A 1 419 ? -22.156 20.647 21.382 1.00 89.88 419 ALA A N 1
ATOM 3247 C CA . ALA A 1 419 ? -20.713 20.503 21.275 1.00 89.88 419 ALA A CA 1
ATOM 3248 C C . ALA A 1 419 ? -20.337 19.155 20.647 1.00 89.88 419 ALA A C 1
ATOM 3250 O O . ALA A 1 419 ? -19.513 19.125 19.730 1.00 89.88 419 ALA A O 1
ATOM 3251 N N . GLU A 1 420 ? -20.964 18.061 21.083 1.00 90.75 420 GLU A N 1
ATOM 3252 C CA . GLU A 1 420 ? -20.788 16.733 20.499 1.00 90.75 420 GLU A CA 1
ATOM 3253 C C . GLU A 1 420 ? -21.139 16.738 19.009 1.00 90.75 420 GLU A C 1
ATOM 3255 O O . GLU A 1 420 ? -20.335 16.299 18.189 1.00 90.75 420 GLU A O 1
ATOM 3260 N N . SER A 1 421 ? -22.280 17.321 18.633 1.00 90.75 421 SER A N 1
ATOM 3261 C CA . SER A 1 421 ? -22.701 17.446 17.234 1.00 90.75 421 SER A CA 1
ATOM 3262 C C . SER A 1 421 ? -21.679 18.205 16.379 1.00 90.75 421 SER A C 1
ATOM 3264 O O . SER A 1 421 ? -21.322 17.757 15.284 1.00 90.75 421 SER A O 1
ATOM 3266 N N . CYS A 1 422 ? -21.147 19.333 16.860 1.00 91.81 422 CYS A N 1
ATOM 3267 C CA . CYS A 1 422 ? -20.126 20.095 16.136 1.00 91.81 422 CYS A CA 1
ATOM 3268 C C . CYS A 1 422 ? -18.802 19.319 16.002 1.00 91.81 422 CYS A C 1
ATOM 3270 O O . CYS A 1 422 ? -18.199 19.321 14.923 1.00 91.81 422 CYS A O 1
ATOM 3272 N N . TRP A 1 423 ? -18.365 18.622 17.055 1.00 93.56 423 TRP A N 1
ATOM 3273 C CA . TRP A 1 423 ? -17.178 17.764 17.003 1.00 93.56 423 TRP A CA 1
ATOM 3274 C C . TRP A 1 423 ? -17.368 16.562 16.070 1.00 93.56 423 TRP A C 1
ATOM 3276 O O . TRP A 1 423 ? -16.482 16.276 15.263 1.00 93.56 423 TRP A O 1
ATOM 3286 N N . ALA A 1 424 ? -18.541 15.927 16.091 1.00 92.31 424 ALA A N 1
ATOM 3287 C CA . ALA A 1 424 ? -18.905 14.836 15.194 1.00 92.31 424 ALA A CA 1
ATOM 3288 C C . ALA A 1 424 ? -18.886 15.277 13.722 1.00 92.31 424 ALA A C 1
ATOM 3290 O O . ALA A 1 424 ? -18.382 14.550 12.865 1.00 92.31 424 ALA A O 1
ATOM 3291 N N . LYS A 1 425 ? -19.366 16.493 13.410 1.00 91.62 425 LYS A N 1
ATOM 3292 C CA . LYS A 1 425 ? -19.276 17.072 12.054 1.00 91.62 425 LYS A CA 1
ATOM 3293 C C . LYS A 1 425 ? -17.822 17.204 11.600 1.00 91.62 425 LYS A C 1
ATOM 3295 O O . LYS A 1 425 ? -17.498 16.819 10.478 1.00 91.62 425 LYS A O 1
ATOM 3300 N N . PHE A 1 426 ? -16.944 17.728 12.459 1.00 93.56 426 PHE A N 1
ATOM 3301 C CA . PHE A 1 426 ? -15.522 17.853 12.137 1.00 93.56 426 PHE A CA 1
ATOM 3302 C C . PHE A 1 426 ? -14.853 16.481 11.958 1.00 93.56 426 PHE A C 1
ATOM 3304 O O . PHE A 1 426 ? -14.152 16.258 10.970 1.00 93.56 426 PHE A O 1
ATOM 3311 N N . TYR A 1 427 ? -15.126 15.535 12.859 1.00 94.19 427 TYR A N 1
ATOM 3312 C CA . TYR A 1 427 ? -14.654 14.154 12.763 1.00 94.19 427 TYR A CA 1
ATOM 3313 C C . TYR A 1 427 ? -15.080 13.484 11.450 1.00 94.19 427 TYR A C 1
ATOM 3315 O O . TYR A 1 427 ? -14.244 12.927 10.738 1.00 94.19 427 TYR A O 1
ATOM 3323 N N . ALA A 1 428 ? -16.351 13.615 11.065 1.00 92.38 428 ALA A N 1
ATOM 3324 C CA . ALA A 1 428 ? -16.862 13.072 9.812 1.00 92.38 428 ALA A CA 1
ATOM 3325 C C . ALA A 1 428 ? -16.131 13.650 8.584 1.00 92.38 428 ALA A C 1
ATOM 3327 O O . ALA A 1 428 ? -15.875 12.924 7.619 1.00 92.38 428 ALA A O 1
ATOM 3328 N N . CYS A 1 429 ? -15.730 14.929 8.618 1.00 91.69 429 CYS A N 1
ATOM 3329 C CA . CYS A 1 429 ? -14.870 15.509 7.584 1.00 91.69 429 CYS A CA 1
ATOM 3330 C C . CYS A 1 429 ? -13.491 14.830 7.536 1.00 91.69 429 CYS A C 1
ATOM 3332 O O . CYS A 1 429 ? -13.031 14.485 6.444 1.00 91.69 429 CYS A O 1
ATOM 3334 N N . CYS A 1 430 ? -12.848 14.598 8.686 1.00 93.06 430 CYS A N 1
ATOM 3335 C CA . CYS A 1 430 ? -11.578 13.867 8.759 1.00 93.06 430 CYS A CA 1
ATOM 3336 C C . CYS A 1 430 ? -11.705 12.457 8.164 1.00 93.06 430 CYS A C 1
ATOM 3338 O O . CYS A 1 430 ? -10.909 12.090 7.299 1.00 93.06 430 CYS A O 1
ATOM 3340 N N . VAL A 1 431 ? -12.738 11.701 8.554 1.00 92.06 431 VAL A N 1
ATOM 3341 C CA . VAL A 1 431 ? -13.009 10.345 8.041 1.00 92.06 431 VAL A CA 1
ATOM 3342 C C . VAL A 1 431 ? -13.217 10.359 6.528 1.00 92.06 431 VAL A C 1
ATOM 3344 O O . VAL A 1 431 ? -12.641 9.538 5.816 1.00 92.06 431 VAL A O 1
ATOM 3347 N N . HIS A 1 432 ? -13.989 11.312 6.001 1.00 88.75 432 HIS A N 1
ATOM 3348 C CA . HIS A 1 432 ? -14.240 11.416 4.564 1.00 88.75 432 HIS A CA 1
ATOM 3349 C C . HIS A 1 432 ? -12.951 11.643 3.759 1.00 88.75 432 HIS A C 1
ATOM 3351 O O . HIS A 1 432 ? -12.685 10.929 2.787 1.00 88.75 432 HIS A O 1
ATOM 3357 N N . TYR A 1 433 ? -12.120 12.601 4.179 1.00 88.50 433 TYR A N 1
ATOM 3358 C CA . TYR A 1 433 ? -10.839 12.861 3.521 1.00 88.50 433 TYR A CA 1
ATOM 3359 C C . TYR A 1 433 ? -9.855 11.709 3.694 1.00 88.50 433 TYR A C 1
ATOM 3361 O O . TYR A 1 433 ? -9.121 11.398 2.755 1.00 88.50 433 TYR A O 1
ATOM 3369 N N . HIS A 1 434 ? -9.860 11.054 4.854 1.00 89.44 434 HIS A N 1
ATOM 3370 C CA . HIS A 1 434 ? -9.053 9.869 5.083 1.00 89.44 434 HIS A CA 1
ATOM 3371 C C . HIS A 1 434 ? -9.448 8.742 4.123 1.00 89.44 434 HIS A C 1
ATOM 3373 O O . HIS A 1 434 ? -8.590 8.255 3.399 1.00 89.44 434 HIS A O 1
ATOM 3379 N N . ARG A 1 435 ? -10.739 8.404 3.993 1.00 87.44 435 ARG A N 1
ATOM 3380 C CA . ARG A 1 435 ? -11.217 7.388 3.032 1.00 87.44 435 ARG A CA 1
ATOM 3381 C C . ARG A 1 435 ? -10.798 7.705 1.596 1.00 87.44 435 ARG A C 1
ATOM 3383 O O . ARG A 1 435 ? -10.336 6.824 0.877 1.00 87.44 435 ARG A O 1
ATOM 3390 N N . ALA A 1 436 ? -10.907 8.967 1.178 1.00 85.12 436 ALA A N 1
ATOM 3391 C CA . ALA A 1 436 ? -10.446 9.394 -0.143 1.00 85.12 436 ALA A CA 1
ATOM 3392 C C . ALA A 1 436 ? -8.919 9.262 -0.311 1.00 85.12 436 ALA A C 1
ATOM 3394 O O . ALA A 1 436 ? -8.439 8.926 -1.394 1.00 85.12 436 ALA A O 1
ATOM 3395 N N . ALA A 1 437 ? -8.156 9.514 0.753 1.00 82.44 437 ALA A N 1
ATOM 3396 C CA . ALA A 1 437 ? -6.707 9.365 0.789 1.00 82.44 437 ALA A CA 1
ATOM 3397 C C . ALA A 1 437 ? -6.235 7.904 0.878 1.00 82.44 437 ALA A C 1
ATOM 3399 O O . ALA A 1 437 ? -5.110 7.621 0.459 1.00 82.44 437 ALA A O 1
ATOM 3400 N N . SER A 1 438 ? -7.086 7.009 1.389 1.00 84.81 438 SER A N 1
ATOM 3401 C CA . SER A 1 438 ? -6.837 5.573 1.556 1.00 84.81 438 SER A CA 1
ATOM 3402 C C . SER A 1 438 ? -7.154 4.735 0.322 1.00 84.81 438 SER A C 1
ATOM 3404 O O . SER A 1 438 ? -6.893 3.536 0.337 1.00 84.81 438 SER A O 1
ATOM 3406 N N . LYS A 1 439 ? -7.685 5.343 -0.748 1.00 83.50 439 LYS A N 1
ATOM 3407 C CA . LYS A 1 439 ? -7.927 4.637 -2.010 1.00 83.50 439 LYS A CA 1
ATOM 3408 C C . LYS A 1 439 ? -6.623 4.019 -2.536 1.00 83.50 439 LYS A C 1
ATOM 3410 O O . LYS A 1 439 ? -5.615 4.739 -2.582 1.00 83.50 439 LYS A O 1
ATOM 3415 N N . PRO A 1 440 ? -6.639 2.731 -2.920 1.00 82.81 440 PRO A N 1
ATOM 3416 C CA . PRO A 1 440 ? -5.467 2.031 -3.414 1.00 82.81 440 PRO A CA 1
ATOM 3417 C C . PRO A 1 440 ? -5.081 2.585 -4.780 1.00 82.81 440 PRO A C 1
ATOM 3419 O O . PRO A 1 440 ? -5.932 3.008 -5.562 1.00 82.81 440 PRO A O 1
ATOM 3422 N N . VAL A 1 441 ? -3.784 2.582 -5.044 1.00 77.25 441 VAL A N 1
ATOM 3423 C CA . VAL A 1 441 ? -3.215 3.038 -6.312 1.00 77.25 441 VAL A CA 1
ATOM 3424 C C . VAL A 1 441 ? -2.265 2.001 -6.898 1.00 77.25 441 VAL A C 1
ATOM 3426 O O . VAL A 1 441 ? -2.152 1.915 -8.112 1.00 77.25 441 VAL A O 1
ATOM 3429 N N . GLY A 1 442 ? -1.600 1.200 -6.064 1.00 76.75 442 GLY A N 1
ATOM 3430 C CA . GLY A 1 442 ? -0.696 0.169 -6.562 1.00 76.75 442 GLY A CA 1
ATOM 3431 C C . GLY A 1 442 ? -0.186 -0.779 -5.488 1.00 76.75 442 GLY A C 1
ATOM 3432 O O . GLY A 1 442 ? -0.420 -0.573 -4.292 1.00 76.75 442 GLY A O 1
ATOM 3433 N N . LEU A 1 443 ? 0.531 -1.806 -5.936 1.00 77.75 443 LEU A N 1
ATOM 3434 C CA . LEU A 1 443 ? 1.168 -2.816 -5.096 1.00 77.75 443 LEU A CA 1
ATOM 3435 C C . LEU A 1 443 ? 2.651 -2.931 -5.406 1.00 77.75 443 LEU A C 1
ATOM 3437 O O . LEU A 1 443 ? 3.065 -2.885 -6.563 1.00 77.75 443 LEU A O 1
ATOM 3441 N N . VAL A 1 444 ? 3.463 -3.113 -4.364 1.00 76.31 444 VAL A N 1
ATOM 3442 C CA . VAL A 1 444 ? 4.915 -3.203 -4.535 1.00 76.31 444 VAL A CA 1
ATOM 3443 C C . VAL A 1 444 ? 5.512 -4.238 -3.606 1.00 76.31 444 VAL A C 1
ATOM 3445 O O . VAL A 1 444 ? 5.381 -4.153 -2.388 1.00 76.31 444 VAL A O 1
ATOM 3448 N N . LEU A 1 445 ? 6.202 -5.210 -4.196 1.00 73.38 445 LEU A N 1
ATOM 3449 C CA . LEU A 1 445 ? 6.892 -6.262 -3.460 1.00 73.38 445 LEU A CA 1
ATOM 3450 C C . LEU A 1 445 ? 8.232 -5.758 -2.926 1.00 73.38 445 LEU A C 1
ATOM 3452 O O . LEU A 1 445 ? 9.080 -5.285 -3.686 1.00 73.38 445 LEU A O 1
ATOM 3456 N N . LEU A 1 446 ? 8.433 -5.913 -1.620 1.00 69.94 446 LEU A N 1
ATOM 3457 C CA . LEU A 1 446 ? 9.720 -5.728 -0.964 1.00 69.94 446 LEU A CA 1
ATOM 3458 C C . LEU A 1 446 ? 10.526 -7.017 -1.139 1.00 69.94 446 LEU A C 1
ATOM 3460 O O . LEU A 1 446 ? 10.012 -8.109 -0.910 1.00 69.94 446 LEU A O 1
ATOM 3464 N N . ARG A 1 447 ? 11.806 -6.911 -1.518 1.00 58.06 447 ARG A N 1
ATOM 3465 C CA . ARG A 1 447 ? 12.664 -8.092 -1.740 1.00 58.06 447 ARG A CA 1
ATOM 3466 C C . ARG A 1 447 ? 12.853 -8.959 -0.487 1.00 58.06 447 ARG A C 1
ATOM 3468 O O . ARG A 1 447 ? 13.227 -10.117 -0.634 1.00 58.06 447 ARG A O 1
ATOM 3475 N N . GLN A 1 448 ? 12.647 -8.399 0.707 1.00 51.31 448 GLN A N 1
ATOM 3476 C CA . GLN A 1 448 ? 12.989 -9.032 1.988 1.00 51.31 448 GLN A CA 1
ATOM 3477 C C . GLN A 1 448 ? 11.884 -8.933 3.060 1.00 51.31 448 GLN A C 1
ATOM 3479 O O . GLN A 1 448 ? 11.904 -9.721 3.994 1.00 51.31 448 GLN A O 1
ATOM 3484 N N . THR A 1 449 ? 10.930 -7.994 2.962 1.00 53.56 449 THR A N 1
ATOM 3485 C CA . THR A 1 449 ? 10.151 -7.540 4.139 1.00 53.56 449 THR A CA 1
ATOM 3486 C C . THR A 1 449 ? 8.628 -7.455 3.956 1.00 53.56 449 THR A C 1
ATOM 3488 O O . THR A 1 449 ? 7.941 -6.952 4.841 1.00 53.56 449 THR A O 1
ATOM 3491 N N . GLY A 1 450 ? 8.066 -7.964 2.851 1.00 68.50 450 GLY A N 1
ATOM 3492 C CA . GLY A 1 450 ? 6.609 -8.045 2.648 1.00 68.50 450 GLY A CA 1
ATOM 3493 C C . GLY A 1 450 ? 6.082 -7.263 1.442 1.00 68.50 450 GLY A C 1
ATOM 3494 O O . GLY A 1 450 ? 6.803 -7.012 0.476 1.00 68.50 450 GLY A O 1
ATOM 3495 N N . LEU A 1 451 ? 4.798 -6.907 1.467 1.00 81.06 451 LEU A N 1
ATOM 3496 C CA . LEU A 1 451 ? 4.103 -6.238 0.363 1.00 81.06 451 LEU A CA 1
ATOM 3497 C C . LEU A 1 451 ? 3.647 -4.838 0.794 1.00 81.06 451 LEU A C 1
ATOM 3499 O O . LEU A 1 451 ? 3.024 -4.672 1.837 1.00 81.06 451 LEU A O 1
ATOM 3503 N N . VAL A 1 452 ? 3.925 -3.817 -0.014 1.00 82.38 452 VAL A N 1
ATOM 3504 C CA . VAL A 1 452 ? 3.448 -2.447 0.213 1.00 82.38 452 VAL A CA 1
ATOM 3505 C C . VAL A 1 452 ? 2.168 -2.219 -0.578 1.00 82.38 452 VAL A C 1
ATOM 3507 O O . VAL A 1 452 ? 2.160 -2.338 -1.804 1.00 82.38 452 VAL A O 1
ATOM 3510 N N . LEU A 1 453 ? 1.108 -1.813 0.117 1.00 85.31 453 LEU A N 1
ATOM 3511 C CA . LEU A 1 453 ? -0.097 -1.264 -0.492 1.00 85.31 453 LEU A CA 1
ATOM 3512 C C . LEU A 1 453 ? 0.032 0.256 -0.590 1.00 85.31 453 LEU A C 1
ATOM 3514 O O . LEU A 1 453 ? -0.016 0.969 0.416 1.00 85.31 453 LEU A O 1
ATOM 3518 N N . VAL A 1 454 ? 0.182 0.761 -1.812 1.00 81.94 454 VAL A N 1
ATOM 3519 C CA . VAL A 1 454 ? 0.296 2.196 -2.079 1.00 81.94 454 VAL A CA 1
ATOM 3520 C C . VAL A 1 454 ? -1.100 2.799 -2.165 1.00 81.94 454 VAL A C 1
ATOM 3522 O O . VAL A 1 454 ? -1.927 2.364 -2.967 1.00 81.94 454 VAL A O 1
ATOM 3525 N N . LYS A 1 455 ? -1.357 3.830 -1.358 1.00 83.38 455 LYS A N 1
ATOM 3526 C CA . LYS A 1 455 ? -2.610 4.595 -1.338 1.00 83.38 455 LYS A CA 1
ATOM 3527 C C . LYS A 1 455 ? -2.354 6.029 -1.815 1.00 83.38 455 LYS A C 1
ATOM 3529 O O . LYS A 1 455 ? -1.208 6.476 -1.901 1.00 83.38 455 LYS A O 1
ATOM 3534 N N . LYS A 1 456 ? -3.414 6.792 -2.110 1.00 76.75 456 LYS A N 1
ATOM 3535 C CA . LYS A 1 456 ? -3.293 8.141 -2.710 1.00 76.75 456 LYS A CA 1
ATOM 3536 C C . LYS A 1 456 ? -2.367 9.086 -1.922 1.00 76.75 456 LYS A C 1
ATOM 3538 O O . LYS A 1 456 ? -1.642 9.856 -2.540 1.00 76.75 456 LYS A O 1
ATOM 3543 N N . HIS A 1 457 ? -2.371 9.047 -0.583 1.00 73.56 457 HIS A N 1
ATOM 3544 C CA . HIS A 1 457 ? -1.544 9.955 0.247 1.00 73.56 457 HIS A CA 1
ATOM 3545 C C . HIS A 1 457 ? -0.650 9.264 1.288 1.00 73.56 457 HIS A C 1
ATOM 3547 O O . HIS A 1 457 ? 0.091 9.939 1.996 1.00 73.56 457 HIS A O 1
ATOM 3553 N N . HIS A 1 458 ? -0.723 7.945 1.420 1.00 75.25 458 HIS A N 1
ATOM 3554 C CA . HIS A 1 458 ? 0.085 7.170 2.366 1.00 75.25 458 HIS A CA 1
ATOM 3555 C C . HIS A 1 458 ? 0.260 5.747 1.831 1.00 75.25 458 HIS A C 1
ATOM 3557 O O . HIS A 1 458 ? -0.156 5.453 0.713 1.00 75.25 458 HIS A O 1
ATOM 3563 N N . PHE A 1 459 ? 0.896 4.873 2.597 1.00 81.50 459 PHE A N 1
ATOM 3564 C CA . PHE A 1 459 ? 1.026 3.463 2.261 1.00 81.50 459 PHE A CA 1
ATOM 3565 C C . PHE A 1 459 ? 0.711 2.611 3.488 1.00 81.50 459 PHE A C 1
ATOM 3567 O O . PHE A 1 459 ? 0.701 3.109 4.613 1.00 81.50 459 PHE A O 1
ATOM 3574 N N . SER A 1 460 ? 0.442 1.335 3.251 1.00 84.12 460 SER A N 1
ATOM 3575 C CA . SER A 1 460 ? 0.306 0.318 4.289 1.00 84.12 460 SER A CA 1
ATOM 3576 C C . SER A 1 460 ? 1.273 -0.822 3.997 1.00 84.12 460 SER A C 1
ATOM 3578 O O . SER A 1 460 ? 1.551 -1.117 2.834 1.00 84.12 460 SER A O 1
ATOM 3580 N N . LEU A 1 461 ? 1.792 -1.444 5.050 1.00 83.75 461 LEU A N 1
ATOM 3581 C CA . LEU A 1 461 ? 2.634 -2.630 4.956 1.00 83.75 461 LEU A CA 1
ATOM 3582 C C . LEU A 1 461 ? 1.780 -3.859 5.239 1.00 83.75 461 LEU A C 1
ATOM 3584 O O . LEU A 1 461 ? 1.060 -3.905 6.232 1.00 83.75 461 LEU A O 1
ATOM 3588 N N . ILE A 1 462 ? 1.864 -4.841 4.354 1.00 85.38 462 ILE A N 1
ATOM 3589 C CA . ILE A 1 462 ? 1.260 -6.154 4.525 1.00 85.38 462 ILE A CA 1
ATOM 3590 C C . ILE A 1 462 ? 2.369 -7.075 5.018 1.00 85.38 462 ILE A C 1
ATOM 3592 O O . ILE A 1 462 ? 3.372 -7.285 4.328 1.00 85.38 462 ILE A O 1
ATOM 3596 N N . ARG A 1 463 ? 2.164 -7.608 6.221 1.00 82.44 463 ARG A N 1
ATOM 3597 C CA . ARG A 1 463 ? 3.050 -8.574 6.868 1.00 82.44 463 ARG A CA 1
ATOM 3598 C C . ARG A 1 463 ? 2.349 -9.926 7.019 1.00 82.44 463 ARG A C 1
ATOM 3600 O O . ARG A 1 463 ? 1.117 -9.960 7.055 1.00 82.44 463 ARG A O 1
ATOM 3607 N N . PRO A 1 464 ? 3.107 -11.025 7.148 1.00 78.75 464 PRO A N 1
ATOM 3608 C CA . PRO A 1 464 ? 2.561 -12.276 7.649 1.00 78.75 464 PRO A CA 1
ATOM 3609 C C . PRO A 1 464 ? 1.880 -12.064 9.007 1.00 78.75 464 PRO A C 1
ATOM 3611 O O . PRO A 1 464 ? 2.346 -11.276 9.838 1.00 78.75 464 PRO A O 1
ATOM 3614 N N . MET A 1 465 ? 0.758 -12.748 9.195 1.00 79.06 465 MET A N 1
ATOM 3615 C CA . MET A 1 465 ? 0.005 -12.752 10.443 1.00 79.06 465 MET A CA 1
ATOM 3616 C C . MET A 1 465 ? 0.731 -13.627 11.472 1.00 79.06 465 MET A C 1
ATOM 3618 O O . MET A 1 465 ? 1.203 -14.708 11.116 1.00 79.06 465 MET A O 1
ATOM 3622 N N . ASP A 1 466 ? 0.836 -13.162 12.719 1.00 81.12 466 ASP A N 1
ATOM 3623 C CA . ASP A 1 466 ? 1.365 -13.997 13.807 1.00 81.12 466 ASP A CA 1
ATOM 3624 C C . ASP A 1 466 ? 0.400 -15.167 14.075 1.00 81.12 466 ASP A C 1
ATOM 3626 O O . ASP A 1 466 ? -0.789 -15.078 13.777 1.00 81.12 466 ASP A O 1
ATOM 3630 N N . ALA A 1 467 ? 0.878 -16.266 14.653 1.00 82.44 467 ALA A N 1
ATOM 3631 C CA . ALA A 1 467 ? 0.027 -17.388 15.016 1.00 82.44 467 ALA A CA 1
ATOM 3632 C C . ALA A 1 467 ? -1.101 -16.997 15.987 1.00 82.44 467 ALA A C 1
ATOM 3634 O O . ALA A 1 467 ? -2.241 -17.404 15.771 1.00 82.44 467 ALA A O 1
ATOM 3635 N N . LEU A 1 468 ? -0.826 -16.187 17.019 1.00 85.81 468 LEU A N 1
ATOM 3636 C CA . LEU A 1 468 ? -1.876 -15.740 17.949 1.00 85.81 468 LEU A CA 1
ATOM 3637 C C . LEU A 1 468 ? -2.883 -14.812 17.268 1.00 85.81 468 LEU A C 1
ATOM 3639 O O . LEU A 1 468 ? -4.084 -14.909 17.503 1.00 85.81 468 LEU A O 1
ATOM 3643 N N . GLU A 1 469 ? -2.395 -13.937 16.394 1.00 85.88 469 GLU A N 1
ATOM 3644 C CA . GLU A 1 469 ? -3.233 -13.041 15.602 1.00 85.88 469 GLU A CA 1
ATOM 3645 C C . GLU A 1 469 ? -4.121 -13.829 14.627 1.00 85.88 469 GLU A C 1
ATOM 3647 O O . GLU A 1 469 ? -5.308 -13.540 14.489 1.00 85.88 469 GLU A O 1
ATOM 3652 N N . HIS A 1 470 ? -3.577 -14.884 14.015 1.00 85.25 470 HIS A N 1
ATOM 3653 C CA . HIS A 1 470 ? -4.325 -15.801 13.162 1.00 85.25 470 HIS A CA 1
ATOM 3654 C C . HIS A 1 470 ? -5.425 -16.517 13.938 1.00 85.25 470 HIS A C 1
ATOM 3656 O O . HIS A 1 470 ? -6.538 -16.629 13.432 1.00 85.25 470 HIS A O 1
ATOM 3662 N N . LEU A 1 471 ? -5.141 -16.958 15.165 1.00 87.31 471 LEU A N 1
ATOM 3663 C CA . LEU A 1 471 ? -6.141 -17.562 16.046 1.00 87.31 471 LEU A CA 1
ATOM 3664 C C . LEU A 1 471 ? -7.226 -16.576 16.485 1.00 87.31 471 LEU A C 1
ATOM 3666 O O . LEU A 1 471 ? -8.352 -16.997 16.715 1.00 87.31 471 LEU A O 1
ATOM 3670 N N . PHE A 1 472 ? -6.897 -15.289 16.591 1.00 86.81 472 PHE A N 1
ATOM 3671 C CA . PHE A 1 472 ? -7.849 -14.255 16.980 1.00 86.81 472 PHE A CA 1
ATOM 3672 C C . PHE A 1 472 ? -8.805 -13.872 15.839 1.00 86.81 472 PHE A C 1
ATOM 3674 O O . PHE A 1 472 ? -10.000 -13.727 16.061 1.00 86.81 472 PHE A O 1
ATOM 3681 N N . PHE A 1 473 ? -8.298 -13.719 14.610 1.00 83.25 473 PHE A N 1
ATOM 3682 C CA . PHE A 1 473 ? -9.108 -13.258 13.471 1.00 83.25 473 PHE A CA 1
ATOM 3683 C C . PHE A 1 473 ? -9.721 -14.376 12.621 1.00 83.25 473 PHE A C 1
ATOM 3685 O O . PHE A 1 473 ? -10.573 -14.102 11.770 1.00 83.25 473 PHE A O 1
ATOM 3692 N N . THR A 1 474 ? -9.278 -15.620 12.793 1.00 82.88 474 THR A N 1
ATOM 3693 C CA . THR A 1 474 ? -9.793 -16.756 12.024 1.00 82.88 474 THR A CA 1
ATOM 3694 C C . THR A 1 474 ? -10.830 -17.510 12.832 1.00 82.88 474 THR A C 1
ATOM 3696 O O . THR A 1 474 ? -10.624 -17.814 13.999 1.00 82.88 474 THR A O 1
ATOM 3699 N N . ASP A 1 475 ? -11.920 -17.879 12.163 1.00 78.94 475 ASP A N 1
ATOM 3700 C CA . ASP A 1 475 ? -12.933 -18.793 12.683 1.00 78.94 475 ASP A CA 1
ATOM 3701 C C . ASP A 1 475 ? -12.269 -20.051 13.289 1.00 78.94 475 ASP A C 1
ATOM 3703 O O . ASP A 1 475 ? -11.641 -20.811 12.536 1.00 78.94 475 ASP A O 1
ATOM 3707 N N . PRO A 1 476 ? -12.416 -20.299 14.608 1.00 74.88 476 PRO A N 1
ATOM 3708 C CA . PRO A 1 476 ? -11.750 -21.401 15.301 1.00 74.88 476 PRO A CA 1
ATOM 3709 C C . PRO A 1 476 ? -12.036 -22.773 14.680 1.00 74.88 476 PRO A C 1
ATOM 3711 O O . PRO A 1 476 ? -11.220 -23.685 14.783 1.00 74.88 476 PRO A O 1
ATOM 3714 N N . THR A 1 477 ? -13.166 -22.930 13.982 1.00 76.50 477 THR A N 1
ATOM 3715 C CA . THR A 1 477 ? -13.548 -24.190 13.321 1.00 76.50 477 THR A CA 1
ATOM 3716 C C . THR A 1 477 ? -12.729 -24.507 12.067 1.00 76.50 477 THR A C 1
ATOM 3718 O O . THR A 1 477 ? -12.747 -25.642 11.586 1.00 76.50 477 THR A O 1
ATOM 3721 N N . LYS A 1 478 ? -12.017 -23.515 11.519 1.00 79.94 478 LYS A N 1
ATOM 3722 C CA . LYS A 1 478 ? -11.196 -23.629 10.301 1.00 79.94 478 LYS A CA 1
ATOM 3723 C C . LYS A 1 478 ? -9.703 -23.697 10.596 1.00 79.94 478 LYS A C 1
ATOM 3725 O O . LYS A 1 478 ? -8.899 -23.695 9.660 1.00 79.94 478 LYS A O 1
ATOM 3730 N N . VAL A 1 479 ? -9.346 -23.728 11.875 1.00 83.88 479 VAL A N 1
ATOM 3731 C CA . VAL A 1 479 ? -7.965 -23.727 12.329 1.00 83.88 479 VAL A CA 1
ATOM 3732 C C . VAL A 1 479 ? -7.570 -25.120 12.799 1.00 83.88 479 VAL A C 1
ATOM 3734 O O . VAL A 1 479 ? -8.274 -25.744 13.592 1.00 83.88 479 VAL A O 1
ATOM 3737 N N . PHE A 1 480 ? -6.426 -25.602 12.318 1.00 83.19 480 PHE A N 1
ATOM 3738 C CA . PHE A 1 480 ? -5.925 -26.937 12.627 1.00 83.19 480 PHE A CA 1
ATOM 3739 C C . PHE A 1 480 ? -4.451 -26.893 13.059 1.00 83.19 480 PHE A C 1
ATOM 3741 O O . PHE A 1 480 ? -3.692 -26.089 12.508 1.00 83.19 480 PHE A O 1
ATOM 3748 N N . PRO A 1 481 ? -4.011 -27.753 14.001 1.00 81.69 481 PRO A N 1
ATOM 3749 C CA . PRO A 1 481 ? -2.628 -27.765 14.487 1.00 81.69 481 PRO A CA 1
ATOM 3750 C C . PRO A 1 481 ? -1.572 -27.886 13.380 1.00 81.69 481 PRO A C 1
ATOM 3752 O O . PRO A 1 481 ? -0.499 -27.292 13.472 1.00 81.69 481 PRO A O 1
ATOM 3755 N N . GLU A 1 482 ? -1.877 -28.598 12.291 1.00 80.88 482 GLU A N 1
ATOM 3756 C CA . GLU A 1 482 ? -0.956 -28.816 11.172 1.00 80.88 482 GLU A CA 1
ATOM 3757 C C . GLU A 1 482 ? -0.549 -27.509 10.472 1.00 80.88 482 GLU A C 1
ATOM 3759 O O . GLU A 1 482 ? 0.538 -27.431 9.899 1.00 80.88 482 GLU A O 1
ATOM 3764 N N . GLN A 1 483 ? -1.385 -26.468 10.548 1.00 79.00 483 GLN A N 1
ATOM 3765 C CA . GLN A 1 483 ? -1.099 -25.150 9.970 1.00 79.00 483 GLN A CA 1
ATOM 3766 C C . GLN A 1 483 ? 0.044 -24.430 10.699 1.00 79.00 483 GLN A C 1
ATOM 3768 O O . GLN A 1 483 ? 0.710 -23.580 10.111 1.00 79.00 483 GLN A O 1
ATOM 3773 N N . PHE A 1 484 ? 0.306 -24.791 11.958 1.00 81.44 484 PHE A N 1
ATOM 3774 C CA . PHE A 1 484 ? 1.303 -24.139 12.805 1.00 81.44 484 PHE A CA 1
ATOM 3775 C C . PHE A 1 484 ? 2.610 -24.920 12.927 1.00 81.44 484 PHE A C 1
ATOM 3777 O O . PHE A 1 484 ? 3.505 -24.485 13.652 1.00 81.44 484 PHE A O 1
ATOM 3784 N N . GLY A 1 485 ? 2.773 -26.020 12.186 1.00 70.62 485 GLY A N 1
ATOM 3785 C CA . GLY A 1 485 ? 3.960 -26.881 12.263 1.00 70.62 485 GLY A CA 1
ATOM 3786 C C . GLY A 1 485 ? 5.295 -26.176 11.979 1.00 70.62 485 GLY A C 1
ATOM 3787 O O . GLY A 1 485 ? 6.343 -26.674 12.372 1.00 70.62 485 GLY A O 1
ATOM 3788 N N . GLN A 1 486 ? 5.273 -25.014 11.314 1.00 68.88 486 GLN A N 1
ATOM 3789 C CA . GLN A 1 486 ? 6.463 -24.198 11.024 1.00 68.88 486 GLN A CA 1
ATOM 3790 C C . GLN A 1 486 ? 6.642 -23.000 11.972 1.00 68.88 486 GLN A C 1
ATOM 3792 O O . GLN A 1 486 ? 7.600 -22.243 11.836 1.00 68.88 486 GLN A O 1
ATOM 3797 N N . THR A 1 487 ? 5.729 -22.799 12.922 1.00 74.75 487 THR A N 1
ATOM 3798 C CA . THR A 1 487 ? 5.805 -21.679 13.866 1.00 74.75 487 THR A CA 1
ATOM 3799 C C . THR A 1 487 ? 6.635 -22.056 15.089 1.00 74.75 487 THR A C 1
ATOM 3801 O O . THR A 1 487 ? 6.524 -23.161 15.619 1.00 74.75 487 THR A O 1
ATOM 3804 N N . LEU A 1 488 ? 7.455 -21.113 15.559 1.00 67.25 488 LEU A N 1
ATOM 3805 C CA . LEU A 1 488 ? 8.463 -21.346 16.599 1.00 67.25 488 LEU A CA 1
ATOM 3806 C C . LEU A 1 488 ? 7.884 -21.845 17.934 1.00 67.25 488 LEU A C 1
ATOM 3808 O O . LEU A 1 488 ? 8.594 -22.496 18.690 1.00 67.25 488 LEU A O 1
ATOM 3812 N N . LEU A 1 489 ? 6.625 -21.522 18.244 1.00 67.31 489 LEU A N 1
ATOM 3813 C CA . LEU A 1 489 ? 5.991 -21.916 19.504 1.00 67.31 489 LEU A CA 1
ATOM 3814 C C . LEU A 1 489 ? 4.999 -23.062 19.391 1.00 67.31 489 LEU A C 1
ATOM 3816 O O . LEU A 1 489 ? 4.845 -23.809 20.355 1.00 67.31 489 LEU A O 1
ATOM 3820 N N . LEU A 1 490 ? 4.280 -23.151 18.274 1.00 71.94 490 LEU A N 1
ATOM 3821 C CA . LEU A 1 490 ? 3.144 -24.061 18.133 1.00 71.94 490 LEU A CA 1
ATOM 3822 C C . LEU A 1 490 ? 3.478 -25.304 17.309 1.00 71.94 490 LEU A C 1
ATOM 3824 O O . LEU A 1 490 ? 2.669 -26.223 17.265 1.00 71.94 490 LEU A O 1
ATOM 3828 N N . GLY A 1 491 ? 4.673 -25.367 16.713 1.00 67.94 491 GLY A N 1
ATOM 3829 C CA . GLY A 1 491 ? 5.131 -26.537 15.964 1.00 67.94 491 GLY A CA 1
ATOM 3830 C C . GLY A 1 491 ? 5.662 -27.696 16.818 1.00 67.94 491 GLY A C 1
ATOM 3831 O O . GLY A 1 491 ? 5.796 -28.801 16.298 1.00 67.94 491 GLY A O 1
ATOM 3832 N N . ASP A 1 492 ? 5.962 -27.472 18.103 1.00 73.38 492 ASP A N 1
ATOM 3833 C CA . ASP A 1 492 ? 6.680 -28.451 18.940 1.00 73.38 492 ASP A CA 1
ATOM 3834 C C . ASP A 1 492 ? 5.795 -29.596 19.467 1.00 73.38 492 ASP A C 1
ATOM 3836 O O . ASP A 1 492 ? 6.265 -30.728 19.589 1.00 73.38 492 ASP A O 1
ATOM 3840 N N . ASP A 1 493 ? 4.529 -29.316 19.794 1.00 81.19 493 ASP A N 1
ATOM 3841 C CA . ASP A 1 493 ? 3.590 -30.297 20.351 1.00 81.19 493 ASP A CA 1
ATOM 3842 C C . ASP A 1 493 ? 2.165 -30.057 19.809 1.00 81.19 493 ASP A C 1
ATOM 3844 O O . ASP A 1 493 ? 1.552 -29.026 20.117 1.00 81.19 493 ASP A O 1
ATOM 3848 N N . PRO A 1 494 ? 1.619 -30.992 19.008 1.00 82.62 494 PRO A N 1
ATOM 3849 C CA . PRO A 1 494 ? 0.303 -30.840 18.398 1.00 82.62 494 PRO A CA 1
ATOM 3850 C C . PRO A 1 494 ? -0.846 -30.892 19.412 1.00 82.62 494 PRO A C 1
ATOM 3852 O O . PRO A 1 494 ? -1.864 -30.239 19.183 1.00 82.62 494 PRO A O 1
ATOM 3855 N N . ASP A 1 495 ? -0.702 -31.617 20.528 1.00 83.25 495 ASP A N 1
ATOM 3856 C CA . ASP A 1 495 ? -1.744 -31.704 21.557 1.00 83.25 495 ASP A CA 1
ATOM 3857 C C . ASP A 1 495 ? -1.832 -30.379 22.329 1.00 83.25 495 ASP A C 1
ATOM 3859 O O . ASP A 1 495 ? -2.922 -29.835 22.521 1.00 83.25 495 ASP A O 1
ATOM 3863 N N . MET A 1 496 ? -0.681 -29.784 22.673 1.00 82.06 496 MET A N 1
ATOM 3864 C CA . MET A 1 496 ? -0.644 -28.440 23.268 1.00 82.06 496 MET A CA 1
ATOM 3865 C C . MET A 1 496 ? -1.141 -27.361 22.298 1.00 82.06 496 MET A C 1
ATOM 3867 O O . MET A 1 496 ? -1.826 -26.426 22.716 1.00 82.06 496 MET A O 1
ATOM 3871 N N . CYS A 1 497 ? -0.824 -27.480 21.004 1.00 85.25 497 CYS A N 1
ATOM 3872 C CA . CYS A 1 497 ? -1.349 -26.581 19.978 1.00 85.25 497 CYS A CA 1
ATOM 3873 C C . CYS A 1 497 ? -2.881 -26.676 19.886 1.00 85.25 497 CYS A C 1
ATOM 3875 O O . CYS A 1 497 ? -3.557 -25.649 19.858 1.00 85.25 497 CYS A O 1
ATOM 3877 N N . ALA A 1 498 ? -3.440 -27.890 19.919 1.00 86.50 498 ALA A N 1
ATOM 3878 C CA . ALA A 1 498 ? -4.884 -28.108 19.906 1.00 86.50 498 ALA A CA 1
ATOM 3879 C C . ALA A 1 498 ? -5.587 -27.501 21.132 1.00 86.50 498 ALA A C 1
ATOM 3881 O O . ALA A 1 498 ? -6.657 -26.902 20.992 1.00 86.50 498 ALA A O 1
ATOM 3882 N N . ASP A 1 499 ? -4.992 -27.615 22.321 1.00 87.44 499 ASP A N 1
ATOM 3883 C CA . ASP A 1 499 ? -5.519 -26.972 23.526 1.00 87.44 499 ASP A CA 1
ATOM 3884 C C . ASP A 1 499 ? -5.426 -25.440 23.445 1.00 87.44 499 ASP A C 1
ATOM 3886 O O . ASP A 1 499 ? -6.384 -24.758 23.811 1.00 87.44 499 ASP A O 1
ATOM 3890 N N . LEU A 1 500 ? -4.342 -24.879 22.893 1.00 87.75 500 LEU A N 1
ATOM 3891 C CA . LEU A 1 500 ? -4.245 -23.431 22.684 1.00 87.75 500 LEU A CA 1
ATOM 3892 C C . LEU A 1 500 ? -5.288 -22.917 21.683 1.00 87.75 500 LEU A C 1
ATOM 3894 O O . LEU A 1 500 ? -5.894 -21.878 21.934 1.00 87.75 500 LEU A O 1
ATOM 3898 N N . ILE A 1 501 ? -5.527 -23.635 20.579 1.00 88.50 501 ILE A N 1
ATOM 3899 C CA . ILE A 1 501 ? -6.558 -23.278 19.589 1.00 88.50 501 ILE A CA 1
ATOM 3900 C C . ILE A 1 501 ? -7.929 -23.172 20.269 1.00 88.50 501 ILE A C 1
ATOM 3902 O O . ILE A 1 501 ? -8.644 -22.190 20.073 1.00 88.50 501 ILE A O 1
ATOM 3906 N N . LYS A 1 502 ? -8.277 -24.147 21.117 1.00 88.19 502 LYS A N 1
ATOM 3907 C CA . LYS A 1 502 ? -9.532 -24.134 21.882 1.00 88.19 502 LYS A CA 1
ATOM 3908 C C . LYS A 1 502 ? -9.586 -22.983 22.887 1.00 88.19 502 LYS A C 1
ATOM 3910 O O . LYS A 1 502 ? -10.606 -22.306 22.955 1.00 88.19 502 LYS A O 1
ATOM 3915 N N . ILE A 1 503 ? -8.507 -22.738 23.640 1.00 89.94 503 ILE A N 1
ATOM 3916 C CA . ILE A 1 503 ? -8.426 -21.609 24.586 1.00 89.94 503 ILE A CA 1
ATOM 3917 C C . ILE A 1 503 ? -8.636 -20.283 23.851 1.00 89.94 503 ILE A C 1
ATOM 3919 O O . ILE A 1 503 ? -9.437 -19.466 24.296 1.00 89.94 503 ILE A O 1
ATOM 3923 N N . MET A 1 504 ? -7.962 -20.077 22.718 1.00 89.50 504 MET A N 1
ATOM 3924 C CA . MET A 1 504 ? -8.130 -18.869 21.911 1.00 89.50 504 MET A CA 1
ATOM 3925 C C . MET A 1 504 ? -9.559 -18.730 21.390 1.00 89.50 504 MET A C 1
ATOM 3927 O O . MET A 1 504 ? -10.120 -17.647 21.504 1.00 89.50 504 MET A O 1
ATOM 3931 N N . GLY A 1 505 ? -10.182 -19.814 20.915 1.00 88.75 505 GLY A N 1
ATOM 3932 C CA . GLY A 1 505 ? -11.591 -19.795 20.512 1.00 88.75 505 GLY A CA 1
ATOM 3933 C C . GLY A 1 505 ? -12.525 -19.369 21.649 1.00 88.75 505 GLY A C 1
ATOM 3934 O O . GLY A 1 505 ? -13.371 -18.505 21.458 1.00 88.75 505 GLY A O 1
ATOM 3935 N N . VAL A 1 506 ? -12.311 -19.893 22.860 1.00 88.38 506 VAL A N 1
ATOM 3936 C CA . VAL A 1 506 ? -13.076 -19.501 24.057 1.00 88.38 506 VAL A CA 1
ATOM 3937 C C . VAL A 1 506 ? -12.875 -18.022 24.409 1.00 88.38 506 VAL A C 1
ATOM 3939 O O . VAL A 1 506 ? -13.823 -17.350 24.810 1.00 88.38 506 VAL A O 1
ATOM 3942 N N . LEU A 1 507 ? -11.652 -17.503 24.273 1.00 89.00 507 LEU A N 1
ATOM 3943 C CA . LEU A 1 507 ? -11.342 -16.099 24.550 1.00 89.00 507 LEU A CA 1
ATOM 3944 C C . LEU A 1 507 ? -11.938 -15.147 23.507 1.00 89.00 507 LEU A C 1
ATOM 3946 O O . LEU A 1 507 ? -12.426 -14.088 23.892 1.00 89.00 507 LEU A O 1
ATOM 3950 N N . VAL A 1 508 ? -11.923 -15.520 22.224 1.00 89.25 508 VAL A N 1
ATOM 3951 C CA . VAL A 1 508 ? -12.560 -14.755 21.138 1.00 89.25 508 VAL A CA 1
ATOM 3952 C C . VAL A 1 508 ? -14.073 -14.707 21.350 1.00 89.25 508 VAL A C 1
ATOM 3954 O O . VAL A 1 508 ? -14.647 -13.626 21.399 1.00 89.25 508 VAL A O 1
ATOM 3957 N N . ASP A 1 509 ? -14.705 -15.853 21.614 1.00 85.75 509 ASP A N 1
ATOM 3958 C CA . ASP A 1 509 ? -16.135 -15.930 21.935 1.00 85.75 509 ASP A CA 1
ATOM 3959 C C . ASP A 1 509 ? -16.513 -15.074 23.156 1.00 85.75 509 ASP A C 1
ATOM 3961 O O . ASP A 1 509 ? -17.592 -14.477 23.204 1.00 85.75 509 ASP A O 1
ATOM 3965 N N . LEU A 1 510 ? -15.646 -15.043 24.175 1.00 86.50 510 LEU A N 1
ATOM 3966 C CA . LEU A 1 510 ? -15.839 -14.222 25.366 1.00 86.50 510 LEU A CA 1
ATOM 3967 C C . LEU A 1 510 ? -15.721 -12.729 25.033 1.00 86.50 510 LEU A C 1
ATOM 3969 O O . LEU A 1 510 ? -16.531 -11.940 25.510 1.00 86.50 510 LEU A O 1
ATOM 3973 N N . GLU A 1 511 ? -14.741 -12.338 24.221 1.00 87.19 511 GLU A N 1
ATOM 3974 C CA . GLU A 1 511 ? -14.556 -10.957 23.773 1.00 87.19 511 GLU A CA 1
ATOM 3975 C C . GLU A 1 511 ? -15.780 -10.455 22.994 1.00 87.19 511 GLU A C 1
ATOM 3977 O O . GLU A 1 511 ? -16.314 -9.398 23.334 1.00 87.19 511 GLU A O 1
ATOM 3982 N N . GLU A 1 512 ? -16.292 -11.239 22.045 1.00 86.25 512 GLU A N 1
ATOM 3983 C CA . GLU A 1 512 ? -17.431 -10.845 21.207 1.00 86.25 512 GLU A CA 1
ATOM 3984 C C . GLU A 1 512 ? -18.744 -10.713 21.995 1.00 86.25 512 GLU A C 1
ATOM 3986 O O . GLU A 1 512 ? -19.587 -9.870 21.682 1.00 86.25 512 GLU A O 1
ATOM 3991 N N . ARG A 1 513 ? -18.946 -11.550 23.020 1.00 84.69 513 ARG A N 1
ATOM 3992 C CA . ARG A 1 513 ? -20.206 -11.614 23.784 1.00 84.69 513 ARG A CA 1
ATOM 3993 C C . ARG A 1 513 ? -20.224 -10.730 25.030 1.00 84.69 513 ARG A C 1
ATOM 3995 O O . ARG A 1 513 ? -21.292 -10.519 25.608 1.00 84.69 513 ARG A O 1
ATOM 4002 N N . LEU A 1 514 ? -19.073 -10.227 25.479 1.00 84.75 514 LEU A N 1
ATOM 4003 C CA . LEU A 1 514 ? -19.003 -9.349 26.646 1.00 84.75 514 LEU A CA 1
ATOM 4004 C C . LEU A 1 514 ? -19.554 -7.945 26.328 1.00 84.75 514 LEU A C 1
ATOM 4006 O O . LEU A 1 514 ? -19.127 -7.334 25.350 1.00 84.75 514 LEU A O 1
ATOM 4010 N N . PRO A 1 515 ? -20.426 -7.371 27.181 1.00 83.81 515 PRO A N 1
ATOM 4011 C CA . PRO A 1 515 ? -20.873 -5.990 27.018 1.00 83.81 515 PRO A CA 1
ATOM 4012 C C . PRO A 1 515 ? -19.713 -4.986 27.114 1.00 83.81 515 PRO A C 1
ATOM 4014 O O . PRO A 1 515 ? -18.888 -5.071 28.029 1.00 83.81 515 PRO A O 1
ATOM 4017 N N . GLU A 1 516 ? -19.696 -3.978 26.236 1.00 82.44 516 GLU A N 1
ATOM 4018 C CA . GLU A 1 516 ? -18.666 -2.922 26.227 1.00 82.44 516 GLU A CA 1
ATOM 4019 C C . GLU A 1 516 ? -18.563 -2.168 27.563 1.00 82.44 516 GLU A C 1
ATOM 4021 O O . GLU A 1 516 ? -17.465 -1.848 28.020 1.00 82.44 516 GLU A O 1
ATOM 4026 N N . GLU A 1 517 ? -19.689 -1.954 28.252 1.00 81.81 517 GLU A N 1
ATOM 4027 C CA . GLU A 1 517 ? -19.716 -1.336 29.586 1.00 81.81 517 GLU A CA 1
ATOM 4028 C C . GLU A 1 517 ? -18.879 -2.129 30.601 1.00 81.81 517 GLU A C 1
ATOM 4030 O O . GLU A 1 517 ? -18.123 -1.552 31.386 1.00 81.81 517 GLU A O 1
ATOM 4035 N N . THR A 1 518 ? -18.961 -3.461 30.552 1.00 84.62 518 THR A N 1
ATOM 4036 C CA . THR A 1 518 ? -18.181 -4.354 31.413 1.00 84.62 518 THR A CA 1
ATOM 4037 C C . THR A 1 518 ? -16.703 -4.324 31.035 1.00 84.62 518 THR A C 1
ATOM 4039 O O . THR A 1 518 ? -15.853 -4.221 31.922 1.00 84.62 518 THR A O 1
ATOM 4042 N N . LYS A 1 519 ? -16.378 -4.366 29.735 1.00 87.00 519 LYS A N 1
ATOM 4043 C CA . LYS A 1 519 ? -14.987 -4.266 29.258 1.00 87.00 519 LYS A CA 1
ATOM 4044 C C . LYS A 1 519 ? -14.341 -2.963 29.740 1.00 87.00 519 LYS A C 1
ATOM 4046 O O . LYS A 1 519 ? -13.212 -2.969 30.235 1.00 87.00 519 LYS A O 1
ATOM 4051 N N . LEU A 1 520 ? -15.070 -1.849 29.656 1.00 83.56 520 LEU A N 1
ATOM 4052 C CA . LEU A 1 520 ? -14.608 -0.545 30.122 1.00 83.56 520 LEU A CA 1
ATOM 4053 C C . LEU A 1 520 ? -14.435 -0.501 31.645 1.00 83.56 520 LEU A C 1
ATOM 4055 O O . LEU A 1 520 ? -13.410 -0.013 32.124 1.00 83.56 520 LEU A O 1
ATOM 4059 N N . ALA A 1 521 ? -15.407 -1.017 32.404 1.00 84.25 521 ALA A N 1
ATOM 4060 C CA . ALA A 1 521 ? -15.329 -1.085 33.861 1.00 84.25 521 ALA A CA 1
ATOM 4061 C C . ALA A 1 521 ? -14.108 -1.898 34.317 1.00 84.25 521 ALA A C 1
ATOM 4063 O O . ALA A 1 521 ? -13.332 -1.434 35.155 1.00 84.25 521 ALA A O 1
ATOM 4064 N N . PHE A 1 522 ? -13.879 -3.057 33.699 1.00 88.38 522 PHE A N 1
ATOM 4065 C CA . PHE A 1 522 ? -12.721 -3.897 33.983 1.00 88.38 522 PHE A CA 1
ATOM 4066 C C . PHE A 1 522 ? -11.399 -3.184 33.658 1.00 88.38 522 PHE A C 1
ATOM 4068 O O . PHE A 1 522 ? -10.509 -3.113 34.507 1.00 88.38 522 PHE A O 1
ATOM 4075 N N . ASN A 1 523 ? -11.285 -2.568 32.477 1.00 86.75 523 ASN A N 1
ATOM 4076 C CA . ASN A 1 523 ? -10.099 -1.794 32.093 1.00 86.75 523 ASN A CA 1
ATOM 4077 C C . ASN A 1 523 ? -9.829 -0.611 33.033 1.00 86.75 523 ASN A C 1
ATOM 4079 O O . ASN A 1 523 ? -8.674 -0.306 33.332 1.00 86.75 523 ASN A O 1
ATOM 4083 N N . LYS A 1 524 ? -10.881 0.047 33.529 1.00 84.69 524 LYS A N 1
ATOM 4084 C CA . LYS A 1 524 ? -10.768 1.145 34.494 1.00 84.69 524 LYS A CA 1
ATOM 4085 C C . LYS A 1 524 ? -10.201 0.668 35.831 1.00 84.69 524 LYS A C 1
ATOM 4087 O O . LYS A 1 524 ? -9.303 1.313 36.369 1.00 84.69 524 LYS A O 1
ATOM 4092 N N . GLU A 1 525 ? -10.676 -0.462 36.345 1.00 88.19 525 GLU A N 1
ATOM 4093 C CA . GLU A 1 525 ? -10.133 -1.067 37.566 1.00 88.19 525 GLU A CA 1
ATOM 4094 C C . GLU A 1 525 ? -8.662 -1.474 37.390 1.00 88.19 525 GLU A C 1
ATOM 4096 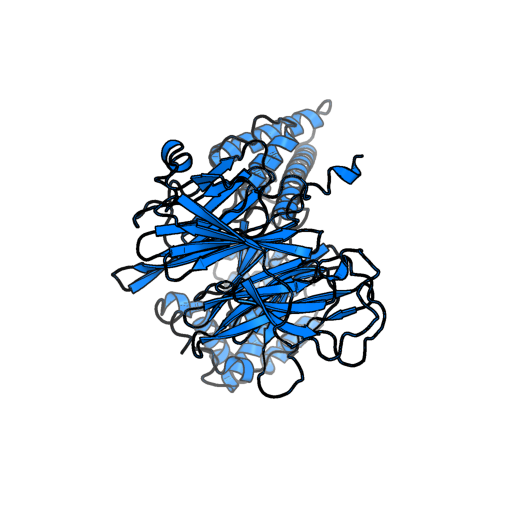O O . GLU A 1 525 ? -7.823 -1.156 38.236 1.00 88.19 525 GLU A O 1
ATOM 4101 N N . LEU A 1 526 ? -8.308 -2.079 36.251 1.00 88.06 526 LEU A N 1
ATOM 4102 C CA . LEU A 1 526 ? -6.914 -2.409 35.934 1.00 88.06 526 LEU A CA 1
ATOM 4103 C C . LEU A 1 526 ? -6.024 -1.165 35.824 1.00 88.06 526 LEU A C 1
ATOM 4105 O O . LEU A 1 526 ? -4.902 -1.162 36.331 1.00 88.06 526 LEU A O 1
ATOM 4109 N N . PHE A 1 527 ? -6.519 -0.084 35.214 1.00 85.56 527 PHE A N 1
ATOM 4110 C CA . PHE A 1 527 ? -5.812 1.197 35.153 1.00 85.56 527 PHE A CA 1
ATOM 4111 C C . PHE A 1 527 ? -5.556 1.780 36.551 1.00 85.56 527 PHE A C 1
ATOM 4113 O O . PHE A 1 527 ? -4.509 2.380 36.802 1.00 85.56 527 PHE A O 1
ATOM 4120 N N . HIS A 1 528 ? -6.484 1.568 37.484 1.00 88.06 528 HIS A N 1
ATOM 4121 C CA . HIS A 1 528 ? -6.324 1.923 38.894 1.00 88.06 528 HIS A CA 1
ATOM 4122 C C . HIS A 1 528 ? -5.464 0.933 39.692 1.00 88.06 528 HIS A C 1
ATOM 4124 O O . HIS A 1 528 ? -5.282 1.126 40.896 1.00 88.06 528 HIS A O 1
ATOM 4130 N N . LEU A 1 529 ? -4.864 -0.058 39.023 1.00 89.62 529 LEU A N 1
ATOM 4131 C CA . LEU A 1 529 ? -4.023 -1.101 39.610 1.00 89.62 529 LEU A CA 1
ATOM 4132 C C . LEU A 1 529 ? -4.772 -1.959 40.641 1.00 89.62 529 LEU A C 1
ATOM 4134 O O . LEU A 1 529 ? -4.155 -2.507 41.560 1.00 89.62 529 LEU A O 1
ATOM 4138 N N . SER A 1 530 ? -6.095 -2.079 40.494 1.00 91.38 530 SER A N 1
ATOM 4139 C CA . SER A 1 530 ? -6.896 -3.039 41.250 1.00 91.38 530 SER A CA 1
ATOM 4140 C C . SER A 1 530 ? -6.454 -4.467 40.911 1.00 91.38 530 SER A C 1
ATOM 4142 O O . SER A 1 530 ? -5.953 -4.744 39.818 1.00 91.38 530 SER A O 1
ATOM 4144 N N . ASN A 1 531 ? -6.628 -5.396 41.853 1.00 92.38 531 ASN A N 1
ATOM 4145 C CA . ASN A 1 531 ? -6.300 -6.798 41.614 1.00 92.38 531 ASN A CA 1
ATOM 4146 C C . ASN A 1 531 ? -7.205 -7.357 40.489 1.00 92.38 531 ASN A C 1
ATOM 4148 O O . ASN A 1 531 ? -8.429 -7.305 40.649 1.00 92.38 531 ASN A O 1
ATOM 4152 N N . PRO A 1 532 ? -6.649 -7.914 39.391 1.00 90.00 532 PRO A N 1
ATOM 4153 C CA . PRO A 1 532 ? -7.438 -8.452 38.279 1.00 90.00 532 PRO A CA 1
ATOM 4154 C C . PRO A 1 532 ? -8.482 -9.490 38.710 1.00 90.00 532 PRO A C 1
ATOM 4156 O O . PRO A 1 532 ? -9.601 -9.482 38.199 1.00 90.00 532 PRO A O 1
ATOM 4159 N N . ASP A 1 533 ? -8.153 -10.337 39.692 1.00 90.81 533 ASP A N 1
ATOM 4160 C CA . ASP A 1 533 ? -9.052 -11.382 40.196 1.00 90.81 533 ASP A CA 1
ATOM 4161 C C . ASP A 1 533 ? -10.249 -10.804 40.961 1.00 90.81 533 ASP A C 1
ATOM 4163 O O . ASP A 1 533 ? -11.332 -11.393 40.984 1.00 90.81 533 ASP A O 1
ATOM 4167 N N . GLU A 1 534 ? -10.053 -9.673 41.641 1.00 90.25 534 GLU A N 1
ATOM 4168 C CA . GLU A 1 534 ? -11.116 -8.976 42.368 1.00 90.25 534 GLU A CA 1
ATOM 4169 C C . GLU A 1 534 ? -11.992 -8.191 41.389 1.00 90.25 534 GLU A C 1
ATOM 4171 O O . GLU A 1 534 ? -13.212 -8.349 41.406 1.00 90.25 534 GLU A O 1
ATOM 4176 N N . ALA A 1 535 ? -11.368 -7.452 40.467 1.00 89.69 535 ALA A N 1
ATOM 4177 C CA . ALA A 1 535 ? -12.055 -6.676 39.441 1.00 89.69 535 ALA A CA 1
ATOM 4178 C C . ALA A 1 535 ? -12.932 -7.557 38.536 1.00 89.69 535 ALA A C 1
ATOM 4180 O O . ALA A 1 535 ? -14.113 -7.266 38.342 1.00 89.69 535 ALA A O 1
ATOM 4181 N N . MET A 1 536 ? -12.396 -8.677 38.035 1.00 87.88 536 MET A N 1
ATOM 4182 C CA . MET A 1 536 ? -13.156 -9.608 37.194 1.00 87.88 536 MET A CA 1
ATOM 4183 C C . MET A 1 536 ? -14.304 -10.250 37.976 1.00 87.88 536 MET A C 1
ATOM 4185 O O . MET A 1 536 ? -15.414 -10.392 37.469 1.00 87.88 536 MET A O 1
ATOM 4189 N N . ARG A 1 537 ? -14.074 -10.612 39.244 1.00 88.88 537 ARG A N 1
ATOM 4190 C CA . ARG A 1 537 ? -15.115 -11.197 40.098 1.00 88.88 537 ARG A CA 1
ATOM 4191 C C . ARG A 1 537 ? -16.277 -10.235 40.313 1.00 88.88 537 ARG A C 1
ATOM 4193 O O . ARG A 1 537 ? -17.421 -10.683 40.360 1.00 88.88 537 ARG A O 1
ATOM 4200 N N . ASP A 1 538 ? -15.998 -8.950 40.473 1.00 87.12 538 ASP A N 1
ATOM 4201 C CA . ASP A 1 538 ? -17.039 -7.943 40.645 1.00 87.12 538 ASP A CA 1
ATOM 4202 C C . ASP A 1 538 ? -17.787 -7.673 39.333 1.00 87.12 538 ASP A C 1
ATOM 4204 O O . ASP A 1 538 ? -19.019 -7.661 39.356 1.00 87.12 538 ASP A O 1
ATOM 4208 N N . CYS A 1 539 ? -17.087 -7.639 38.192 1.00 85.50 539 CYS A N 1
ATOM 4209 C CA . CYS A 1 539 ? -17.711 -7.590 36.863 1.00 85.50 539 CYS A CA 1
ATOM 4210 C C . CYS A 1 539 ? -18.670 -8.773 36.642 1.00 85.50 539 CYS A C 1
ATOM 4212 O O . CYS A 1 539 ? -19.834 -8.583 36.299 1.00 85.50 539 CYS A O 1
ATOM 4214 N N . VAL A 1 540 ? -18.224 -10.003 36.925 1.00 83.88 540 VAL A N 1
ATOM 4215 C CA . VAL A 1 540 ? -19.054 -11.211 36.775 1.00 83.88 540 VAL A CA 1
ATOM 4216 C C . VAL A 1 540 ? -20.279 -11.168 37.690 1.00 83.88 540 VAL A C 1
ATOM 4218 O O . VAL A 1 540 ? -21.378 -11.510 37.255 1.00 83.88 540 VAL A O 1
ATOM 4221 N N . LYS A 1 541 ? -20.138 -10.731 38.950 1.00 85.62 541 LYS A N 1
ATOM 4222 C CA . LYS A 1 541 ? -21.295 -10.574 39.853 1.00 85.62 541 LYS A CA 1
ATOM 4223 C C . LYS A 1 541 ? -22.309 -9.588 39.287 1.00 85.62 541 LYS A C 1
ATOM 4225 O O . LYS A 1 541 ? -23.507 -9.843 39.372 1.00 85.62 541 LYS A O 1
ATOM 4230 N N . GLU A 1 542 ? -21.841 -8.463 38.759 1.00 84.94 542 GLU A N 1
ATOM 4231 C CA . GLU A 1 542 ? -22.701 -7.442 38.172 1.00 84.94 542 GLU A CA 1
ATOM 4232 C C . GLU A 1 542 ? -23.450 -7.980 36.952 1.00 84.94 542 GLU A C 1
ATOM 4234 O O . GLU A 1 542 ? -24.670 -7.853 36.894 1.00 84.94 542 GLU A O 1
ATOM 4239 N N . MET A 1 543 ? -22.756 -8.682 36.057 1.00 81.75 543 MET A N 1
ATOM 4240 C CA . MET A 1 543 ? -23.345 -9.301 34.866 1.00 81.75 543 MET A CA 1
ATOM 4241 C C . MET A 1 543 ? -24.394 -10.370 35.199 1.00 81.75 543 MET A C 1
ATOM 4243 O O . MET A 1 543 ? -25.461 -10.435 34.588 1.00 81.75 543 MET A O 1
ATOM 4247 N N . VAL A 1 544 ? -24.123 -11.200 36.211 1.00 80.31 544 VAL A N 1
ATOM 4248 C CA . VAL A 1 544 ? -25.086 -12.201 36.697 1.00 80.31 544 VAL A CA 1
ATOM 4249 C C . VAL A 1 544 ? -26.319 -11.520 37.297 1.00 80.31 544 VAL A C 1
ATOM 4251 O O . VAL A 1 544 ? -27.444 -11.970 37.080 1.00 80.31 544 VAL A O 1
ATOM 4254 N N . ASN A 1 545 ? -26.131 -10.421 38.031 1.00 81.44 545 ASN A N 1
ATOM 4255 C CA . ASN A 1 545 ? -27.235 -9.674 38.634 1.00 81.44 545 ASN A CA 1
ATOM 4256 C C . ASN A 1 545 ? -28.081 -8.926 37.593 1.00 81.44 545 ASN A C 1
ATOM 4258 O O . ASN A 1 545 ? -29.294 -8.810 37.775 1.00 81.44 545 ASN A O 1
ATOM 4262 N N . SER A 1 546 ? -27.462 -8.422 36.525 1.00 78.19 546 SER A N 1
ATOM 4263 C CA . SER A 1 546 ? -28.137 -7.695 35.446 1.00 78.19 546 SER A CA 1
ATOM 4264 C C . SER A 1 546 ? -28.750 -8.607 34.377 1.00 78.19 546 SER A C 1
ATOM 4266 O O . SER A 1 546 ? -29.453 -8.103 33.505 1.00 78.19 546 SER A O 1
ATOM 4268 N N . GLN A 1 547 ? -28.538 -9.930 34.461 1.00 75.25 547 GLN A N 1
ATOM 4269 C CA . GLN A 1 547 ? -28.919 -10.911 33.430 1.00 75.25 547 GLN A CA 1
ATOM 4270 C C . GLN A 1 547 ? -28.340 -10.569 32.047 1.00 75.25 547 GLN A C 1
ATOM 4272 O O . GLN A 1 547 ? -28.953 -10.874 31.027 1.00 75.25 547 GLN A O 1
ATOM 4277 N N . SER A 1 548 ? -27.172 -9.920 32.005 1.00 71.00 548 SER A N 1
ATOM 4278 C CA . SER A 1 548 ? -26.545 -9.510 30.746 1.00 71.00 548 SER A CA 1
ATOM 4279 C C . SER A 1 548 ? -25.888 -10.667 29.990 1.00 71.00 548 SER A C 1
ATOM 4281 O O . SER A 1 548 ? -25.651 -10.538 28.794 1.00 71.00 548 SER A O 1
ATOM 4283 N N . LEU A 1 549 ? -25.620 -11.794 30.662 1.00 72.00 549 LEU A N 1
ATOM 4284 C CA . LEU A 1 549 ? -25.139 -13.022 30.030 1.00 72.00 549 LEU A CA 1
ATOM 4285 C C . LEU A 1 549 ? -26.253 -14.054 29.878 1.00 72.00 549 LEU A C 1
ATOM 4287 O O . LEU A 1 549 ? -26.934 -14.416 30.841 1.00 72.00 549 LEU A O 1
ATOM 4291 N N . GLU A 1 550 ? -26.367 -14.593 28.671 1.00 78.56 550 GLU A N 1
ATOM 4292 C CA . GLU A 1 550 ? -27.253 -15.709 28.370 1.00 78.56 550 GLU A CA 1
ATOM 4293 C C . GLU A 1 550 ? -26.751 -16.993 29.048 1.00 78.56 550 GLU A C 1
ATOM 4295 O O . GLU A 1 550 ? -25.559 -17.300 29.049 1.00 78.56 550 GLU A O 1
ATOM 4300 N N . THR A 1 551 ? -27.660 -17.779 29.630 1.00 78.81 551 THR A N 1
ATOM 4301 C CA . THR A 1 551 ? -27.294 -19.044 30.294 1.00 78.81 551 THR A CA 1
ATOM 4302 C C . THR A 1 551 ? -26.710 -20.055 29.305 1.00 78.81 551 THR A C 1
ATOM 4304 O O . THR A 1 551 ? -25.766 -20.758 29.642 1.00 78.81 551 THR A O 1
ATOM 4307 N N . GLU A 1 552 ? -27.199 -20.054 28.062 1.00 80.56 552 GLU A N 1
ATOM 4308 C CA . GLU A 1 552 ? -26.677 -20.901 26.983 1.00 80.56 552 GLU A CA 1
ATOM 4309 C C . GLU A 1 552 ? -25.201 -20.609 26.673 1.00 80.56 552 GLU A C 1
ATOM 4311 O O . GLU A 1 552 ? -24.446 -21.530 26.370 1.00 80.56 552 GLU A O 1
ATOM 4316 N N . PHE A 1 553 ? -24.766 -19.349 26.797 1.00 81.25 553 PHE A N 1
ATOM 4317 C CA . PHE A 1 553 ? -23.362 -18.983 26.621 1.00 81.25 553 PHE A CA 1
ATOM 4318 C C . PHE A 1 553 ? -22.479 -19.576 27.724 1.00 81.25 553 PHE A C 1
ATOM 4320 O O . PHE A 1 553 ? -21.416 -20.116 27.430 1.00 81.25 553 PHE A O 1
ATOM 4327 N N . LEU A 1 554 ? -22.918 -19.510 28.985 1.00 80.69 554 LEU A N 1
ATOM 4328 C CA . LEU A 1 554 ? -22.166 -20.071 30.111 1.00 80.69 554 LEU A CA 1
ATOM 4329 C C . LEU A 1 554 ? -22.024 -21.593 29.998 1.00 80.69 554 LEU A C 1
ATOM 4331 O O . LEU A 1 554 ? -20.941 -22.117 30.251 1.00 80.69 554 LEU A O 1
ATOM 4335 N N . ASP A 1 555 ? -23.081 -22.279 29.562 1.00 84.31 555 ASP A N 1
ATOM 4336 C CA . ASP A 1 555 ? -23.055 -23.726 29.340 1.00 84.31 555 ASP A CA 1
ATOM 4337 C C . ASP A 1 555 ? -22.071 -24.098 28.210 1.00 84.31 555 ASP A C 1
ATOM 4339 O O . ASP A 1 555 ? -21.259 -25.011 28.367 1.00 84.31 555 ASP A O 1
ATOM 4343 N N . GLN A 1 556 ? -22.076 -23.353 27.095 1.00 83.94 556 GLN A N 1
ATOM 4344 C CA . GLN A 1 556 ? -21.124 -23.540 25.985 1.00 83.94 556 GLN A CA 1
ATOM 4345 C C . GLN A 1 556 ? -19.676 -23.242 26.396 1.00 83.94 556 GLN A C 1
ATOM 4347 O O . GLN A 1 556 ? -18.744 -23.937 25.979 1.00 83.94 556 GLN A O 1
ATOM 4352 N N . PHE A 1 557 ? -19.480 -22.215 27.221 1.00 83.62 557 PHE A N 1
ATOM 4353 C CA . PHE A 1 557 ? -18.177 -21.838 27.758 1.00 83.62 557 PHE A CA 1
ATOM 4354 C C . PHE A 1 557 ? -17.617 -22.938 28.671 1.00 83.62 557 PHE A C 1
ATOM 4356 O O . PHE A 1 557 ? -16.457 -23.329 28.535 1.00 83.62 557 PHE A O 1
ATOM 4363 N N . GLU A 1 558 ? -18.449 -23.490 29.559 1.00 85.50 558 GLU A N 1
ATOM 4364 C CA . GLU A 1 558 ? -18.067 -24.602 30.432 1.00 85.50 558 GLU A CA 1
ATOM 4365 C C . GLU A 1 558 ? -17.758 -25.874 29.628 1.00 85.50 558 GLU A C 1
ATOM 4367 O O . GLU A 1 558 ? -16.723 -26.503 29.856 1.00 85.50 558 GLU A O 1
ATOM 4372 N N . GLU A 1 559 ? -18.587 -26.225 28.639 1.00 86.94 559 GLU A N 1
ATOM 4373 C CA . GLU A 1 559 ? -18.352 -27.383 27.766 1.00 86.94 559 GLU A CA 1
ATOM 4374 C C . GLU A 1 559 ? -17.027 -27.261 26.996 1.00 86.94 559 GLU A C 1
ATOM 4376 O O . GLU A 1 559 ? -16.249 -28.217 26.926 1.00 86.94 559 GLU A O 1
ATOM 4381 N N . SER A 1 560 ? -16.727 -26.066 26.484 1.00 84.44 560 SER A N 1
ATOM 4382 C CA . SER A 1 560 ? -15.492 -25.796 25.744 1.00 84.44 560 SER A CA 1
ATOM 4383 C C . SER A 1 560 ? -14.247 -25.924 26.626 1.00 84.44 560 SER A C 1
ATOM 4385 O O . SER A 1 560 ? -13.248 -26.506 26.200 1.00 84.44 560 SER A O 1
ATOM 4387 N N . LEU A 1 561 ? -14.312 -25.453 27.878 1.00 85.12 561 LEU A N 1
ATOM 4388 C CA . LEU A 1 561 ? -13.225 -25.609 28.851 1.00 85.12 561 LEU A CA 1
ATOM 4389 C C . LEU A 1 561 ? -13.039 -27.065 29.297 1.00 85.12 561 LEU A C 1
ATOM 4391 O O . LEU A 1 561 ? -11.906 -27.515 29.459 1.00 85.12 561 LEU A O 1
ATOM 4395 N N . LEU A 1 562 ? -14.130 -27.817 29.467 1.00 86.31 562 LEU A N 1
ATOM 4396 C CA . LEU A 1 562 ? -14.080 -29.248 29.790 1.00 86.31 562 LEU A CA 1
ATOM 4397 C C . LEU A 1 562 ? -13.518 -30.095 28.637 1.00 86.31 562 LEU A C 1
ATOM 4399 O O . LEU A 1 562 ? -13.033 -31.202 28.871 1.00 86.31 562 LEU A O 1
ATOM 4403 N N . GLY A 1 563 ? -13.566 -29.582 27.405 1.00 83.75 563 GLY A N 1
ATOM 4404 C CA . GLY A 1 563 ? -12.992 -30.209 26.215 1.00 83.75 563 GLY A CA 1
ATOM 4405 C C . GLY A 1 563 ? -11.467 -30.082 26.076 1.00 83.75 563 GLY A C 1
ATOM 4406 O O . GLY A 1 563 ? -10.910 -30.630 25.116 1.00 83.75 563 GLY A O 1
ATOM 4407 N N . LEU A 1 564 ? -10.788 -29.365 26.977 1.00 85.56 564 LEU A N 1
ATOM 4408 C CA . LEU A 1 564 ? -9.325 -29.214 27.005 1.00 85.56 564 LEU A CA 1
ATOM 4409 C C . LEU A 1 564 ? -8.649 -30.430 27.654 1.00 85.56 564 LEU A C 1
ATOM 4411 O O . LEU A 1 564 ? -9.171 -30.979 28.625 1.00 85.56 564 LEU A O 1
ATOM 4415 N N . GLN A 1 565 ? -7.478 -30.842 27.155 1.00 85.50 565 GLN A N 1
ATOM 4416 C CA . GLN A 1 565 ? -6.702 -31.893 27.826 1.00 85.50 565 GLN A CA 1
ATOM 4417 C C . GLN A 1 565 ? -5.978 -31.345 29.065 1.00 85.50 565 GLN A C 1
ATOM 4419 O O . GLN A 1 565 ? -6.060 -31.948 30.137 1.00 85.50 565 GLN A O 1
ATOM 4424 N N . ASP A 1 566 ? -5.302 -30.199 28.934 1.00 86.69 566 ASP A N 1
ATOM 4425 C CA . ASP A 1 566 ? -4.600 -29.515 30.023 1.00 86.69 566 ASP A CA 1
ATOM 4426 C C . ASP A 1 566 ? -4.701 -27.983 29.895 1.00 86.69 566 ASP A C 1
ATOM 4428 O O . ASP A 1 566 ? -3.882 -27.315 29.256 1.00 86.69 566 ASP A O 1
ATOM 4432 N N . LEU A 1 567 ? -5.689 -27.405 30.587 1.00 87.44 567 LEU A N 1
ATOM 4433 C CA . LEU A 1 567 ? -5.884 -25.953 30.659 1.00 87.44 567 LEU A CA 1
ATOM 4434 C C . LEU A 1 567 ? -4.651 -25.221 31.210 1.00 87.44 567 LEU A C 1
ATOM 4436 O O . LEU A 1 567 ? -4.330 -24.129 30.746 1.00 87.44 567 LEU A O 1
ATOM 4440 N N . HIS A 1 568 ? -3.959 -25.787 32.202 1.00 88.19 568 HIS A N 1
ATOM 4441 C CA . HIS A 1 568 ? -2.815 -25.115 32.813 1.00 88.19 568 HIS A CA 1
ATOM 4442 C C . HIS A 1 568 ? -1.656 -25.022 31.820 1.00 88.19 568 HIS A C 1
ATOM 4444 O O . HIS A 1 568 ? -1.080 -23.948 31.649 1.00 88.19 568 HIS A O 1
ATOM 4450 N N . SER A 1 569 ? -1.332 -26.126 31.144 1.00 85.31 569 SER A N 1
ATOM 4451 C CA . SER A 1 569 ? -0.290 -26.134 30.115 1.00 85.31 569 SER A CA 1
ATOM 4452 C C . SER A 1 569 ? -0.633 -25.196 28.953 1.00 85.31 569 SER A C 1
ATOM 4454 O O . SER A 1 569 ? 0.195 -24.368 28.569 1.00 85.31 569 SER A O 1
ATOM 4456 N N . GLY A 1 570 ? -1.878 -25.233 28.462 1.00 87.12 570 GLY A N 1
ATOM 4457 C CA . GLY A 1 570 ? -2.342 -24.342 27.395 1.00 87.12 570 GLY A CA 1
ATOM 4458 C C . GLY A 1 570 ? -2.262 -22.855 27.768 1.00 87.12 570 GLY A C 1
ATOM 4459 O O . GLY A 1 570 ? -1.739 -22.052 26.996 1.00 87.12 570 GLY A O 1
ATOM 4460 N N . MET A 1 571 ? -2.683 -22.480 28.982 1.00 88.69 571 MET A N 1
ATOM 4461 C CA . MET A 1 571 ? -2.575 -21.098 29.473 1.00 88.69 571 MET A CA 1
ATOM 4462 C C . MET A 1 571 ? -1.120 -20.656 29.659 1.00 88.69 571 MET A C 1
ATOM 4464 O O . MET A 1 571 ? -0.774 -19.525 29.320 1.00 88.69 571 MET A O 1
ATOM 4468 N N . MET A 1 572 ? -0.241 -21.535 30.151 1.00 87.44 572 MET A N 1
ATOM 4469 C CA . MET A 1 572 ? 1.192 -21.237 30.239 1.00 87.44 572 MET A CA 1
ATOM 4470 C C . MET A 1 572 ? 1.805 -21.009 28.854 1.00 87.44 572 MET A C 1
ATOM 4472 O O . MET A 1 572 ? 2.620 -20.100 28.696 1.00 87.44 572 MET A O 1
ATOM 4476 N N . LYS A 1 573 ? 1.381 -21.780 27.845 1.00 84.44 573 LYS A N 1
ATOM 4477 C CA . LYS A 1 573 ? 1.820 -21.607 26.456 1.00 84.44 573 LYS A CA 1
ATOM 4478 C C . LYS A 1 573 ? 1.309 -20.303 25.844 1.00 84.44 573 LYS A C 1
ATOM 4480 O O . LYS A 1 573 ? 2.068 -19.628 25.155 1.00 84.44 573 LYS A O 1
ATOM 4485 N N . LEU A 1 574 ? 0.070 -19.909 26.143 1.00 88.56 574 LEU A N 1
ATOM 4486 C CA . LEU A 1 574 ? -0.469 -18.604 25.753 1.00 88.56 574 LEU A CA 1
ATOM 4487 C C . LEU A 1 574 ? 0.356 -17.457 26.353 1.00 88.56 574 LEU A C 1
ATOM 4489 O O . LEU A 1 574 ? 0.712 -16.518 25.649 1.00 88.56 574 LEU A O 1
ATOM 4493 N N . VAL A 1 575 ? 0.707 -17.542 27.640 1.00 87.62 575 VAL A N 1
ATOM 4494 C CA . VAL A 1 575 ? 1.553 -16.535 28.302 1.00 87.62 575 VAL A CA 1
ATOM 4495 C C . VAL A 1 575 ? 2.960 -16.506 27.702 1.00 87.62 575 VAL A C 1
ATOM 4497 O O . VAL A 1 575 ? 3.509 -15.427 27.483 1.00 87.62 575 VAL A O 1
ATOM 4500 N N . GLU A 1 576 ? 3.549 -17.666 27.400 1.00 84.94 576 GLU A N 1
ATOM 4501 C CA . GLU A 1 576 ? 4.827 -17.745 26.683 1.00 84.94 576 GLU A CA 1
ATOM 4502 C C . GLU A 1 576 ? 4.730 -17.052 25.315 1.00 84.94 576 GLU A C 1
ATOM 4504 O O . GLU A 1 576 ? 5.581 -16.228 24.988 1.00 84.94 576 GLU A O 1
ATOM 4509 N N . ALA A 1 577 ? 3.652 -17.306 24.567 1.00 82.06 577 ALA A N 1
ATOM 4510 C CA . ALA A 1 577 ? 3.389 -16.684 23.275 1.00 82.06 577 ALA A CA 1
ATOM 4511 C C . ALA A 1 577 ? 3.237 -15.163 23.352 1.00 82.06 577 ALA A C 1
ATOM 4513 O O . ALA A 1 577 ? 3.883 -14.449 22.591 1.00 82.06 577 ALA A O 1
ATOM 4514 N N . LEU A 1 578 ? 2.488 -14.654 24.330 1.00 84.75 578 LEU A N 1
ATOM 4515 C CA . LEU A 1 578 ? 2.319 -13.214 24.556 1.00 84.75 578 LEU A CA 1
ATOM 4516 C C . LEU A 1 578 ? 3.596 -12.512 25.053 1.00 84.75 578 LEU A C 1
ATOM 4518 O O . LEU A 1 578 ? 3.684 -11.288 24.994 1.00 84.75 578 LEU A O 1
ATOM 4522 N N . THR A 1 579 ? 4.579 -13.256 25.573 1.00 81.75 579 THR A N 1
ATOM 4523 C CA . THR A 1 579 ? 5.823 -12.697 26.137 1.00 81.75 579 THR A CA 1
ATOM 4524 C C . THR A 1 579 ? 7.071 -12.987 25.303 1.00 81.75 579 THR A C 1
ATOM 4526 O O . THR A 1 579 ? 8.176 -12.616 25.714 1.00 81.75 579 THR A O 1
ATOM 4529 N N . LEU A 1 580 ? 6.922 -13.599 24.125 1.00 73.06 580 LEU A N 1
ATOM 4530 C CA . LEU A 1 580 ? 8.014 -13.885 23.187 1.00 73.06 580 LEU A CA 1
ATOM 4531 C C . LEU A 1 580 ? 8.899 -12.663 22.917 1.00 73.06 580 LEU A C 1
ATOM 4533 O O . LEU A 1 580 ? 10.125 -12.743 23.042 1.00 73.06 580 LEU A O 1
ATOM 4537 N N . ASP A 1 581 ? 8.271 -11.528 22.615 1.00 61.91 581 ASP A N 1
ATOM 4538 C CA . ASP A 1 581 ? 8.943 -10.282 22.230 1.00 61.91 581 ASP A CA 1
ATOM 4539 C C . ASP A 1 581 ? 9.789 -9.698 23.363 1.00 61.91 581 ASP A C 1
ATOM 4541 O O . ASP A 1 581 ? 10.853 -9.120 23.138 1.00 61.91 581 ASP A O 1
ATOM 4545 N N . LEU A 1 582 ? 9.338 -9.890 24.605 1.00 58.56 582 LEU A N 1
ATOM 4546 C CA . LEU A 1 582 ? 10.008 -9.401 25.808 1.00 58.56 582 LEU A CA 1
ATOM 4547 C C . LEU A 1 582 ? 11.219 -10.265 26.182 1.00 58.56 582 LEU A C 1
ATOM 4549 O O . LEU A 1 582 ? 12.172 -9.766 26.781 1.00 58.56 582 LEU A O 1
ATOM 4553 N N . ASN A 1 583 ? 11.187 -11.552 25.829 1.00 48.81 583 ASN A N 1
ATOM 4554 C CA . ASN A 1 583 ? 12.172 -12.537 26.267 1.00 48.81 583 ASN A CA 1
ATOM 4555 C C . ASN A 1 583 ? 13.234 -12.870 25.202 1.00 48.81 583 ASN A C 1
ATOM 4557 O O . ASN A 1 583 ? 14.302 -13.367 25.563 1.00 48.81 583 ASN A O 1
ATOM 4561 N N . CYS A 1 584 ? 12.985 -12.618 23.910 1.00 48.53 584 CYS A N 1
ATOM 4562 C CA . CYS A 1 584 ? 13.890 -12.990 22.811 1.00 48.53 584 CYS A CA 1
ATOM 4563 C C . CYS A 1 584 ? 13.829 -12.020 21.602 1.00 48.53 584 CYS A C 1
ATOM 4565 O O . CYS A 1 584 ? 13.445 -12.435 20.505 1.00 48.53 584 CYS A O 1
ATOM 4567 N N . PRO A 1 585 ? 14.302 -10.764 21.725 1.00 44.53 585 PRO A N 1
ATOM 4568 C CA . PRO A 1 585 ? 14.206 -9.762 20.652 1.00 44.53 585 PRO A CA 1
ATOM 4569 C C . PRO A 1 585 ? 14.935 -10.142 19.345 1.00 44.53 585 PRO A C 1
ATOM 4571 O O . PRO A 1 585 ? 14.613 -9.618 18.286 1.00 44.53 585 PRO A O 1
ATOM 4574 N N . GLY A 1 586 ? 15.901 -11.071 19.383 1.00 41.44 586 GLY A N 1
ATOM 4575 C CA . GLY A 1 586 ? 16.697 -11.477 18.213 1.00 41.44 586 GLY A CA 1
ATOM 4576 C C . GLY A 1 586 ? 16.199 -12.707 17.444 1.00 41.44 586 GLY A C 1
ATOM 4577 O O . GLY A 1 586 ? 16.815 -13.076 16.448 1.00 41.44 586 GLY A O 1
ATOM 4578 N N . ARG A 1 587 ? 15.133 -13.387 17.893 1.00 40.44 587 ARG A N 1
ATOM 4579 C CA . ARG A 1 587 ? 14.700 -14.675 17.304 1.00 40.44 587 ARG A CA 1
ATOM 4580 C C . ARG A 1 587 ? 13.554 -14.557 16.294 1.00 40.44 587 ARG A C 1
ATOM 4582 O O . ARG A 1 587 ? 13.305 -15.512 15.570 1.00 40.44 587 ARG A O 1
ATOM 4589 N N . MET A 1 588 ? 12.921 -13.387 16.194 1.00 42.94 588 MET A N 1
ATOM 4590 C CA . MET A 1 588 ? 11.841 -13.121 15.232 1.00 42.94 588 MET A CA 1
ATOM 4591 C C . MET A 1 588 ? 12.320 -12.892 13.790 1.00 42.94 588 MET A C 1
ATOM 4593 O O . MET A 1 588 ? 11.534 -13.006 12.858 1.00 42.94 588 MET A O 1
ATOM 4597 N N . VAL A 1 589 ? 13.608 -12.600 13.581 1.00 37.00 589 VAL A N 1
ATOM 4598 C CA . VAL A 1 589 ? 14.169 -12.284 12.249 1.00 37.00 589 VAL A CA 1
ATOM 4599 C C . VAL A 1 589 ? 14.607 -13.547 11.479 1.00 37.00 589 VAL A C 1
ATOM 4601 O O . VAL A 1 589 ? 14.927 -13.487 10.297 1.00 37.00 589 VAL A O 1
ATOM 4604 N N . GLY A 1 590 ? 14.601 -14.719 12.119 1.00 34.09 590 GLY A N 1
ATOM 4605 C CA . GLY A 1 590 ? 15.150 -15.966 11.571 1.00 34.09 590 GLY A CA 1
ATOM 4606 C C . GLY A 1 590 ? 14.095 -17.013 11.223 1.00 34.09 590 GLY A C 1
ATOM 4607 O O . GLY A 1 590 ? 14.193 -18.140 11.695 1.00 34.09 590 GLY A O 1
ATOM 4608 N N . GLY A 1 591 ? 13.082 -16.643 10.443 1.00 29.44 591 GLY A N 1
ATOM 4609 C CA . GLY A 1 591 ? 12.038 -17.550 9.952 1.00 29.44 591 GLY A CA 1
ATOM 4610 C C . GLY A 1 591 ? 12.005 -17.621 8.428 1.00 29.44 591 GLY A C 1
ATOM 4611 O O . GLY A 1 591 ? 10.953 -17.427 7.831 1.00 29.44 591 GLY A O 1
ATOM 4612 N N . GLY A 1 592 ? 13.158 -17.816 7.792 1.00 28.80 592 GLY A N 1
ATOM 4613 C CA . GLY A 1 592 ? 13.258 -17.952 6.342 1.00 28.80 592 GLY A CA 1
ATOM 4614 C C . GLY A 1 592 ? 14.648 -18.409 5.921 1.00 28.80 592 GLY A C 1
ATOM 4615 O O . GLY A 1 592 ? 15.518 -17.577 5.675 1.00 28.80 592 GLY A O 1
ATOM 4616 N N . GLU A 1 593 ? 14.846 -19.726 5.847 1.00 26.80 593 GLU A N 1
ATOM 4617 C CA . GLU A 1 593 ? 15.837 -20.324 4.936 1.00 26.80 593 GLU A CA 1
ATOM 4618 C C . GLU A 1 593 ? 15.210 -20.572 3.553 1.00 26.80 593 GLU A C 1
ATOM 4620 O O . GLU A 1 593 ? 14.035 -21.005 3.496 1.00 26.80 593 GLU A O 1
#

Secondary structure (DSSP, 8-state):
-GGGSSSTT------EEEEEEE-TTS-EEEEEEEEEEETTEEEEEEEESSS--SS-EEEEE-SS-PPPS--EEEE-SS-EEEE--SSEE-------SSS-TTTT--HHHHS-TTT-EE---S-TTPPPPSEEEEEE-TTS-EEEEEE-TTS-EEEEEE-TTT--EEEEE-B---SS--SS--SSSTT-----GGG-EEEEEEEEETTEEEEEEEETTSEEEEEETTTTEEEEEEE-S-TT--S---B-SS--EEEEEE-TTT--EEEEEEEEBSS-EEESS---SEEEEEEE-SSEEEEEEE-TTS-EEEEEEE--SSSSSPPPPEEPPPPPPPPSS-----TTS-HHHHHHHHHTSTTTS-HHHHHHHHHHHTT-GGGTT----HHHHHHHHHHHHHHHHHHHTTT----HHHHHHHHHHHHHHHHHHHHHHHHHHT-EEEEEEETTTEEEEEESS-EEEE-PPPHHHHHHHS-GGG--GGGGTTSTTTSS-HHHHHHHHHHHHHHHHHHHHS-HHHHHHHHHHHHTT--HHHHHHHHHHHHHHHT-S-HHHHHHHHHHHHT-S-HHHHHHHHHHHHHHHHH-TTSTT----